Protein AF-A0A6G9YTW9-F1 (afdb_monomer)

Solvent-accessible surface area (backbone atoms only — not comparable to full-atom values): 24085 Å² total; per-residue (Å²): 98,52,77,48,77,49,62,64,82,90,43,72,31,38,28,34,33,56,76,54,69,70,36,44,50,53,50,50,55,53,46,68,76,43,26,85,39,77,28,5,35,47,66,43,43,34,43,92,55,72,69,43,88,84,42,45,65,40,33,39,24,42,10,38,81,41,42,12,33,35,36,48,28,67,79,36,72,68,35,38,49,49,48,43,55,49,61,69,61,43,56,27,39,25,20,66,57,40,62,56,49,39,52,47,32,33,75,69,55,79,39,55,45,86,75,48,62,87,41,53,43,40,41,34,60,39,36,38,62,45,50,51,37,44,52,95,70,77,34,72,35,59,49,68,56,44,45,31,37,74,76,72,38,49,64,54,27,54,59,44,69,36,32,61,56,49,51,7,58,77,70,73,51,46,72,66,53,35,51,60,69,55,62,79,84,37,66,60,57,43,50,38,53,14,41,49,8,19,50,34,36,51,45,38,70,62,33,62,76,52,31,44,80,90,52,52,75,46,54,64,53,52,52,52,47,43,50,55,38,43,53,51,28,73,64,35,48,79,55,63,60,67,62,46,52,52,49,41,51,51,28,50,51,51,20,51,52,19,42,49,52,27,30,77,67,51,73,26,91,42,79,82,39,49,61,49,54,46,52,39,35,42,76,64,68,52,79,85,86,53,59,43,100,84,70,44,73,55,74,46,70,69,57,37,61,70,41,51,54,99,77,47,53,89,77,35,61,23,34,50,28,44,20,40,50,46,20,55,47,26,47,48,50,32,58,52,46,46,51,36,48,66,69,53,36,30,96,84,38,29,32,57,45,46,64,38,54,78,60,40,73,83,56,41,68,41,64,40,102,36,60,71,84,70,57,84,88,63,66,75,73,57,54,68,70,52,72,82,70,67,88,79,76,93,74,93,76,82,90,74,93,77,81,94,81,88,90,83,90,75,99,73,87,89,82,88,88,80,91,81,83,88,79,84,85,82,90,128

Radius of gyration: 28.48 Å; Cα contacts (8 Å, |Δi|>4): 614; chains: 1; bounding box: 65×68×80 Å

Nearest PDB structures (foldseek):
  1zyq-assembly1_A  TM=7.126E-01  e=5.487E-09  Escherichia phage T7
  6p7e-assembly1_A  TM=7.233E-01  e=7.379E-09  Escherichia phage T7
  1sl1-assembly1_A  TM=7.063E-01  e=1.334E-08  Escherichia phage T7
  2ajq-assembly2_F  TM=6.871E-01  e=1.626E-08  Escherichia phage T7
  2ajq-assembly1_A  TM=6.635E-01  e=5.584E-08  Escherichia phage T7

Foldseek 3Di:
DDWDWDDQDPAIAIEDEDDDDVSLVVVVVVLVVDQADEKFKDWAWQFQQLQAPLIATQWIWIDDLHYIYTQGCVVDPVSLVSRLVSLLSHQAYFYALVLSVLSNCVRHNVRHSVSRLVRYAHLLLLQCLLPLDDVVRVDQHRDLLSLCCPQGNVVCSCPQVCLLVVQCVVVVHDSRRSSNVDDCPPPSNSSNNRVRRSSRNSSCVRRNVSRDPVCNVCSSVVSVVSSVLSVCLVVFDFDPLVVLVVLLVVLVVQLVVLCCLLCVLQVQNDLPPPQSLVVSCVVLVDDAPDADPVRHRDDDPVVLVVLADPDDDRSHNNSNSVSSVRNVVSVCCNVQASVLQVVQAHPRRGHRWRWDQSNDSVSHIDTPSHPPVVPDPDCVVVVVVPVVDDPDDDDDDDDDDDDDDDDDDDPDDPDDDDDDDDDDDDDD

pLDDT: mean 86.94, std 21.42, range [22.52, 98.81]

Organism: NCBI:txid228602

Structure (mmCIF, N/CA/C/O backbone):
data_AF-A0A6G9YTW9-F1
#
_entry.id   AF-A0A6G9YTW9-F1
#
loop_
_atom_site.group_PDB
_atom_site.id
_atom_site.type_symbol
_atom_site.label_atom_id
_atom_site.label_alt_id
_atom_site.label_comp_id
_atom_site.label_asym_id
_atom_site.label_entity_id
_atom_site.label_seq_id
_atom_site.pdbx_PDB_ins_code
_atom_site.Cartn_x
_atom_site.Cartn_y
_atom_site.Cartn_z
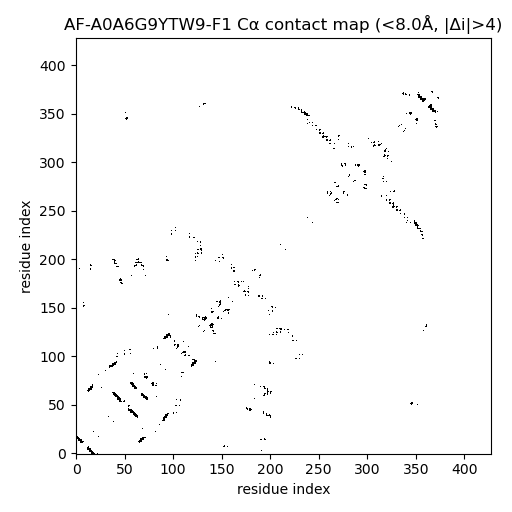_atom_site.occupancy
_atom_site.B_iso_or_equiv
_atom_site.auth_seq_id
_atom_site.auth_comp_id
_atom_site.auth_asym_id
_atom_site.auth_atom_id
_atom_site.pdbx_PDB_model_num
ATOM 1 N N . MET A 1 1 ? -8.830 13.519 26.935 1.00 95.25 1 MET A N 1
ATOM 2 C CA . MET A 1 1 ? -9.246 12.900 25.663 1.00 95.25 1 MET A CA 1
ATOM 3 C C . MET A 1 1 ? -9.516 13.994 24.657 1.00 95.25 1 MET A C 1
ATOM 5 O O . MET A 1 1 ? -10.269 14.915 24.964 1.00 95.25 1 MET A O 1
ATOM 9 N N . ARG A 1 2 ? -8.945 13.886 23.454 1.00 97.19 2 ARG A N 1
ATOM 10 C CA . ARG A 1 2 ? -9.318 14.744 22.321 1.00 97.19 2 ARG A CA 1
ATOM 11 C C . ARG A 1 2 ? -10.456 14.113 21.537 1.00 97.19 2 ARG A C 1
ATOM 13 O O . ARG A 1 2 ? -10.429 12.910 21.289 1.00 97.19 2 ARG A O 1
ATOM 20 N N . GLU A 1 3 ? -11.412 14.934 21.118 1.00 97.75 3 GLU A N 1
ATOM 21 C CA . GLU A 1 3 ? -12.562 14.510 20.323 1.00 97.75 3 GLU A CA 1
ATOM 22 C C . GLU A 1 3 ? -12.669 15.327 19.035 1.00 97.75 3 GLU A C 1
ATOM 24 O O . GLU A 1 3 ? -12.463 16.541 19.021 1.00 97.75 3 GLU A O 1
ATOM 29 N N . TYR A 1 4 ? -13.022 14.640 17.956 1.00 97.50 4 TYR A N 1
ATOM 30 C CA . TYR A 1 4 ? -13.179 15.176 16.614 1.00 97.50 4 TYR A CA 1
ATOM 31 C C . TYR A 1 4 ? -14.567 14.760 16.109 1.00 97.50 4 TYR A C 1
ATOM 33 O O . TYR A 1 4 ? -14.722 13.671 15.546 1.00 97.50 4 TYR A O 1
ATOM 41 N N . PRO A 1 5 ? -15.606 15.572 16.366 1.00 97.44 5 PRO A N 1
ATOM 42 C CA . PRO A 1 5 ? -16.948 15.290 15.879 1.00 97.44 5 PRO A CA 1
ATOM 43 C C . PRO A 1 5 ? -17.024 15.500 14.362 1.00 97.44 5 PRO A C 1
ATOM 45 O O . PRO A 1 5 ? -16.440 16.438 13.817 1.00 97.44 5 PRO A O 1
ATOM 48 N N . TYR A 1 6 ? -17.791 14.652 13.686 1.00 97.12 6 TYR A N 1
ATOM 49 C CA . TYR A 1 6 ? -18.063 14.738 12.254 1.00 97.12 6 TYR A CA 1
ATOM 50 C C . TYR A 1 6 ? -19.490 14.263 11.946 1.00 97.12 6 TYR A C 1
ATOM 52 O O . TYR A 1 6 ? -20.218 13.796 12.829 1.00 97.12 6 TYR A O 1
ATOM 60 N N . ARG A 1 7 ? -19.923 14.412 10.692 1.00 96.50 7 ARG A N 1
ATOM 61 C CA . ARG A 1 7 ? -21.210 13.899 10.217 1.00 96.50 7 ARG A CA 1
ATOM 62 C C . ARG A 1 7 ? -21.041 13.173 8.894 1.00 96.50 7 ARG A C 1
ATOM 64 O O . ARG A 1 7 ? -20.494 13.735 7.956 1.00 96.50 7 ARG A O 1
ATOM 71 N N . ILE A 1 8 ? -21.566 11.956 8.825 1.00 95.88 8 ILE A N 1
ATOM 72 C CA . ILE A 1 8 ? -21.725 11.210 7.575 1.00 95.88 8 ILE A CA 1
ATOM 73 C C . ILE A 1 8 ? -23.189 11.388 7.166 1.00 95.88 8 ILE A C 1
ATOM 75 O O . ILE A 1 8 ? -24.090 10.901 7.849 1.00 95.88 8 ILE A O 1
ATOM 79 N N . GLY A 1 9 ? -23.461 12.182 6.131 1.00 92.12 9 GLY A N 1
ATOM 80 C CA . GLY A 1 9 ? -24.805 12.707 5.886 1.00 92.12 9 GLY A CA 1
ATOM 81 C C . GLY A 1 9 ? -25.395 13.402 7.126 1.00 92.12 9 GLY A C 1
ATOM 82 O O . GLY A 1 9 ? -24.855 14.381 7.642 1.00 92.12 9 GLY A O 1
ATOM 83 N N . SER A 1 10 ? -26.525 12.901 7.633 1.00 92.12 10 SER A N 1
ATOM 84 C CA . SER A 1 10 ? -27.168 13.416 8.855 1.00 92.12 10 SER A CA 1
ATOM 85 C C . SER A 1 10 ? -26.694 12.748 10.148 1.00 92.12 10 SER A C 1
ATOM 87 O O . SER A 1 10 ? -27.084 13.175 11.236 1.00 92.12 10 SER A O 1
ATOM 89 N N . GLU A 1 11 ? -25.885 11.701 10.054 1.00 96.50 11 GLU A N 1
ATOM 90 C CA . GLU A 1 11 ? -25.520 10.846 11.176 1.00 96.50 11 GLU A CA 1
ATOM 91 C C . GLU A 1 11 ? -24.276 11.374 11.900 1.00 96.50 11 GLU A C 1
ATOM 93 O O . GLU A 1 11 ? -23.233 11.541 11.264 1.00 96.50 11 GLU A O 1
ATOM 98 N N . PRO A 1 12 ? -24.359 11.669 13.211 1.00 97.38 12 PRO A N 1
ATOM 99 C CA . PRO A 1 12 ? -23.201 12.110 13.973 1.00 97.38 12 PRO A CA 1
ATOM 100 C C . PRO A 1 12 ? -22.245 10.942 14.221 1.00 97.38 12 PRO A C 1
ATOM 102 O O . PRO A 1 12 ? -22.671 9.850 14.593 1.00 97.38 12 PRO A O 1
ATOM 105 N N . VAL A 1 13 ? -20.953 11.208 14.062 1.00 98.12 13 VAL A N 1
ATOM 106 C CA . VAL A 1 13 ? -19.873 10.293 14.436 1.00 98.12 13 VAL A CA 1
ATOM 107 C C . VAL A 1 13 ? -18.799 11.061 15.200 1.00 98.12 13 VAL A C 1
ATOM 109 O O . VAL A 1 13 ? -18.636 12.268 15.000 1.00 98.12 13 VAL A O 1
ATOM 112 N N . THR A 1 14 ? -18.051 10.375 16.060 1.00 98.44 14 THR A N 1
ATOM 113 C CA . THR A 1 14 ? -16.996 11.008 16.860 1.00 98.44 14 THR A CA 1
ATOM 114 C C . THR A 1 14 ? -15.728 10.174 16.832 1.00 98.44 14 THR A C 1
ATOM 116 O O . THR A 1 14 ? -15.725 9.015 17.246 1.00 98.44 14 THR A O 1
ATOM 119 N N . VAL A 1 15 ? -14.629 10.794 16.405 1.00 98.50 15 VAL A N 1
ATOM 120 C CA . VAL A 1 15 ? -13.282 10.234 16.541 1.00 98.50 15 VAL A CA 1
ATOM 121 C C . VAL A 1 15 ? -12.667 10.708 17.856 1.00 98.50 15 VAL A C 1
ATOM 123 O O . VAL A 1 15 ? -12.730 11.892 18.184 1.00 98.50 15 VAL A O 1
ATOM 126 N N . ARG A 1 16 ? -12.065 9.796 18.618 1.00 98.62 16 ARG A N 1
ATOM 127 C CA . ARG A 1 16 ? -11.499 10.039 19.948 1.00 98.62 16 ARG A CA 1
ATOM 128 C C . ARG A 1 16 ? -10.051 9.595 20.023 1.00 98.62 16 ARG A C 1
ATOM 130 O O . ARG A 1 16 ? -9.686 8.545 19.502 1.00 98.62 16 ARG A O 1
ATOM 137 N N . VAL A 1 17 ? -9.236 10.376 20.722 1.00 98.50 17 VAL A N 1
ATOM 138 C CA . VAL A 1 17 ? -7.830 10.062 20.992 1.00 98.50 17 VAL A CA 1
ATOM 139 C C . VAL A 1 17 ? -7.606 10.076 22.499 1.00 98.50 17 VAL A C 1
ATOM 141 O O . VAL A 1 17 ? -7.674 11.152 23.108 1.00 98.50 17 VAL A O 1
ATOM 144 N N . PRO A 1 18 ? -7.329 8.917 23.116 1.00 98.06 18 PRO A N 1
ATOM 145 C CA . PRO A 1 18 ? -6.914 8.866 24.508 1.00 98.06 18 PRO A CA 1
ATOM 146 C C . PRO A 1 18 ? -5.559 9.550 24.714 1.00 98.06 18 PRO A C 1
ATOM 148 O O . PRO A 1 18 ? -4.619 9.338 23.948 1.00 98.06 18 PRO A O 1
ATOM 151 N N . GLU A 1 19 ? -5.442 10.358 25.765 1.00 96.44 19 GLU A N 1
ATOM 152 C CA . GLU A 1 19 ? -4.227 11.115 26.095 1.00 96.44 19 GLU A CA 1
ATOM 153 C C . GLU A 1 19 ? -3.631 10.701 27.443 1.00 96.44 19 GLU A C 1
ATOM 155 O O . GLU A 1 19 ? -2.433 10.874 27.666 1.00 96.44 19 GLU A O 1
ATOM 160 N N . ASN A 1 20 ? -4.441 10.124 28.333 1.00 96.06 20 ASN A N 1
ATOM 161 C CA . ASN A 1 20 ? -4.050 9.748 29.691 1.00 96.06 20 ASN A CA 1
ATOM 162 C C . ASN A 1 20 ? -4.699 8.416 30.150 1.00 96.06 20 ASN A C 1
ATOM 164 O O . ASN A 1 20 ? -5.221 7.651 29.341 1.00 96.06 20 ASN A O 1
ATOM 168 N N . ASP A 1 21 ? -4.563 8.067 31.437 1.00 96.19 21 ASP A N 1
ATOM 169 C CA . ASP A 1 21 ? -5.128 6.844 32.045 1.00 96.19 21 ASP A CA 1
ATOM 170 C C . ASP A 1 21 ? -6.652 6.825 32.089 1.00 96.19 21 ASP A C 1
ATOM 172 O O . ASP A 1 21 ? -7.252 5.797 31.790 1.00 96.19 21 ASP A O 1
ATOM 176 N N . GLU A 1 22 ? -7.267 7.953 32.422 1.00 97.62 22 GLU A N 1
ATOM 177 C CA . GLU A 1 22 ? -8.721 8.080 32.530 1.00 97.62 22 GLU A CA 1
ATOM 178 C C . GLU A 1 22 ? -9.382 7.913 31.154 1.00 97.62 22 GLU A C 1
ATOM 180 O O . GLU A 1 22 ? -10.377 7.201 30.998 1.00 97.62 22 GLU A O 1
ATOM 185 N N . ASP A 1 23 ? -8.763 8.480 30.119 1.00 98.19 23 ASP A N 1
ATOM 186 C CA . ASP A 1 23 ? -9.228 8.320 28.745 1.00 98.19 23 ASP A CA 1
ATOM 187 C C . ASP A 1 23 ? -9.112 6.863 28.271 1.00 98.19 23 ASP A C 1
ATOM 189 O O . ASP A 1 23 ? -9.995 6.354 27.581 1.00 98.19 23 ASP A O 1
ATOM 193 N N . LEU A 1 24 ? -8.026 6.170 28.639 1.00 98.19 24 LEU A N 1
ATOM 194 C CA . LEU A 1 24 ? -7.861 4.754 28.312 1.00 98.19 24 LEU A CA 1
ATOM 195 C C . LEU A 1 24 ? -8.838 3.873 29.092 1.00 98.19 24 LEU A C 1
ATOM 197 O O . LEU A 1 24 ? -9.319 2.892 28.535 1.00 98.19 24 LEU A O 1
ATOM 201 N N . ALA A 1 25 ? -9.178 4.219 30.335 1.00 98.19 25 ALA A N 1
ATOM 202 C CA . ALA A 1 25 ? -10.247 3.543 31.066 1.00 98.19 25 ALA A CA 1
ATOM 203 C C . ALA A 1 25 ? -11.586 3.666 30.319 1.00 98.19 25 ALA A C 1
ATOM 205 O O . ALA A 1 25 ? -12.263 2.661 30.114 1.00 98.19 25 ALA A O 1
ATOM 206 N N . THR A 1 26 ? -11.898 4.858 29.799 1.00 98.38 26 THR A N 1
ATOM 207 C CA . THR A 1 26 ? -13.094 5.089 28.967 1.00 98.38 26 THR A CA 1
ATOM 208 C C . THR A 1 26 ? -13.065 4.248 27.684 1.00 98.38 26 THR A C 1
ATOM 210 O O . THR A 1 26 ? -14.064 3.629 27.315 1.00 98.38 26 THR A O 1
ATOM 213 N N . PHE A 1 27 ? -11.908 4.160 27.017 1.00 98.50 27 PHE A N 1
ATOM 214 C CA . PHE A 1 27 ? -11.724 3.271 25.866 1.00 98.50 27 PHE A CA 1
ATOM 215 C C . PHE A 1 27 ? -11.984 1.800 26.227 1.00 98.50 27 PHE A C 1
ATOM 217 O O . PHE A 1 27 ? -12.644 1.090 25.473 1.00 98.50 27 PHE A O 1
ATOM 224 N N . TRP A 1 28 ? -11.510 1.334 27.385 1.00 98.44 28 TRP A N 1
ATOM 225 C CA . TRP A 1 28 ? -11.725 -0.044 27.831 1.00 98.44 28 TRP A CA 1
ATOM 226 C C . TRP A 1 28 ? -13.176 -0.351 28.184 1.00 98.44 28 TRP A C 1
ATOM 228 O O . TRP A 1 28 ? -13.635 -1.464 27.918 1.00 98.44 28 TRP A O 1
ATOM 238 N N . GLU A 1 29 ? -13.900 0.601 28.770 1.00 98.25 29 GLU A N 1
ATOM 239 C CA . GLU A 1 29 ? -15.341 0.486 29.010 1.00 98.25 29 GLU A CA 1
ATOM 240 C C . GLU A 1 29 ? -16.096 0.348 27.688 1.00 98.25 29 GLU A C 1
ATOM 242 O O . GLU A 1 29 ? -16.873 -0.595 27.518 1.00 98.25 29 GLU A O 1
ATOM 247 N N . TRP A 1 30 ? -15.790 1.221 26.721 1.00 98.31 30 TRP A N 1
ATOM 248 C CA . TRP A 1 30 ? -16.346 1.144 25.372 1.00 98.31 30 TRP A CA 1
ATOM 249 C C . TRP A 1 30 ? -16.033 -0.202 24.714 1.00 98.31 30 TRP A C 1
ATOM 251 O O . TRP A 1 30 ? -16.951 -0.905 24.298 1.00 98.31 30 TRP A O 1
ATOM 261 N N . LEU A 1 31 ? -14.760 -0.608 24.686 1.00 98.06 31 LEU A N 1
ATOM 262 C CA . LEU A 1 31 ? -14.332 -1.856 24.057 1.00 98.06 31 LEU A CA 1
ATOM 263 C C . LEU A 1 31 ? -15.001 -3.064 24.718 1.00 98.06 31 LEU A C 1
ATOM 265 O O . LEU A 1 31 ? -15.445 -3.973 24.030 1.00 98.06 31 LEU A O 1
ATOM 269 N N . THR A 1 32 ? -15.119 -3.071 26.048 1.00 97.44 32 THR A N 1
ATOM 270 C CA . THR A 1 32 ? -15.806 -4.141 26.788 1.00 97.44 32 THR A CA 1
ATOM 271 C C . THR A 1 32 ? -17.258 -4.289 26.352 1.00 97.44 32 THR A C 1
ATOM 273 O O . THR A 1 32 ? -17.733 -5.415 26.234 1.00 97.44 32 THR A O 1
ATOM 276 N N . ALA A 1 33 ? -17.949 -3.178 26.097 1.00 97.25 33 ALA A N 1
ATOM 277 C CA . ALA A 1 33 ? -19.341 -3.193 25.667 1.00 97.25 33 ALA A CA 1
ATOM 278 C C . ALA A 1 33 ? -19.530 -3.698 24.226 1.00 97.25 33 ALA A C 1
ATOM 280 O O . ALA A 1 33 ? -20.633 -4.114 23.878 1.00 97.25 33 ALA A O 1
ATOM 281 N N . VAL A 1 34 ? -18.482 -3.658 23.394 1.00 96.06 34 VAL A N 1
ATOM 282 C CA . VAL A 1 34 ? -18.588 -3.938 21.952 1.00 96.06 34 VAL A CA 1
ATOM 283 C C . VAL A 1 34 ? -17.678 -5.061 21.443 1.00 96.06 34 VAL A C 1
ATOM 285 O O . VAL A 1 34 ? -17.731 -5.375 20.260 1.00 96.06 34 VAL A O 1
ATOM 288 N N . ALA A 1 35 ? -16.861 -5.686 22.295 1.00 92.62 35 ALA A N 1
ATOM 289 C CA . ALA A 1 35 ? -15.828 -6.649 21.883 1.00 92.62 35 ALA A CA 1
ATOM 290 C C . ALA A 1 35 ? -16.362 -7.892 21.143 1.00 92.62 35 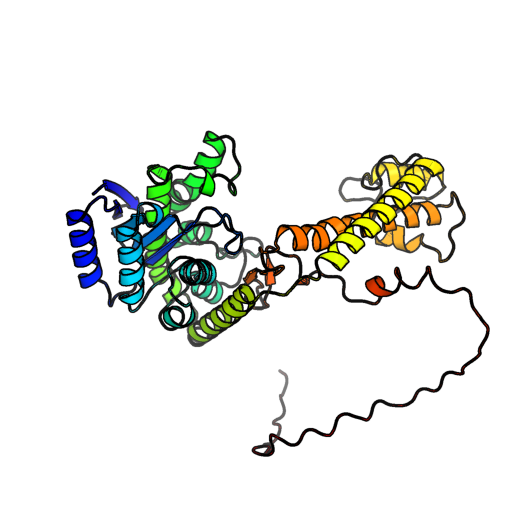ALA A C 1
ATOM 292 O O . ALA A 1 35 ? -15.642 -8.471 20.328 1.00 92.62 35 ALA A O 1
ATOM 293 N N . GLU A 1 36 ? -17.611 -8.284 21.416 1.00 95.25 36 GLU A N 1
ATOM 294 C CA . GLU A 1 36 ? -18.302 -9.405 20.758 1.00 95.25 36 GLU A CA 1
ATOM 295 C C . GLU A 1 36 ? -19.025 -8.995 19.460 1.00 95.25 36 GLU A C 1
ATOM 297 O O . GLU A 1 36 ? -19.586 -9.837 18.763 1.00 95.25 36 GLU A O 1
ATOM 302 N N . LEU A 1 37 ? -19.051 -7.702 19.125 1.00 96.81 37 LEU A N 1
ATOM 303 C CA . LEU A 1 37 ? -19.659 -7.188 17.899 1.00 96.81 37 LEU A CA 1
ATOM 304 C C . LEU A 1 37 ? -18.607 -7.060 16.785 1.00 96.81 37 LEU A C 1
ATOM 306 O O . LEU A 1 37 ? -17.407 -7.022 17.063 1.00 96.81 37 LEU A O 1
ATOM 310 N N . PRO A 1 38 ? -19.027 -6.948 15.511 1.00 98.06 38 PRO A N 1
ATOM 311 C CA . PRO A 1 38 ? -18.131 -6.526 14.442 1.00 98.06 38 PRO A CA 1
ATOM 312 C C . PRO A 1 38 ? -17.548 -5.138 14.730 1.00 98.06 38 PRO A C 1
ATOM 314 O O . PRO A 1 38 ? -18.301 -4.169 14.858 1.00 98.06 38 PRO A O 1
ATOM 317 N N . ILE A 1 39 ? -16.218 -5.044 14.816 1.00 98.44 39 ILE A N 1
ATOM 318 C CA . ILE A 1 39 ? -15.495 -3.800 15.118 1.00 98.44 39 ILE A CA 1
ATOM 319 C C . ILE A 1 39 ? -14.469 -3.499 14.044 1.00 98.44 39 ILE A C 1
ATOM 321 O O . ILE A 1 39 ? -13.654 -4.343 13.690 1.00 98.44 39 ILE A O 1
ATOM 325 N N . GLY A 1 40 ? -14.520 -2.275 13.536 1.00 98.62 40 GLY A N 1
ATOM 326 C CA . GLY A 1 40 ? -13.609 -1.762 12.535 1.00 98.62 40 GLY A CA 1
ATOM 327 C C . GLY A 1 40 ? -12.227 -1.644 13.132 1.00 98.62 40 GLY A C 1
ATOM 328 O O . GLY A 1 40 ? -12.093 -1.143 14.247 1.00 98.62 40 GLY A O 1
ATOM 329 N N . VAL A 1 41 ? -11.216 -2.089 12.405 1.00 98.75 41 VAL A N 1
ATOM 330 C CA . VAL A 1 41 ? -9.818 -1.955 12.798 1.00 98.75 41 VAL A CA 1
ATOM 331 C C . VAL A 1 41 ? -9.034 -1.411 11.617 1.00 98.75 41 VAL A C 1
ATOM 333 O O . VAL A 1 41 ? -9.300 -1.769 10.471 1.00 98.75 41 VAL A O 1
ATOM 336 N N . ASP A 1 42 ? -8.085 -0.539 11.918 1.00 98.69 42 ASP A N 1
ATOM 337 C CA . ASP A 1 42 ? -7.152 0.020 10.948 1.00 98.69 42 ASP A CA 1
ATOM 338 C C . ASP A 1 42 ? -5.791 0.252 11.617 1.00 98.69 42 ASP A C 1
ATOM 340 O O . ASP A 1 42 ? -5.660 0.153 12.851 1.00 98.69 42 ASP A O 1
ATOM 344 N N . SER A 1 43 ? -4.770 0.524 10.810 1.00 98.50 43 SER A N 1
ATOM 345 C CA . SER A 1 43 ? -3.450 0.903 11.291 1.00 98.50 43 SER A CA 1
ATOM 346 C C . SER A 1 43 ? -2.816 1.977 10.423 1.00 98.50 43 SER A C 1
ATOM 348 O O . SER A 1 43 ? -2.909 1.959 9.201 1.00 98.50 43 SER A O 1
ATOM 350 N N . GLU A 1 44 ? -2.070 2.883 11.057 1.00 98.12 44 GLU A N 1
ATOM 351 C CA . GLU A 1 44 ? -1.277 3.862 10.318 1.00 98.12 44 GLU A CA 1
ATOM 352 C C . GLU A 1 44 ? 0.200 3.695 10.601 1.00 98.12 44 GLU A C 1
ATOM 354 O O . GLU A 1 44 ? 0.644 3.590 11.748 1.00 98.12 44 GLU A O 1
ATOM 359 N N . THR A 1 45 ? 0.987 3.742 9.536 1.00 97.75 45 THR A N 1
ATOM 360 C CA . THR A 1 45 ? 2.432 3.542 9.590 1.00 97.75 45 THR A CA 1
ATOM 361 C C . THR A 1 45 ? 3.173 4.743 9.012 1.00 97.75 45 THR A C 1
ATOM 363 O O . THR A 1 45 ? 2.586 5.723 8.551 1.00 97.75 45 THR A O 1
ATOM 366 N N . THR A 1 46 ? 4.502 4.702 9.035 1.00 96.38 46 THR A N 1
ATOM 367 C CA . THR A 1 46 ? 5.338 5.702 8.355 1.00 96.38 46 THR A CA 1
ATOM 368 C C . THR A 1 46 ? 5.382 5.530 6.831 1.00 96.38 46 THR A C 1
ATOM 370 O O . THR A 1 46 ? 5.983 6.369 6.158 1.00 96.38 46 THR A O 1
ATOM 373 N N . GLY A 1 47 ? 4.754 4.490 6.271 1.00 93.62 47 GLY A N 1
ATOM 374 C CA . GLY A 1 47 ? 4.658 4.253 4.831 1.00 93.62 47 GLY A CA 1
ATOM 375 C C . GLY A 1 47 ? 4.289 2.808 4.479 1.00 93.62 47 GLY A C 1
ATOM 376 O O . GLY A 1 47 ? 4.246 1.932 5.332 1.00 93.62 47 GLY A O 1
ATOM 377 N N . LEU A 1 48 ? 4.068 2.543 3.190 1.00 93.06 48 LEU A N 1
ATOM 378 C CA . LEU A 1 48 ? 3.558 1.249 2.708 1.00 93.06 48 LEU A CA 1
ATOM 379 C C . LEU A 1 48 ? 4.584 0.102 2.712 1.00 93.06 48 LEU A C 1
ATOM 381 O O . LEU A 1 48 ? 4.202 -1.058 2.583 1.00 93.06 48 LEU A O 1
ATOM 385 N N . ASP A 1 49 ? 5.878 0.403 2.819 1.00 93.19 49 ASP A N 1
ATOM 386 C CA . ASP A 1 49 ? 6.923 -0.621 2.874 1.00 93.19 49 ASP A CA 1
ATOM 387 C C . ASP A 1 49 ? 7.059 -1.146 4.307 1.00 93.19 49 ASP A C 1
ATOM 389 O O . ASP A 1 49 ? 7.779 -0.560 5.113 1.00 93.19 49 ASP A O 1
ATOM 393 N N . ILE A 1 50 ? 6.323 -2.214 4.628 1.00 95.19 50 ILE A N 1
ATOM 394 C CA . ILE A 1 50 ? 6.273 -2.830 5.965 1.00 95.19 50 ILE A CA 1
ATOM 395 C C . ILE A 1 50 ? 7.652 -3.357 6.385 1.00 95.19 50 ILE A C 1
ATOM 397 O O . ILE A 1 50 ? 8.006 -3.288 7.562 1.00 95.19 50 ILE A O 1
ATOM 401 N N . TYR A 1 51 ? 8.433 -3.881 5.435 1.00 94.69 51 TYR A N 1
ATOM 402 C CA . TYR A 1 51 ? 9.672 -4.611 5.712 1.00 94.69 51 TYR A CA 1
ATOM 403 C C . TYR A 1 51 ? 10.919 -3.725 5.739 1.00 94.69 51 TYR A C 1
ATOM 405 O O . TYR A 1 51 ? 11.959 -4.170 6.228 1.00 94.69 51 TYR A O 1
ATOM 413 N N . ALA A 1 52 ? 10.810 -2.464 5.316 1.00 93.12 52 ALA A N 1
ATOM 414 C CA . ALA A 1 52 ? 11.856 -1.472 5.522 1.00 93.12 52 ALA A CA 1
ATOM 415 C C . ALA A 1 52 ? 12.183 -1.279 7.013 1.00 93.12 52 ALA A C 1
ATOM 417 O O . ALA A 1 52 ? 11.295 -1.175 7.863 1.00 93.12 52 ALA A O 1
ATOM 418 N N . ASP A 1 53 ? 13.469 -1.119 7.331 1.00 92.12 53 ASP A N 1
ATOM 419 C CA . ASP A 1 53 ? 13.932 -0.830 8.698 1.00 92.12 53 ASP A CA 1
ATOM 420 C C . ASP A 1 53 ? 13.399 0.516 9.229 1.00 92.12 53 ASP A C 1
ATOM 422 O O . ASP A 1 53 ? 13.310 0.743 10.433 1.00 92.12 53 ASP A O 1
ATOM 426 N N . THR A 1 54 ? 13.033 1.433 8.329 1.00 93.19 54 THR A N 1
ATOM 427 C CA . THR A 1 54 ? 12.464 2.743 8.675 1.00 93.19 54 THR A CA 1
ATOM 428 C C . THR A 1 54 ? 10.955 2.710 8.927 1.00 93.19 54 THR A C 1
ATOM 430 O O . THR A 1 54 ? 10.389 3.730 9.342 1.00 93.19 54 THR A O 1
ATOM 433 N N . ASN A 1 55 ? 10.290 1.588 8.638 1.00 96.06 55 ASN A N 1
ATOM 434 C CA . ASN A 1 55 ? 8.861 1.437 8.866 1.00 96.06 55 ASN A CA 1
ATOM 435 C C . ASN A 1 55 ? 8.563 1.405 10.366 1.00 96.06 55 ASN A C 1
ATOM 437 O O . ASN A 1 55 ? 9.258 0.738 11.130 1.00 96.06 55 ASN A O 1
ATOM 441 N N . ARG A 1 56 ? 7.535 2.135 10.791 1.00 96.31 56 ARG A N 1
ATOM 442 C CA . ARG A 1 56 ? 7.045 2.132 12.170 1.00 96.31 56 ARG A CA 1
ATOM 443 C C . ARG A 1 56 ? 5.529 2.186 12.168 1.00 96.31 56 ARG A C 1
ATOM 445 O O . ARG A 1 56 ? 4.952 2.929 11.373 1.00 96.31 56 ARG A O 1
ATOM 452 N N . LEU A 1 57 ? 4.917 1.472 13.104 1.00 98.12 57 LEU A N 1
ATOM 453 C CA . LEU A 1 57 ? 3.515 1.644 13.463 1.00 98.12 57 LEU A CA 1
ATOM 454 C C . LEU A 1 57 ? 3.342 2.907 14.316 1.00 98.12 57 LEU A C 1
ATOM 456 O O . LEU A 1 57 ? 4.030 3.084 15.322 1.00 98.12 57 LEU A O 1
ATOM 460 N N . ARG A 1 58 ? 2.421 3.778 13.905 1.00 98.25 58 ARG A N 1
ATOM 461 C CA . ARG A 1 58 ? 2.162 5.073 14.543 1.00 98.25 58 ARG A CA 1
ATOM 462 C C . ARG A 1 58 ? 0.920 5.026 15.417 1.00 98.25 58 ARG A C 1
ATOM 464 O O . ARG A 1 58 ? 0.965 5.414 16.586 1.00 98.25 58 ARG A O 1
ATOM 471 N N . THR A 1 59 ? -0.173 4.519 14.857 1.00 98.56 59 THR A N 1
ATOM 472 C CA . THR A 1 59 ? -1.481 4.423 15.510 1.00 98.56 59 THR A CA 1
ATOM 473 C C . THR A 1 59 ? -2.186 3.130 15.118 1.00 98.56 59 THR A C 1
ATOM 475 O O . THR A 1 59 ? -1.973 2.605 14.029 1.00 98.56 59 THR A O 1
ATOM 478 N N . VAL A 1 60 ? -3.044 2.647 16.012 1.00 98.81 60 VAL A N 1
ATOM 479 C CA . VAL A 1 60 ? -4.010 1.573 15.741 1.00 98.81 60 VAL A CA 1
ATOM 480 C C . VAL A 1 60 ? -5.381 2.112 16.072 1.00 98.81 60 VAL A C 1
ATOM 482 O O . VAL A 1 60 ? -5.541 2.790 17.093 1.00 98.81 60 VAL A O 1
ATOM 485 N N . GLN A 1 61 ? -6.354 1.834 15.218 1.00 98.69 61 GLN A N 1
ATOM 486 C CA . GLN A 1 61 ? -7.688 2.380 15.360 1.00 98.69 61 GLN A CA 1
ATOM 487 C C . GLN A 1 61 ? -8.726 1.288 15.546 1.00 98.69 61 GLN A C 1
ATOM 489 O O . GLN A 1 61 ? -8.586 0.179 15.038 1.00 98.69 61 GLN A O 1
ATOM 494 N N . PHE A 1 62 ? -9.773 1.631 16.289 1.00 98.81 62 PHE A N 1
ATOM 495 C CA . PHE A 1 62 ? -10.913 0.770 16.577 1.00 98.81 62 PHE A CA 1
ATOM 496 C C . PHE A 1 62 ? -12.194 1.560 16.359 1.00 98.81 62 PHE A C 1
ATOM 498 O O . PHE A 1 62 ? -12.262 2.715 16.776 1.00 98.81 62 PHE A O 1
ATOM 505 N N . GLY A 1 63 ? -13.215 0.970 15.743 1.00 98.06 63 GLY A N 1
ATOM 506 C CA . GLY A 1 63 ? -14.430 1.715 15.433 1.00 98.06 63 GLY A CA 1
ATOM 507 C C . GLY A 1 63 ? -15.715 0.904 15.437 1.00 98.06 63 GLY A C 1
ATOM 508 O O . GLY A 1 63 ? -15.760 -0.228 14.964 1.00 98.06 63 GLY A O 1
ATOM 509 N N . SER A 1 64 ? -16.776 1.514 15.955 1.00 97.81 64 SER A N 1
ATOM 510 C CA . SER A 1 64 ? -18.160 1.110 15.699 1.00 97.81 64 SER A CA 1
ATOM 511 C C . SER A 1 64 ? -18.703 1.885 14.488 1.00 97.81 64 SER A C 1
ATOM 513 O O . SER A 1 64 ? -17.976 2.615 13.819 1.00 97.81 64 SER A O 1
ATOM 515 N N . GLU A 1 65 ? -20.004 1.792 14.213 1.00 96.50 65 GLU A N 1
ATOM 516 C CA . GLU A 1 65 ? -20.658 2.652 13.213 1.00 96.50 65 GLU A CA 1
ATOM 517 C C . GLU A 1 65 ? -20.651 4.150 13.579 1.00 96.50 65 GLU A C 1
ATOM 519 O O . GLU A 1 65 ? -20.919 4.984 12.710 1.00 96.50 65 GLU A O 1
ATOM 524 N N . TRP A 1 66 ? -20.369 4.498 14.839 1.00 97.12 66 TRP A N 1
ATOM 525 C CA . TRP A 1 66 ? -20.567 5.846 15.392 1.00 97.12 66 TRP A CA 1
ATOM 526 C C . TRP A 1 66 ? -19.315 6.421 16.053 1.00 97.12 66 TRP A C 1
ATOM 528 O O . TRP A 1 66 ? -19.098 7.631 16.034 1.00 97.12 66 TRP A O 1
ATOM 538 N N . ASP A 1 67 ? -18.489 5.560 16.639 1.00 97.81 67 ASP A N 1
ATOM 539 C CA . ASP A 1 67 ? -17.347 5.951 17.452 1.00 97.81 67 ASP A CA 1
ATOM 540 C C . ASP A 1 67 ? -16.070 5.390 16.845 1.00 97.81 67 ASP A C 1
ATOM 542 O O . ASP A 1 67 ? -15.981 4.188 16.619 1.00 97.81 67 ASP A O 1
ATOM 546 N N . GLY A 1 68 ? -15.079 6.250 16.629 1.00 98.44 68 GLY A N 1
ATOM 547 C CA . GLY A 1 68 ? -13.725 5.869 16.242 1.00 98.44 68 GLY A CA 1
ATOM 548 C C . GLY A 1 68 ? -12.755 6.185 17.371 1.00 98.44 68 GLY A C 1
ATOM 549 O O . GLY A 1 68 ? -12.842 7.243 17.990 1.00 98.44 68 GLY A O 1
ATOM 550 N N . TRP A 1 69 ? -11.816 5.290 17.636 1.00 98.75 69 TRP A N 1
ATOM 551 C CA . TRP A 1 69 ? -10.780 5.434 18.651 1.00 98.75 69 TRP A CA 1
ATOM 552 C C . TRP A 1 69 ? -9.420 5.309 17.991 1.00 98.75 69 TRP A C 1
ATOM 554 O O . TRP A 1 69 ? -9.140 4.291 17.372 1.00 98.75 69 TRP A O 1
ATOM 564 N N . VAL A 1 70 ? -8.570 6.322 18.141 1.00 98.75 70 VAL A N 1
ATOM 565 C CA . VAL A 1 70 ? -7.196 6.320 17.632 1.00 98.75 70 VAL A CA 1
ATOM 566 C C . VAL A 1 70 ? -6.247 6.146 18.804 1.00 98.75 70 VAL A C 1
ATOM 568 O O . VAL A 1 70 ? -6.097 7.047 19.629 1.00 98.75 70 VAL A O 1
ATOM 571 N N . ILE A 1 71 ? -5.595 4.988 18.882 1.00 98.69 71 ILE A N 1
ATOM 572 C CA . ILE A 1 71 ? -4.626 4.671 19.929 1.00 98.69 71 ILE A CA 1
ATOM 573 C C . ILE A 1 71 ? -3.222 5.047 19.430 1.00 98.69 71 ILE A C 1
ATOM 575 O O . ILE A 1 71 ? -2.720 4.409 18.500 1.00 98.69 71 ILE A O 1
ATOM 579 N N . PRO A 1 72 ? -2.562 6.069 20.012 1.00 98.00 72 PRO A N 1
ATOM 580 C CA . PRO A 1 72 ? -1.277 6.572 19.530 1.00 98.00 72 PRO A CA 1
ATOM 581 C C . PRO A 1 72 ? -0.105 5.713 20.013 1.00 98.00 72 PRO A C 1
ATOM 583 O O . PRO A 1 72 ? 0.620 6.082 20.936 1.00 98.00 72 PRO A O 1
ATOM 586 N N . VAL A 1 73 ? 0.078 4.556 19.377 1.00 97.75 73 VAL A N 1
ATOM 587 C CA . VAL A 1 73 ? 1.101 3.551 19.711 1.00 97.75 73 VAL A CA 1
ATOM 588 C C . VAL A 1 73 ? 2.504 4.154 19.831 1.00 97.75 73 VAL A C 1
ATOM 590 O O . VAL A 1 73 ? 3.204 3.862 20.802 1.00 97.75 73 VAL A O 1
ATOM 593 N N . GLU A 1 74 ? 2.903 5.053 18.924 1.00 95.81 74 GLU A N 1
ATOM 594 C CA . GLU A 1 74 ? 4.251 5.652 18.953 1.00 95.81 74 GLU A CA 1
ATOM 595 C C . GLU A 1 74 ? 4.498 6.597 20.145 1.00 95.81 74 GLU A C 1
ATOM 597 O O . GLU A 1 74 ? 5.641 6.982 20.392 1.00 95.81 74 GLU A O 1
ATOM 602 N N . LYS A 1 75 ? 3.463 6.956 20.922 1.00 96.00 75 LYS A N 1
ATOM 603 C CA . LYS A 1 75 ? 3.603 7.820 22.108 1.00 96.00 75 LYS A CA 1
ATOM 604 C C . LYS A 1 75 ? 4.064 7.091 23.367 1.00 96.00 75 LYS A C 1
ATOM 606 O O . LYS A 1 75 ? 4.381 7.751 24.355 1.00 96.00 75 LYS A O 1
ATOM 611 N N . GLY A 1 76 ? 4.117 5.760 23.364 1.00 95.62 76 GLY A N 1
ATOM 612 C CA . GLY A 1 76 ? 4.753 5.010 24.444 1.00 95.62 76 GLY A CA 1
ATOM 613 C C . GLY A 1 76 ? 4.159 3.632 24.705 1.00 95.62 76 GLY A C 1
ATOM 614 O O . GLY A 1 76 ? 3.084 3.277 24.222 1.00 95.62 76 GLY A O 1
ATOM 615 N N . SER A 1 77 ? 4.861 2.871 25.551 1.00 96.31 77 SER A N 1
ATOM 616 C CA . SER A 1 77 ? 4.556 1.468 25.873 1.00 96.31 77 SER A CA 1
ATOM 617 C C . SER A 1 77 ? 3.127 1.245 26.364 1.00 96.31 77 SER A C 1
ATOM 619 O O . SER A 1 77 ? 2.535 0.206 26.104 1.00 96.31 77 SER A O 1
ATOM 621 N N . LYS A 1 78 ? 2.543 2.230 27.042 1.00 96.94 78 LYS A N 1
ATOM 622 C CA . LYS A 1 78 ? 1.165 2.168 27.520 1.00 96.94 78 LYS A CA 1
ATOM 623 C C . LYS A 1 78 ? 0.146 2.072 26.380 1.00 96.94 78 LYS A C 1
ATOM 625 O O . LYS A 1 78 ? -0.724 1.208 26.415 1.00 96.94 78 LYS A O 1
ATOM 630 N N . PHE A 1 79 ? 0.261 2.935 25.370 1.00 98.25 79 PHE A N 1
ATOM 631 C CA . PHE A 1 79 ? -0.631 2.924 24.206 1.00 98.25 79 PHE A CA 1
ATOM 632 C C . PHE A 1 79 ? -0.359 1.716 23.314 1.00 98.25 79 PHE A C 1
ATOM 634 O O . PHE A 1 79 ? -1.300 1.102 22.822 1.00 98.25 79 PHE A O 1
ATOM 641 N N . TYR A 1 80 ? 0.912 1.324 23.186 1.00 98.38 80 TYR A N 1
ATOM 642 C CA . TYR A 1 80 ? 1.306 0.067 22.553 1.00 98.38 80 TYR A CA 1
ATOM 643 C C . TYR A 1 80 ? 0.582 -1.133 23.178 1.00 98.38 80 TYR A C 1
ATOM 645 O O . TYR A 1 80 ? -0.090 -1.888 22.479 1.00 98.38 80 TYR A O 1
ATOM 653 N N . GLN A 1 81 ? 0.660 -1.284 24.505 1.00 98.12 81 GLN A N 1
ATOM 654 C CA . GLN A 1 81 ? 0.012 -2.398 25.196 1.00 98.12 81 GLN A CA 1
ATOM 655 C C . GLN A 1 81 ? -1.511 -2.301 25.115 1.00 98.12 81 GLN A C 1
ATOM 657 O O . GLN A 1 81 ? -2.167 -3.328 24.969 1.00 98.12 81 GLN A O 1
ATOM 662 N N . ALA A 1 82 ? -2.078 -1.091 25.154 1.00 98.31 82 ALA A N 1
ATOM 663 C CA . ALA A 1 82 ? -3.513 -0.903 24.983 1.00 98.31 82 ALA A CA 1
ATOM 664 C C . ALA A 1 82 ? -4.002 -1.381 23.609 1.00 98.31 82 ALA A C 1
ATOM 666 O O . ALA A 1 82 ? -4.965 -2.140 23.546 1.00 98.31 82 ALA A O 1
ATOM 667 N N . ALA A 1 83 ? -3.311 -1.008 22.527 1.00 98.38 83 ALA A N 1
ATOM 668 C CA . ALA A 1 83 ? -3.640 -1.467 21.180 1.00 98.38 83 ALA A CA 1
ATOM 669 C C . ALA A 1 83 ? -3.511 -2.993 21.046 1.00 98.38 83 ALA A C 1
ATOM 671 O O . ALA A 1 83 ? -4.428 -3.648 20.552 1.00 98.38 83 ALA A O 1
ATOM 672 N N . ARG A 1 84 ? -2.408 -3.568 21.546 1.00 98.19 84 ARG A N 1
ATOM 673 C CA . ARG A 1 84 ? -2.148 -5.015 21.517 1.00 98.19 84 ARG A CA 1
ATOM 674 C C . ARG A 1 84 ? -3.242 -5.810 22.241 1.00 98.19 84 ARG A C 1
ATOM 676 O O . ARG A 1 84 ? -3.860 -6.692 21.654 1.00 98.19 84 ARG A O 1
ATOM 683 N N . LEU A 1 85 ? -3.529 -5.451 23.494 1.00 97.94 85 LEU A N 1
ATOM 684 C CA . LEU A 1 85 ? -4.555 -6.104 24.314 1.00 97.94 85 LEU A CA 1
ATOM 685 C C . LEU A 1 85 ? -5.969 -5.907 23.741 1.00 97.94 85 LEU A C 1
ATOM 687 O O . LEU A 1 85 ? -6.815 -6.792 23.860 1.00 97.94 85 LEU A O 1
ATOM 691 N N . ALA A 1 86 ? -6.243 -4.759 23.113 1.00 98.12 86 ALA A N 1
ATOM 692 C CA . ALA A 1 86 ? -7.526 -4.521 22.462 1.00 98.12 86 ALA A CA 1
ATOM 693 C C . ALA A 1 86 ? -7.718 -5.443 21.251 1.00 98.12 86 ALA A C 1
ATOM 695 O O . ALA A 1 86 ? -8.763 -6.082 21.143 1.00 98.12 86 ALA A O 1
ATOM 696 N N . LEU A 1 87 ? -6.698 -5.586 20.395 1.00 97.88 87 LEU A N 1
ATOM 697 C CA . LEU A 1 87 ? -6.712 -6.525 19.267 1.00 97.88 87 LEU A CA 1
ATOM 698 C C . LEU A 1 87 ? -6.902 -7.975 19.721 1.00 97.88 87 LEU A C 1
ATOM 700 O O . LEU A 1 87 ? -7.656 -8.715 19.089 1.00 97.88 87 LEU A O 1
ATOM 704 N N . GLU A 1 88 ? -6.250 -8.391 20.810 1.00 96.06 88 GLU A N 1
ATOM 705 C CA . GLU A 1 88 ? -6.435 -9.728 21.388 1.00 96.06 88 GLU A CA 1
ATOM 706 C C . GLU A 1 88 ? -7.894 -9.976 21.782 1.00 96.06 88 GLU A C 1
ATOM 708 O O . GLU A 1 88 ? -8.430 -11.042 21.483 1.00 96.06 88 GLU A O 1
ATOM 713 N N . ARG A 1 89 ? -8.545 -8.973 22.382 1.00 96.38 89 ARG A N 1
ATOM 714 C CA . ARG A 1 89 ? -9.894 -9.076 22.948 1.00 96.38 89 ARG A CA 1
ATOM 715 C C . ARG A 1 89 ? -11.033 -9.074 21.924 1.00 96.38 89 ARG A C 1
ATOM 717 O O . ARG A 1 89 ? -12.123 -9.525 22.254 1.00 96.38 89 ARG A O 1
ATOM 724 N N . LEU A 1 90 ? -10.824 -8.535 20.725 1.00 96.81 90 LEU A N 1
ATOM 725 C CA . LEU A 1 90 ? -11.874 -8.502 19.701 1.00 96.81 90 LEU A CA 1
ATOM 726 C C . LEU A 1 90 ? -12.197 -9.904 19.180 1.00 96.81 90 LEU A C 1
ATOM 728 O O . LEU A 1 90 ? -11.280 -10.627 18.795 1.00 96.81 90 LEU A O 1
ATOM 732 N N . GLU A 1 91 ? -13.482 -10.234 19.063 1.00 95.94 91 GLU A N 1
ATOM 733 C CA . GLU A 1 91 ? -13.942 -11.501 18.471 1.00 95.94 91 GLU A CA 1
ATOM 734 C C . GLU A 1 91 ? -14.179 -11.393 16.957 1.00 95.94 91 GLU A C 1
ATOM 736 O O . GLU A 1 91 ? -13.994 -12.364 16.225 1.00 95.94 91 GLU A O 1
ATOM 741 N N . HIS A 1 92 ? -14.561 -10.208 16.464 1.00 97.44 92 HIS A N 1
ATOM 742 C CA . HIS A 1 92 ? -14.938 -9.990 15.060 1.00 97.44 92 HIS A CA 1
ATOM 743 C C . HIS A 1 92 ? -14.327 -8.705 14.464 1.00 97.44 92 HIS A C 1
ATOM 745 O O . HIS A 1 92 ? -15.058 -7.787 14.083 1.00 97.44 92 HIS A O 1
ATOM 751 N N . PRO A 1 93 ? -12.989 -8.591 14.377 1.00 98.31 93 PRO A N 1
ATOM 752 C CA . PRO A 1 93 ? -12.353 -7.452 13.723 1.00 98.31 93 PRO A CA 1
ATOM 753 C C . PRO A 1 93 ? -12.688 -7.394 12.223 1.00 98.31 93 PRO A C 1
ATOM 755 O O . PRO A 1 93 ? -12.577 -8.382 11.494 1.00 98.31 93 PRO A O 1
ATOM 758 N N . VAL A 1 94 ? -13.064 -6.210 11.750 1.00 98.75 94 VAL A N 1
ATOM 759 C CA . VAL A 1 94 ? -13.380 -5.909 10.354 1.00 98.75 94 VAL A CA 1
ATOM 760 C C . VAL A 1 94 ? -12.380 -4.892 9.834 1.00 98.75 94 VAL A C 1
ATOM 762 O O . VAL A 1 94 ? -12.267 -3.797 10.372 1.00 98.75 94 VAL A O 1
ATOM 765 N N . LEU A 1 95 ? -11.675 -5.237 8.766 1.00 98.69 95 LEU A N 1
ATOM 766 C CA . LEU A 1 95 ? -10.665 -4.382 8.153 1.00 98.69 95 LEU A CA 1
ATOM 767 C C . LEU A 1 95 ? -10.979 -4.175 6.673 1.00 98.69 95 LEU A C 1
ATOM 769 O O . LEU A 1 95 ? -11.819 -4.861 6.078 1.00 98.69 95 LEU A O 1
ATOM 773 N N . HIS A 1 96 ? -10.300 -3.221 6.052 1.00 98.19 96 HIS A N 1
ATOM 774 C CA . HIS A 1 96 ? -10.284 -3.086 4.605 1.00 98.19 96 HIS A CA 1
ATOM 775 C C . HIS A 1 96 ? -8.866 -3.337 4.108 1.00 98.19 96 HIS A C 1
ATOM 777 O O . HIS A 1 96 ? -7.980 -2.557 4.423 1.00 98.19 96 HIS A O 1
ATOM 783 N N . ASN A 1 97 ? -8.659 -4.388 3.305 1.00 97.00 97 ASN A N 1
ATOM 784 C CA . ASN A 1 97 ? -7.325 -4.861 2.917 1.00 97.00 97 ASN A CA 1
ATOM 785 C C . ASN A 1 97 ? -6.508 -5.399 4.111 1.00 97.00 97 ASN A C 1
ATOM 787 O O . ASN A 1 97 ? -5.338 -5.061 4.290 1.00 97.00 97 ASN A O 1
ATOM 791 N N . ALA A 1 98 ? -7.121 -6.302 4.880 1.00 97.88 98 ALA A N 1
ATOM 792 C CA . ALA A 1 98 ? -6.629 -6.792 6.166 1.00 97.88 98 ALA A CA 1
ATOM 793 C C . ALA A 1 98 ? -5.194 -7.340 6.130 1.00 97.88 98 ALA A C 1
ATOM 795 O O . ALA A 1 98 ? -4.462 -7.238 7.108 1.00 97.88 98 ALA A O 1
ATOM 796 N N . ALA A 1 99 ? -4.769 -7.922 5.003 1.00 97.06 99 ALA A N 1
ATOM 797 C CA . ALA A 1 99 ? -3.426 -8.479 4.859 1.00 97.06 99 ALA A CA 1
ATOM 798 C C . ALA A 1 99 ? -2.309 -7.455 5.135 1.00 97.06 99 ALA A C 1
ATOM 800 O O . ALA A 1 99 ? -1.231 -7.852 5.573 1.00 97.06 99 ALA A O 1
ATOM 801 N N . PHE A 1 100 ? -2.547 -6.161 4.892 1.00 97.44 100 PHE A N 1
ATOM 802 C CA . PHE A 1 100 ? -1.588 -5.108 5.225 1.00 97.44 100 PHE A CA 1
ATOM 803 C C . PHE A 1 100 ? -1.475 -4.928 6.744 1.00 97.44 100 PHE A C 1
ATOM 805 O O . PHE A 1 100 ? -0.396 -5.121 7.304 1.00 97.44 100 PHE A O 1
ATOM 812 N N . ASP A 1 101 ? -2.590 -4.638 7.415 1.00 98.56 101 ASP A N 1
ATOM 813 C CA . ASP A 1 101 ? -2.631 -4.369 8.856 1.00 98.56 101 ASP A CA 1
ATOM 814 C C . ASP A 1 101 ? -2.150 -5.557 9.681 1.00 98.56 101 ASP A C 1
ATOM 816 O O . ASP A 1 101 ? -1.381 -5.396 10.623 1.00 98.56 101 ASP A O 1
ATOM 820 N N . LEU A 1 102 ? -2.533 -6.778 9.299 1.00 98.31 102 LEU A N 1
ATOM 821 C CA . LEU A 1 102 ? -2.105 -7.971 10.022 1.00 98.31 102 LEU A CA 1
ATOM 822 C C . LEU A 1 102 ? -0.587 -8.183 9.931 1.00 98.31 102 LEU A C 1
ATOM 824 O O . LEU A 1 102 ? 0.029 -8.546 10.931 1.00 98.31 102 LEU A O 1
ATOM 828 N N . GLN A 1 103 ? 0.042 -7.896 8.785 1.00 97.94 103 GLN A N 1
ATOM 829 C CA . GLN A 1 103 ? 1.507 -7.922 8.660 1.00 97.94 103 GLN A CA 1
ATOM 830 C C . GLN A 1 103 ? 2.172 -6.805 9.478 1.00 97.94 103 GLN A C 1
ATOM 832 O O . GLN A 1 103 ? 3.238 -7.013 10.062 1.00 97.94 103 GLN A O 1
ATOM 837 N N . VAL A 1 104 ? 1.541 -5.631 9.555 1.00 98.38 104 VAL A N 1
ATOM 838 C CA . VAL A 1 104 ? 1.988 -4.528 10.415 1.00 98.38 104 VAL A CA 1
ATOM 839 C C . VAL A 1 104 ? 1.921 -4.933 11.891 1.00 98.38 104 VAL A C 1
ATOM 841 O O . VAL A 1 104 ? 2.890 -4.715 12.617 1.00 98.38 104 VAL A O 1
ATOM 844 N N . PHE A 1 105 ? 0.837 -5.565 12.344 1.00 98.38 105 PHE A N 1
ATOM 845 C CA . PHE A 1 105 ? 0.680 -6.023 13.729 1.00 98.38 105 PHE A CA 1
ATOM 846 C C . PHE A 1 105 ? 1.657 -7.149 14.090 1.00 98.38 105 PHE A C 1
ATOM 848 O O . PHE A 1 105 ? 2.243 -7.128 15.173 1.00 98.38 105 PHE A O 1
ATOM 855 N N . ASP A 1 106 ? 1.901 -8.082 13.171 1.00 97.44 106 ASP A N 1
ATOM 856 C CA . ASP A 1 106 ? 2.896 -9.152 13.319 1.00 97.44 106 ASP A CA 1
ATOM 857 C C . ASP A 1 106 ? 4.301 -8.592 13.531 1.00 97.44 106 ASP A C 1
ATOM 859 O O . ASP A 1 106 ? 5.014 -9.015 14.442 1.00 97.44 106 ASP A O 1
ATOM 863 N N . ARG A 1 107 ? 4.670 -7.573 12.748 1.00 95.94 107 ARG A N 1
ATOM 864 C CA . ARG A 1 107 ? 5.994 -6.951 12.815 1.00 95.94 107 ARG A CA 1
ATOM 865 C C . ARG A 1 107 ? 6.161 -5.996 13.994 1.00 95.94 107 ARG A C 1
ATOM 867 O O . ARG A 1 107 ? 7.242 -5.944 14.575 1.00 95.94 107 ARG A O 1
ATOM 874 N N . HIS A 1 108 ? 5.133 -5.211 14.305 1.00 97.38 108 HIS A N 1
ATOM 875 C CA . HIS A 1 108 ? 5.267 -4.041 15.178 1.00 97.38 108 HIS A CA 1
ATOM 876 C C . HIS A 1 108 ? 4.513 -4.134 16.498 1.00 97.38 108 HIS A C 1
ATOM 878 O O . HIS A 1 108 ? 4.763 -3.287 17.342 1.00 97.38 108 HIS A O 1
ATOM 884 N N . LEU A 1 109 ? 3.605 -5.096 16.694 1.00 96.25 109 LEU A N 1
ATOM 885 C CA . LEU A 1 109 ? 2.841 -5.265 17.945 1.00 96.25 109 LEU A CA 1
ATOM 886 C C . LEU A 1 109 ? 3.042 -6.624 18.615 1.00 96.25 109 LEU A C 1
ATOM 888 O O . LEU A 1 109 ? 2.345 -6.922 19.585 1.00 96.25 109 LEU A O 1
ATOM 892 N N . GLU A 1 110 ? 3.953 -7.455 18.101 1.00 94.62 110 GLU A N 1
ATOM 893 C CA . GLU A 1 110 ? 4.147 -8.831 18.577 1.00 94.62 110 GLU A CA 1
ATOM 894 C C . GLU A 1 110 ? 2.834 -9.637 18.533 1.00 94.62 110 GLU A C 1
ATOM 896 O O . GLU A 1 110 ? 2.560 -10.454 19.411 1.00 94.62 110 GLU A O 1
ATOM 901 N N . MET A 1 111 ? 2.009 -9.382 17.510 1.00 95.75 111 MET A N 1
ATOM 902 C CA . MET A 1 111 ? 0.715 -10.027 17.294 1.00 95.75 111 MET A CA 1
ATOM 903 C C . MET A 1 111 ? 0.772 -10.916 16.052 1.00 95.75 111 MET A C 1
ATOM 905 O O . MET A 1 111 ? 0.513 -10.424 14.952 1.00 95.75 111 MET A O 1
ATOM 909 N N . PRO A 1 112 ? 1.094 -12.215 16.195 1.00 95.31 112 PRO A N 1
ATOM 910 C CA . PRO A 1 112 ? 1.238 -13.101 15.052 1.00 95.31 112 PRO A CA 1
ATOM 911 C C . PRO A 1 112 ? -0.024 -13.135 14.192 1.00 95.31 112 PRO A C 1
ATOM 913 O O . PRO A 1 112 ? -1.128 -13.337 14.709 1.00 95.31 112 PRO A O 1
ATOM 916 N N . MET A 1 113 ? 0.135 -13.003 12.875 1.00 95.50 113 MET A N 1
ATOM 917 C CA . MET A 1 113 ? -0.991 -13.045 11.931 1.00 95.50 113 MET A CA 1
ATOM 918 C C . MET A 1 113 ? -1.844 -14.313 12.075 1.00 95.50 113 MET A C 1
ATOM 920 O O . MET A 1 113 ? -3.060 -14.274 11.897 1.00 95.50 113 MET A O 1
ATOM 924 N N . GLU A 1 114 ? -1.215 -15.438 12.415 1.00 94.69 114 GLU A N 1
ATOM 925 C CA . GLU A 1 114 ? -1.838 -16.734 12.705 1.00 94.69 114 GLU A CA 1
ATOM 926 C C . GLU A 1 114 ? -2.929 -16.663 13.782 1.00 94.69 114 GLU A C 1
ATOM 928 O O . GLU A 1 114 ? -3.852 -17.473 13.767 1.00 94.69 114 GLU A O 1
ATOM 933 N N . GLN A 1 115 ? -2.839 -15.704 14.707 1.00 93.50 115 GLN A N 1
ATOM 934 C CA . GLN A 1 115 ? -3.830 -15.504 15.767 1.00 93.50 115 GLN A CA 1
ATOM 935 C C . GLN A 1 115 ? -5.000 -14.617 15.325 1.00 93.50 115 GLN A C 1
ATOM 937 O O . GLN A 1 115 ? -6.071 -14.656 15.929 1.00 93.50 115 GLN A O 1
ATOM 942 N N . LEU A 1 116 ? -4.799 -13.785 14.300 1.00 95.25 116 LEU A N 1
ATOM 943 C CA . LEU A 1 116 ? -5.765 -12.767 13.888 1.00 95.25 116 LEU A CA 1
ATOM 944 C C . LEU A 1 116 ? -6.603 -13.216 12.688 1.00 95.25 116 LEU A C 1
ATOM 946 O O . LEU A 1 116 ? -7.809 -12.978 12.666 1.00 95.25 116 LEU A O 1
ATOM 950 N N . TRP A 1 117 ? -6.011 -13.919 11.719 1.00 96.38 117 TRP A N 1
ATOM 951 C CA . TRP A 1 117 ? -6.712 -14.317 10.492 1.00 96.38 117 TRP A CA 1
ATOM 952 C C . TRP A 1 117 ? -7.984 -15.135 10.732 1.00 96.38 117 TRP A C 1
ATOM 954 O O . TRP A 1 117 ? -8.950 -14.985 9.990 1.00 96.38 117 TRP A O 1
ATOM 964 N N . SER A 1 118 ? -8.028 -15.954 11.787 1.00 92.94 118 SER A N 1
ATOM 965 C CA . SER A 1 118 ? -9.192 -16.792 12.100 1.00 92.94 118 SER A CA 1
ATOM 966 C C . SER A 1 118 ? -10.449 -16.009 12.484 1.00 92.94 118 SER A C 1
ATOM 968 O O . SER A 1 118 ? -11.538 -16.580 12.451 1.00 92.94 118 SER A O 1
ATOM 970 N N . LYS A 1 119 ? -10.308 -14.736 12.870 1.00 95.25 119 LYS A N 1
ATOM 971 C CA . LYS A 1 119 ? -11.407 -13.883 13.344 1.00 95.25 119 LYS A CA 1
ATOM 972 C C . LYS A 1 119 ? -11.691 -12.665 12.461 1.00 95.25 119 LYS A C 1
ATOM 974 O O . LYS A 1 119 ? -12.711 -12.004 12.635 1.00 95.25 119 LYS A O 1
ATOM 979 N N . VAL A 1 120 ? -10.803 -12.365 11.516 1.00 97.50 120 VAL A N 1
ATOM 980 C CA . VAL A 1 120 ? -10.870 -11.159 10.685 1.00 97.50 120 VAL A CA 1
ATOM 981 C C . VAL A 1 120 ? -11.852 -11.300 9.530 1.00 97.50 120 VAL A C 1
ATOM 983 O O . VAL A 1 120 ? -11.898 -12.320 8.845 1.00 97.50 120 VAL A O 1
ATOM 986 N N . THR A 1 121 ? -12.579 -10.217 9.265 1.00 98.19 121 THR A N 1
ATOM 987 C CA . THR A 1 121 ? -13.328 -10.015 8.025 1.00 98.19 121 THR A CA 1
ATOM 988 C C . THR A 1 121 ? -12.748 -8.846 7.225 1.00 98.19 121 THR A C 1
ATOM 990 O O . THR A 1 121 ? -12.675 -7.725 7.713 1.00 98.19 121 THR A O 1
ATOM 993 N N . ASP A 1 122 ? -12.378 -9.086 5.972 1.00 98.44 122 ASP A N 1
ATOM 994 C CA . ASP A 1 122 ? -11.869 -8.097 5.028 1.00 98.44 122 ASP A CA 1
ATOM 995 C C . ASP A 1 122 ? -12.976 -7.633 4.069 1.00 98.44 122 ASP A C 1
ATOM 997 O O . ASP A 1 122 ? -13.463 -8.367 3.200 1.00 98.44 122 ASP A O 1
ATOM 1001 N N . THR A 1 123 ? -13.352 -6.365 4.191 1.00 98.44 123 THR A N 1
ATOM 1002 C CA . THR A 1 123 ? -14.369 -5.736 3.342 1.00 98.44 123 THR A CA 1
ATOM 1003 C C . THR A 1 123 ? -13.962 -5.634 1.877 1.00 98.44 123 THR A C 1
ATOM 1005 O O . THR A 1 123 ? -14.840 -5.629 1.016 1.00 98.44 123 THR A O 1
ATOM 1008 N N . ARG A 1 124 ? -12.664 -5.617 1.552 1.00 97.25 124 ARG A N 1
ATOM 1009 C CA . ARG A 1 124 ? -12.180 -5.641 0.165 1.00 97.25 124 ARG A CA 1
ATOM 1010 C C . ARG A 1 124 ? -12.492 -6.978 -0.509 1.00 97.25 124 ARG A C 1
ATOM 1012 O O . ARG A 1 124 ? -12.882 -6.997 -1.676 1.00 97.25 124 ARG A O 1
ATOM 1019 N N . ILE A 1 125 ? -12.374 -8.086 0.229 1.00 97.06 125 ILE A N 1
ATOM 1020 C CA . ILE A 1 125 ? -12.760 -9.423 -0.250 1.00 97.06 125 ILE A CA 1
ATOM 1021 C C . ILE A 1 125 ? -14.270 -9.470 -0.495 1.00 97.06 125 ILE A C 1
ATOM 1023 O O . ILE A 1 125 ? -14.713 -9.908 -1.557 1.00 97.06 125 ILE A O 1
ATOM 1027 N N . ILE A 1 126 ? -15.065 -8.967 0.454 1.00 97.69 126 ILE A N 1
ATOM 1028 C CA . ILE A 1 126 ? -16.527 -8.900 0.314 1.00 97.69 126 ILE A CA 1
ATOM 1029 C C . ILE A 1 126 ? -16.917 -8.046 -0.901 1.00 97.69 126 ILE A C 1
ATOM 1031 O O . ILE A 1 126 ? -17.756 -8.474 -1.692 1.00 97.69 126 ILE A O 1
ATOM 1035 N N . ALA A 1 127 ? -16.281 -6.885 -1.090 1.00 96.75 127 ALA A N 1
ATOM 1036 C CA . ALA A 1 127 ? -16.514 -6.007 -2.235 1.00 96.75 127 ALA A CA 1
ATOM 1037 C C . ALA A 1 127 ? -16.271 -6.730 -3.563 1.00 96.75 127 ALA A C 1
ATOM 1039 O O . ALA A 1 127 ? -17.119 -6.692 -4.450 1.00 96.75 127 ALA A O 1
ATOM 1040 N N . HIS A 1 128 ? -15.147 -7.440 -3.682 1.00 95.50 128 HIS A N 1
ATOM 1041 C CA . HIS A 1 128 ? -14.818 -8.176 -4.901 1.00 95.50 128 HIS A CA 1
ATOM 1042 C C . HIS A 1 128 ? -15.785 -9.339 -5.168 1.00 95.50 128 HIS A C 1
ATOM 1044 O O . HIS A 1 128 ? -16.107 -9.632 -6.319 1.00 95.50 128 HIS A O 1
ATOM 1050 N N . LEU A 1 129 ? -16.272 -10.017 -4.125 1.00 95.31 129 LEU A N 1
ATOM 1051 C CA . LEU A 1 129 ? -17.284 -11.067 -4.276 1.00 95.31 129 LEU A CA 1
ATOM 1052 C C . LEU A 1 129 ? -18.671 -10.513 -4.640 1.00 95.31 129 LEU A C 1
ATOM 1054 O O . LEU A 1 129 ? -19.458 -11.232 -5.260 1.00 95.31 129 LEU A O 1
ATOM 1058 N N . ALA A 1 130 ? -18.974 -9.270 -4.260 1.00 95.44 130 ALA A N 1
ATOM 1059 C CA . ALA A 1 130 ? -20.198 -8.574 -4.649 1.00 95.44 130 ALA A CA 1
ATOM 1060 C C . ALA A 1 130 ? -20.138 -8.077 -6.106 1.00 95.44 130 ALA A C 1
ATOM 1062 O O . ALA A 1 130 ? -21.069 -8.322 -6.872 1.00 95.44 130 ALA A O 1
ATOM 1063 N N . ASP A 1 131 ? -19.033 -7.444 -6.509 1.00 93.88 131 ASP A N 1
ATOM 1064 C CA . ASP A 1 131 ? -18.760 -7.052 -7.895 1.00 93.88 131 ASP A CA 1
ATOM 1065 C C . ASP A 1 131 ? -17.263 -7.216 -8.206 1.00 93.88 131 ASP A C 1
ATOM 1067 O O . ASP A 1 131 ? -16.454 -6.444 -7.699 1.00 93.88 131 ASP A O 1
ATOM 1071 N N . PRO A 1 132 ? -16.849 -8.177 -9.052 1.00 92.12 132 PRO A N 1
ATOM 1072 C CA . PRO A 1 132 ? -15.433 -8.423 -9.335 1.00 92.12 132 PRO A CA 1
ATOM 1073 C C . PRO A 1 132 ? -14.803 -7.415 -10.313 1.00 92.12 132 PRO A C 1
ATOM 1075 O O . PRO A 1 132 ? -13.629 -7.556 -10.651 1.00 92.12 132 PRO A O 1
ATOM 1078 N N . ARG A 1 133 ? -15.562 -6.444 -10.837 1.00 91.81 133 ARG A N 1
ATOM 1079 C CA . ARG A 1 133 ? -15.098 -5.522 -11.887 1.00 91.81 133 ARG A CA 1
ATOM 1080 C C . ARG A 1 133 ? -14.358 -4.309 -11.319 1.00 91.81 133 ARG A C 1
ATOM 1082 O O . ARG A 1 133 ? -14.784 -3.716 -10.328 1.00 91.81 133 ARG A O 1
ATOM 1089 N N . GLY A 1 134 ? -13.289 -3.900 -12.003 1.00 88.81 134 GLY A N 1
ATOM 1090 C CA . GLY A 1 134 ? -12.633 -2.604 -11.779 1.00 88.81 134 GLY A CA 1
ATOM 1091 C C . GLY A 1 134 ? -13.459 -1.420 -12.309 1.00 88.81 134 GLY A C 1
ATOM 1092 O O . GLY A 1 134 ? -14.419 -1.610 -13.061 1.00 88.81 134 GLY A O 1
ATOM 1093 N N . GLN A 1 135 ? -13.074 -0.184 -11.965 1.00 89.50 135 GLN A N 1
ATOM 1094 C CA . GLN A 1 135 ? -13.757 1.030 -12.455 1.00 89.50 135 GLN A CA 1
ATOM 1095 C C . GLN A 1 135 ? -13.680 1.158 -13.980 1.00 89.50 135 GLN A C 1
ATOM 1097 O O . GLN A 1 135 ? -14.657 1.498 -14.644 1.00 89.50 135 GLN A O 1
ATOM 1102 N N . GLU A 1 136 ? -12.529 0.816 -14.551 1.00 85.94 136 GLU A N 1
ATOM 1103 C CA . GLU A 1 136 ? -12.277 0.771 -15.990 1.00 85.94 136 GLU A CA 1
ATOM 1104 C C . GLU A 1 136 ? -13.128 -0.275 -16.729 1.00 85.94 136 GLU A C 1
ATOM 1106 O O . GLU A 1 136 ? -13.321 -0.177 -17.939 1.00 85.94 136 GLU A O 1
ATOM 1111 N N . GLU A 1 137 ? -13.670 -1.251 -15.999 1.00 87.19 137 GLU A N 1
ATOM 1112 C CA . GLU A 1 137 ? -14.569 -2.293 -16.502 1.00 87.19 137 GLU A CA 1
ATOM 1113 C C . GLU A 1 137 ? -16.051 -1.983 -16.197 1.00 87.19 137 GLU A C 1
ATOM 1115 O O . GLU A 1 137 ? -16.926 -2.829 -16.410 1.00 87.19 137 GLU A O 1
ATOM 1120 N N . GLY A 1 138 ? -16.349 -0.779 -15.692 1.00 89.88 138 GLY A N 1
ATOM 1121 C CA . GLY A 1 138 ? -17.700 -0.332 -15.342 1.00 89.88 138 GLY A CA 1
ATOM 1122 C C . GLY A 1 138 ? -18.246 -0.907 -14.029 1.00 89.88 138 GLY A C 1
ATOM 1123 O O . GLY A 1 138 ? -19.466 -0.969 -13.866 1.00 89.88 138 GLY A O 1
ATOM 1124 N N . GLY A 1 139 ? -17.374 -1.381 -13.135 1.00 91.31 139 GLY A N 1
ATOM 1125 C CA . GLY A 1 139 ? -17.708 -1.690 -11.740 1.00 91.31 139 GLY A CA 1
ATOM 1126 C C . GLY A 1 139 ? -17.403 -0.526 -10.796 1.00 91.31 139 GLY A C 1
ATOM 11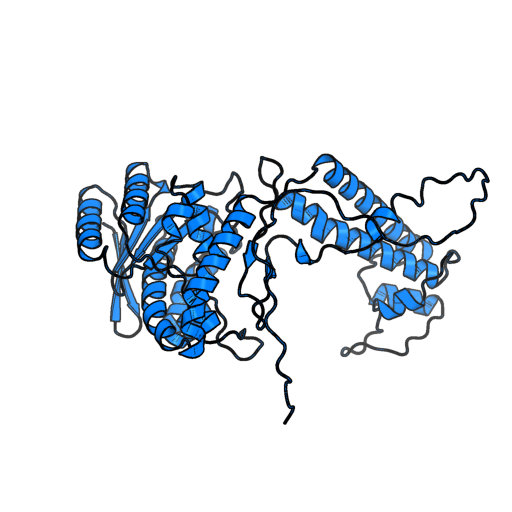27 O O . GLY A 1 139 ? -16.885 0.511 -11.208 1.00 91.31 139 GLY A O 1
ATOM 1128 N N . THR A 1 140 ? -17.679 -0.710 -9.506 1.00 92.38 140 THR A N 1
ATOM 1129 C CA . THR A 1 140 ? -17.356 0.288 -8.467 1.00 92.38 140 THR A CA 1
ATOM 1130 C C . THR A 1 140 ? -15.846 0.405 -8.223 1.00 92.38 140 THR A C 1
ATOM 1132 O O . THR A 1 140 ? -15.353 1.470 -7.848 1.00 92.38 140 THR A O 1
ATOM 1135 N N . GLY A 1 141 ? -15.096 -0.675 -8.476 1.00 93.06 141 GLY A N 1
ATOM 1136 C CA . GLY A 1 141 ? -13.755 -0.870 -7.933 1.00 93.06 141 GLY A CA 1
ATOM 1137 C C . GLY A 1 141 ? -13.794 -1.327 -6.471 1.00 93.06 141 GLY A C 1
ATOM 1138 O O . GLY A 1 141 ? -14.859 -1.465 -5.872 1.00 93.06 141 GLY A O 1
ATOM 1139 N N . HIS A 1 142 ? -12.621 -1.604 -5.899 1.00 94.94 142 HIS A N 1
ATOM 1140 C CA . HIS A 1 142 ? -12.503 -2.246 -4.580 1.00 94.94 142 HIS A CA 1
ATOM 1141 C C . HIS A 1 142 ? -11.711 -1.432 -3.563 1.00 94.94 142 HIS A C 1
ATOM 1143 O O . HIS A 1 142 ? -11.451 -1.930 -2.474 1.00 94.94 142 HIS A O 1
ATOM 1149 N N . GLY A 1 143 ? -11.277 -0.219 -3.913 1.00 94.69 143 GLY A N 1
ATOM 1150 C CA . GLY A 1 143 ? -10.601 0.663 -2.966 1.00 94.69 143 GLY A CA 1
ATOM 1151 C C . GLY A 1 143 ? -11.594 1.295 -1.995 1.00 94.69 143 GLY A C 1
ATOM 1152 O O . GLY A 1 143 ? -12.699 1.661 -2.397 1.00 94.69 143 GLY A O 1
ATOM 1153 N N . LEU A 1 144 ? -11.184 1.484 -0.740 1.00 95.06 144 LEU A N 1
ATOM 1154 C CA . LEU A 1 144 ? -12.029 2.062 0.307 1.00 95.06 144 LEU A CA 1
ATOM 1155 C C . LEU A 1 144 ? -12.694 3.376 -0.134 1.00 95.06 144 LEU A C 1
ATOM 1157 O O . LEU A 1 144 ? -13.908 3.504 -0.045 1.00 95.06 144 LEU A O 1
ATOM 1161 N N . GLU A 1 145 ? -11.930 4.314 -0.706 1.00 95.62 145 GLU A N 1
ATOM 1162 C CA . GLU A 1 145 ? -12.455 5.594 -1.213 1.00 95.62 145 GLU A CA 1
ATOM 1163 C C . GLU A 1 145 ? -13.554 5.413 -2.279 1.00 95.62 145 GLU A C 1
ATOM 1165 O O . GLU A 1 145 ? -14.560 6.122 -2.273 1.00 95.62 145 GLU A O 1
ATOM 1170 N N . GLN A 1 146 ? -13.381 4.455 -3.193 1.00 96.06 146 GLN A N 1
ATOM 1171 C CA . GLN A 1 146 ? -14.349 4.175 -4.258 1.00 96.06 146 GLN A CA 1
ATOM 1172 C C . GLN A 1 146 ? -15.649 3.616 -3.670 1.00 96.06 146 GLN A C 1
ATOM 1174 O O . GLN A 1 146 ? -16.739 4.055 -4.028 1.00 96.06 146 GLN A O 1
ATOM 1179 N N . LEU A 1 147 ? -15.517 2.687 -2.723 1.00 97.44 147 LEU A N 1
ATOM 1180 C CA . LEU A 1 147 ? -16.636 2.017 -2.072 1.00 97.44 147 LEU A CA 1
ATOM 1181 C C . LEU A 1 147 ? -17.410 2.949 -1.131 1.00 97.44 147 LEU A C 1
ATOM 1183 O O . LEU A 1 147 ? -18.635 2.880 -1.088 1.00 97.44 147 LEU A O 1
ATOM 1187 N N . ILE A 1 148 ? -16.725 3.852 -0.421 1.00 97.00 148 ILE A N 1
ATOM 1188 C CA . ILE A 1 148 ? -17.371 4.899 0.386 1.00 97.00 148 ILE A CA 1
ATOM 1189 C C . ILE A 1 148 ? -18.208 5.803 -0.515 1.00 97.00 148 ILE A C 1
ATOM 1191 O O . ILE A 1 148 ? -19.364 6.073 -0.193 1.00 97.00 148 ILE A O 1
ATOM 1195 N N . ARG A 1 149 ? -17.642 6.240 -1.647 1.00 96.56 149 ARG A N 1
ATOM 1196 C CA . ARG A 1 149 ? -18.319 7.143 -2.582 1.00 96.56 149 ARG A CA 1
ATOM 1197 C C . ARG A 1 149 ? -19.617 6.550 -3.128 1.00 96.56 149 ARG A C 1
ATOM 1199 O O . ARG A 1 149 ? -20.595 7.276 -3.261 1.00 96.56 149 ARG A O 1
ATOM 1206 N N . GLU A 1 150 ? -19.619 5.252 -3.420 1.00 96.69 150 GLU A N 1
ATOM 1207 C CA . GLU A 1 150 ? -20.780 4.542 -3.968 1.00 96.69 150 GLU A CA 1
ATOM 1208 C C . GLU A 1 150 ? -21.812 4.151 -2.898 1.00 96.69 150 GLU A C 1
ATOM 1210 O O . GLU A 1 150 ? -23.014 4.300 -3.105 1.00 96.69 150 GLU A O 1
ATOM 1215 N N . HIS A 1 151 ? -21.366 3.619 -1.756 1.00 96.50 151 HIS A N 1
ATOM 1216 C CA . HIS A 1 151 ? -22.254 2.923 -0.816 1.00 96.50 151 HIS A CA 1
ATOM 1217 C C . HIS A 1 151 ? -22.546 3.681 0.482 1.00 96.50 151 HIS A C 1
ATOM 1219 O O . HIS A 1 151 ? -23.453 3.277 1.219 1.00 96.50 151 HIS A O 1
ATOM 1225 N N . ILE A 1 152 ? -21.779 4.730 0.793 1.00 96.38 152 ILE A N 1
ATOM 1226 C CA . ILE A 1 152 ? -21.893 5.478 2.050 1.00 96.38 152 ILE A CA 1
ATOM 1227 C C . ILE A 1 152 ? -22.210 6.943 1.765 1.00 96.38 152 ILE A C 1
ATOM 1229 O O . ILE A 1 152 ? -23.347 7.361 1.972 1.00 96.38 152 ILE A O 1
ATOM 1233 N N . ASP A 1 153 ? -21.218 7.719 1.330 1.00 96.19 153 ASP A N 1
ATOM 1234 C CA . ASP A 1 153 ? -21.347 9.162 1.137 1.00 96.19 153 ASP A CA 1
ATOM 1235 C C . ASP A 1 153 ? -20.193 9.701 0.256 1.00 96.19 153 ASP A C 1
ATOM 1237 O O . ASP A 1 153 ? -19.020 9.590 0.639 1.00 96.19 153 ASP A O 1
ATOM 1241 N N . PRO A 1 154 ? -20.483 10.302 -0.915 1.00 95.81 154 PRO A N 1
ATOM 1242 C CA . PRO A 1 154 ? -19.459 10.876 -1.786 1.00 95.81 154 PRO A CA 1
ATOM 1243 C C . PRO A 1 154 ? -18.716 12.067 -1.167 1.00 95.81 154 PRO A C 1
ATOM 1245 O O . PRO A 1 154 ? -17.532 12.243 -1.450 1.00 95.81 154 PRO A O 1
ATOM 1248 N N . VAL A 1 155 ? -19.365 12.854 -0.302 1.00 95.88 155 VAL A N 1
ATOM 1249 C CA . VAL A 1 155 ? -18.732 13.992 0.382 1.00 95.88 155 VAL A CA 1
ATOM 1250 C C . VAL A 1 155 ? -17.649 13.487 1.324 1.00 95.88 155 VAL A C 1
ATOM 1252 O O . VAL A 1 155 ? -16.538 14.005 1.318 1.00 95.88 155 VAL A O 1
ATOM 1255 N N . VAL A 1 156 ? -17.929 12.421 2.073 1.00 94.94 156 VAL A N 1
ATOM 1256 C CA . VAL A 1 156 ? -16.957 11.826 3.002 1.00 94.94 156 VAL A CA 1
ATOM 1257 C C . VAL A 1 156 ? -15.769 11.223 2.257 1.00 94.94 156 VAL A C 1
ATOM 1259 O O . VAL A 1 156 ? -14.628 11.368 2.702 1.00 94.94 156 VAL A O 1
ATOM 1262 N N . ALA A 1 157 ? -16.008 10.592 1.103 1.00 94.44 157 ALA A N 1
ATOM 1263 C CA . ALA A 1 157 ? -14.929 10.102 0.248 1.00 94.44 157 ALA A CA 1
ATOM 1264 C C . ALA A 1 157 ? -13.988 11.241 -0.185 1.00 94.44 157 ALA A C 1
ATOM 1266 O O . ALA A 1 157 ? -12.771 11.104 -0.083 1.00 94.44 157 ALA A O 1
ATOM 1267 N N . ASP A 1 158 ? -14.528 12.382 -0.609 1.00 93.75 158 ASP A N 1
ATOM 1268 C CA . ASP A 1 158 ? -13.713 13.506 -1.075 1.00 93.75 158 ASP A CA 1
ATOM 1269 C C . ASP A 1 158 ? -13.045 14.268 0.084 1.00 93.75 158 ASP A C 1
ATOM 1271 O O . ASP A 1 158 ? -11.850 14.578 0.035 1.00 93.75 158 ASP A O 1
ATOM 1275 N N . GLU A 1 159 ? -13.795 14.560 1.147 1.00 93.50 159 GLU A N 1
ATOM 1276 C CA . GLU A 1 159 ? -13.321 15.357 2.275 1.00 93.50 159 GLU A CA 1
ATOM 1277 C C . GLU A 1 159 ? -12.345 14.581 3.149 1.00 93.50 159 GLU A C 1
ATOM 1279 O O . GLU A 1 159 ? -11.239 15.073 3.378 1.00 93.50 159 GLU A O 1
ATOM 1284 N N . VAL A 1 160 ? -12.715 13.385 3.619 1.00 92.75 160 VAL A N 1
ATOM 1285 C CA . VAL A 1 160 ? -11.913 12.624 4.587 1.00 92.75 160 VAL A CA 1
ATOM 1286 C C . VAL A 1 160 ? -10.787 11.877 3.884 1.00 92.75 160 VAL A C 1
ATOM 1288 O O . VAL A 1 160 ? -9.619 12.080 4.213 1.00 92.75 160 VAL A O 1
ATOM 1291 N N . LYS A 1 161 ? -11.076 11.068 2.856 1.00 91.19 161 LYS A N 1
ATOM 1292 C CA . LYS A 1 161 ? -10.009 10.308 2.172 1.00 91.19 161 LYS A CA 1
ATOM 1293 C C . LYS A 1 161 ? -9.079 11.209 1.351 1.00 91.19 161 LYS A C 1
ATOM 1295 O O . LYS A 1 161 ? -7.924 10.852 1.115 1.00 91.19 161 LYS A O 1
ATOM 1300 N N . GLY A 1 162 ? -9.521 12.421 1.008 1.00 90.44 162 GLY A N 1
ATOM 1301 C CA . GLY A 1 162 ? -8.684 13.458 0.407 1.00 90.44 162 GLY A CA 1
ATOM 1302 C C . GLY A 1 162 ? -7.688 14.138 1.361 1.00 90.44 162 GLY A C 1
ATOM 1303 O O . GLY A 1 162 ? -6.782 14.819 0.873 1.00 90.44 162 GLY A O 1
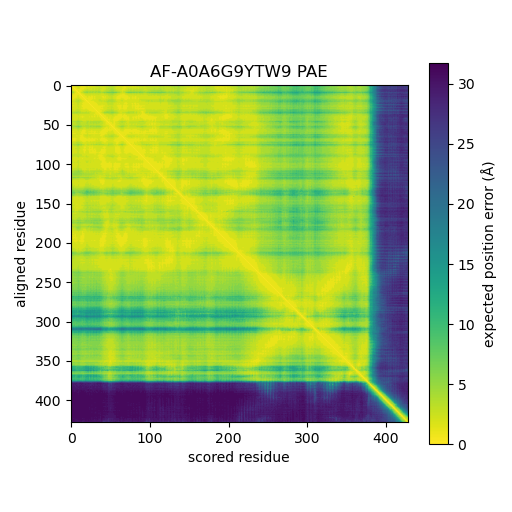ATOM 1304 N N . LEU A 1 163 ? -7.802 13.972 2.690 1.00 93.38 163 LEU A N 1
ATOM 1305 C CA . LEU A 1 163 ? -6.975 14.681 3.689 1.00 93.38 163 LEU A CA 1
ATOM 1306 C C . LEU A 1 163 ? -5.475 14.477 3.457 1.00 93.38 163 LEU A C 1
ATOM 1308 O O . LEU A 1 163 ? -4.734 15.444 3.304 1.00 93.38 163 LEU A O 1
ATOM 1312 N N . MET A 1 164 ? -5.018 13.232 3.319 1.00 93.31 164 MET A N 1
ATOM 1313 C CA . MET A 1 164 ? -3.585 12.943 3.158 1.00 93.31 164 MET A CA 1
ATOM 1314 C C . MET A 1 164 ? -3.003 13.506 1.855 1.00 93.31 164 MET A C 1
ATOM 1316 O O . MET A 1 164 ? -1.841 13.916 1.805 1.00 93.31 164 MET A O 1
ATOM 1320 N N . ALA A 1 165 ? -3.815 13.589 0.797 1.00 93.38 165 ALA A N 1
ATOM 1321 C CA . AL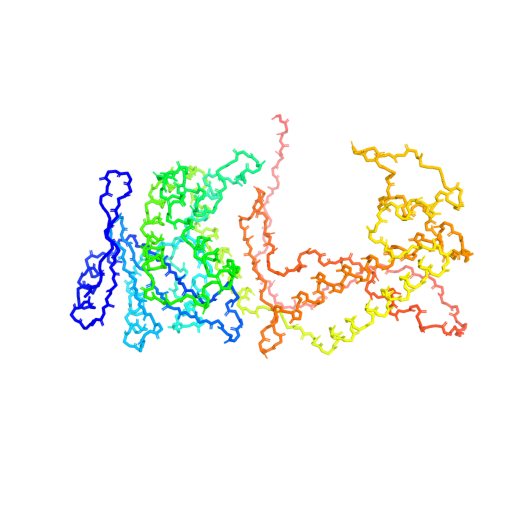A A 1 165 ? -3.421 14.236 -0.451 1.00 93.38 165 ALA A CA 1
ATOM 1322 C C . ALA A 1 165 ? -3.267 15.757 -0.282 1.00 93.38 165 ALA A C 1
ATOM 1324 O O . ALA A 1 165 ? -2.321 16.343 -0.817 1.00 93.38 165 ALA A O 1
ATOM 1325 N N . ARG A 1 166 ? -4.180 16.385 0.470 1.00 93.94 166 ARG A N 1
ATOM 1326 C CA . ARG A 1 166 ? -4.118 17.812 0.808 1.00 93.94 166 ARG A CA 1
ATOM 1327 C C . ARG A 1 166 ? -2.888 18.119 1.657 1.00 93.94 166 ARG A C 1
ATOM 1329 O O . ARG A 1 166 ? -2.099 18.973 1.261 1.00 93.94 166 ARG A O 1
ATOM 1336 N N . LEU A 1 167 ? -2.642 17.329 2.701 1.00 94.88 167 LEU A N 1
ATOM 1337 C CA . LEU A 1 167 ? -1.451 17.456 3.545 1.00 94.88 167 LEU A CA 1
ATOM 1338 C C . LEU A 1 167 ? -0.157 17.308 2.741 1.00 94.88 167 LEU A C 1
ATOM 1340 O O . LEU A 1 167 ? 0.756 18.119 2.883 1.00 94.88 167 LEU A O 1
ATOM 1344 N N . ALA A 1 168 ? -0.075 16.329 1.835 1.00 95.00 168 ALA A N 1
ATOM 1345 C CA . ALA A 1 168 ? 1.098 16.182 0.974 1.00 95.00 168 ALA A CA 1
ATOM 1346 C C . ALA A 1 168 ? 1.359 17.451 0.138 1.00 95.00 168 ALA A C 1
ATOM 1348 O O . ALA A 1 168 ? 2.501 17.903 0.033 1.00 95.00 168 ALA A O 1
ATOM 1349 N N . LYS A 1 169 ? 0.302 18.064 -0.410 1.00 95.25 169 LYS A N 1
ATOM 1350 C CA . LYS A 1 169 ? 0.395 19.309 -1.185 1.00 95.25 169 LYS A CA 1
ATOM 1351 C C . LYS A 1 169 ? 0.824 20.498 -0.320 1.00 95.25 169 LYS A C 1
ATOM 1353 O O . LYS A 1 169 ? 1.706 21.251 -0.729 1.00 95.25 169 LYS A O 1
ATOM 1358 N N . GLU A 1 170 ? 0.231 20.658 0.859 1.00 94.69 170 GLU A N 1
ATOM 1359 C CA . GLU A 1 170 ? 0.536 21.743 1.803 1.00 94.69 170 GLU A CA 1
ATOM 1360 C C . GLU A 1 170 ? 1.984 21.678 2.301 1.00 94.69 170 GLU A C 1
ATOM 1362 O O . GLU A 1 170 ? 2.693 22.685 2.307 1.00 94.69 170 GLU A O 1
ATOM 1367 N N . HIS A 1 171 ? 2.465 20.471 2.599 1.00 93.44 171 HIS A N 1
ATOM 1368 C CA . HIS A 1 171 ? 3.840 20.213 3.024 1.00 93.44 171 HIS A CA 1
ATOM 1369 C C . HIS A 1 171 ? 4.839 20.086 1.860 1.00 93.44 171 HIS A C 1
ATOM 1371 O O . HIS A 1 171 ? 6.011 19.790 2.093 1.00 93.44 171 HIS A O 1
ATOM 1377 N N . LYS A 1 172 ? 4.407 20.316 0.609 1.00 95.56 172 LYS A N 1
ATOM 1378 C CA . LYS A 1 172 ? 5.239 20.225 -0.610 1.00 95.56 172 LYS A CA 1
ATOM 1379 C C . LYS A 1 172 ? 6.011 18.902 -0.710 1.00 95.56 172 LYS A C 1
ATOM 1381 O O . LYS A 1 172 ? 7.184 18.872 -1.079 1.00 95.56 172 LYS A O 1
ATOM 1386 N N . THR A 1 173 ? 5.341 17.806 -0.375 1.00 94.75 173 THR A N 1
ATOM 1387 C CA . THR A 1 173 ? 5.890 16.449 -0.384 1.00 94.75 173 THR A CA 1
ATOM 1388 C C . THR A 1 173 ? 5.005 15.513 -1.213 1.00 94.75 173 THR A C 1
ATOM 1390 O O . THR A 1 173 ? 4.039 15.935 -1.849 1.00 94.75 173 THR A O 1
ATOM 1393 N N . THR A 1 174 ? 5.353 14.231 -1.266 1.00 93.19 174 THR A N 1
ATOM 1394 C CA . THR A 1 174 ? 4.570 13.211 -1.974 1.00 93.19 174 THR A CA 1
ATOM 1395 C C . THR A 1 174 ? 3.597 12.506 -1.032 1.00 93.19 174 THR A C 1
ATOM 1397 O O . THR A 1 174 ? 3.805 12.482 0.184 1.00 93.19 174 THR A O 1
ATOM 1400 N N . LYS A 1 175 ? 2.561 11.870 -1.600 1.00 88.88 175 LYS A N 1
ATOM 1401 C CA . LYS A 1 175 ? 1.642 11.004 -0.842 1.00 88.88 175 LYS A CA 1
ATOM 1402 C C . LYS A 1 175 ? 2.371 9.881 -0.101 1.00 88.88 175 LYS A C 1
ATOM 1404 O O . LYS A 1 175 ? 1.944 9.511 0.977 1.00 88.88 175 LYS A O 1
ATOM 1409 N N . ASP A 1 176 ? 3.482 9.385 -0.634 1.00 88.38 176 ASP A N 1
ATOM 1410 C CA . ASP A 1 176 ? 4.239 8.313 0.022 1.00 88.38 176 ASP A CA 1
ATOM 1411 C C . ASP A 1 176 ? 5.038 8.826 1.226 1.00 88.38 176 ASP A C 1
ATOM 1413 O O . ASP A 1 176 ? 5.209 8.122 2.214 1.00 88.38 176 ASP A O 1
ATOM 1417 N N . ARG A 1 177 ? 5.538 10.066 1.159 1.00 92.06 177 ARG A N 1
ATOM 1418 C CA . ARG A 1 177 ? 6.425 10.628 2.187 1.00 92.06 177 ARG A CA 1
ATOM 1419 C C . ARG A 1 177 ? 5.678 11.291 3.335 1.00 92.06 177 ARG A C 1
ATOM 1421 O O . ARG A 1 177 ? 6.213 11.311 4.444 1.00 92.06 177 ARG A O 1
ATOM 1428 N N . ILE A 1 178 ? 4.476 11.821 3.086 1.00 94.94 178 ILE A N 1
ATOM 1429 C CA . ILE A 1 178 ? 3.724 12.595 4.084 1.00 94.94 178 ILE A CA 1
ATOM 1430 C C . ILE A 1 178 ? 3.487 11.801 5.378 1.00 94.94 178 ILE A C 1
ATOM 1432 O O . ILE A 1 178 ? 3.638 12.365 6.459 1.00 94.94 178 ILE A O 1
ATOM 1436 N N . TRP A 1 179 ? 3.242 10.490 5.270 1.00 93.56 179 TRP A N 1
ATOM 1437 C CA . TRP A 1 179 ? 3.022 9.559 6.385 1.00 93.56 179 TRP A CA 1
ATOM 1438 C C . TRP A 1 179 ? 4.152 9.545 7.416 1.00 93.56 179 TRP A C 1
ATOM 1440 O O . TRP A 1 179 ? 3.902 9.468 8.616 1.00 93.56 179 TRP A O 1
ATOM 1450 N N . SER A 1 180 ? 5.398 9.664 6.955 1.00 93.81 180 SER A N 1
ATOM 1451 C CA . SER A 1 180 ? 6.587 9.687 7.815 1.00 93.81 180 SER A CA 1
ATOM 1452 C C . SER A 1 180 ? 6.910 11.069 8.393 1.00 93.81 180 SER A C 1
ATOM 1454 O O . SER A 1 180 ? 7.635 11.161 9.382 1.00 93.81 180 SER A O 1
ATOM 1456 N N . SER A 1 181 ? 6.404 12.140 7.772 1.00 92.62 181 SER A N 1
ATOM 1457 C CA . SER A 1 181 ? 6.774 13.523 8.100 1.00 92.62 181 SER A CA 1
ATOM 1458 C C . SER A 1 181 ? 5.720 14.276 8.905 1.00 92.62 181 SER A C 1
ATOM 1460 O O . SER A 1 181 ? 6.057 15.238 9.591 1.00 92.62 181 SER A O 1
ATOM 1462 N N . ILE A 1 182 ? 4.447 13.889 8.796 1.00 95.00 182 ILE A N 1
ATOM 1463 C CA . ILE A 1 182 ? 3.354 14.576 9.485 1.00 95.00 182 ILE A CA 1
ATOM 1464 C C . ILE A 1 182 ? 3.331 14.204 10.971 1.00 95.00 182 ILE A C 1
ATOM 1466 O O . ILE A 1 182 ? 3.493 13.039 11.341 1.00 95.00 182 ILE A O 1
ATOM 1470 N N . GLY A 1 183 ? 3.114 15.190 11.840 1.00 94.38 183 GLY A N 1
ATOM 1471 C CA . GLY A 1 183 ? 2.941 14.942 13.271 1.00 94.38 183 GLY A CA 1
ATOM 1472 C C . GLY A 1 183 ? 1.694 14.097 13.542 1.00 94.38 183 GLY A C 1
ATOM 1473 O O . GLY A 1 183 ? 0.649 14.339 12.947 1.00 94.38 183 GLY A O 1
ATOM 1474 N N . ILE A 1 184 ? 1.796 13.131 14.458 1.00 94.06 184 ILE A N 1
ATOM 1475 C CA . ILE A 1 184 ? 0.683 12.233 14.830 1.00 94.06 184 ILE A CA 1
ATOM 1476 C C . ILE A 1 184 ? -0.532 12.982 15.376 1.00 94.06 184 ILE A C 1
ATOM 1478 O O . ILE A 1 184 ? -1.663 12.547 15.215 1.00 94.06 184 ILE A O 1
ATOM 1482 N N . ASP A 1 185 ? -0.295 14.139 15.989 1.00 94.00 185 ASP A N 1
ATOM 1483 C CA . ASP A 1 185 ? -1.336 14.976 16.577 1.00 94.00 185 ASP A CA 1
ATOM 1484 C C . ASP A 1 185 ? -1.998 15.928 15.580 1.00 94.00 185 ASP A C 1
ATOM 1486 O O . ASP A 1 185 ? -2.842 16.733 15.977 1.00 94.00 185 ASP A O 1
ATOM 1490 N N . HIS A 1 186 ? -1.627 15.857 14.298 1.00 96.56 186 HIS A N 1
ATOM 1491 C CA . HIS A 1 186 ? -2.259 16.677 13.278 1.00 96.56 186 HIS A CA 1
ATOM 1492 C C . HIS A 1 186 ? -3.752 16.314 13.167 1.00 96.56 186 HIS A C 1
ATOM 1494 O O . HIS A 1 186 ? -4.074 15.130 13.009 1.00 96.56 186 HIS A O 1
ATOM 1500 N N . PRO A 1 187 ? -4.671 17.299 13.220 1.00 96.12 187 PRO A N 1
ATOM 1501 C CA . PRO A 1 187 ? -6.112 17.044 13.248 1.00 96.12 187 PRO A CA 1
ATOM 1502 C C . PRO A 1 187 ? -6.582 16.252 12.025 1.00 96.12 187 PRO A C 1
ATOM 1504 O O . PRO A 1 187 ? -7.293 15.268 12.181 1.00 96.12 187 PRO A O 1
ATOM 1507 N N . ASP A 1 188 ? -6.109 16.604 10.829 1.00 96.06 188 ASP A N 1
ATOM 1508 C CA . ASP A 1 188 ? -6.479 15.902 9.593 1.00 96.06 188 ASP A CA 1
ATOM 1509 C C . ASP A 1 188 ? -5.944 14.465 9.535 1.00 96.06 188 ASP A C 1
ATOM 1511 O O . ASP A 1 188 ? -6.626 13.576 9.036 1.00 96.06 188 ASP A O 1
ATOM 1515 N N . TYR A 1 189 ? -4.749 14.214 10.078 1.00 96.75 189 TYR A N 1
ATOM 1516 C CA . TYR A 1 189 ? -4.197 12.860 10.158 1.00 96.75 189 TYR A CA 1
ATOM 1517 C C . TYR A 1 189 ? -5.028 12.007 11.120 1.00 96.75 189 TYR A C 1
ATOM 1519 O O . TYR A 1 189 ? -5.439 10.902 10.790 1.00 96.75 189 TYR A O 1
ATOM 1527 N N . THR A 1 190 ? -5.346 12.569 12.288 1.00 96.81 190 THR A N 1
ATOM 1528 C CA . THR A 1 190 ? -6.174 11.911 13.303 1.00 96.81 190 THR A CA 1
ATOM 1529 C C . THR A 1 190 ? -7.584 11.627 12.794 1.00 96.81 190 THR A C 1
ATOM 1531 O O . THR A 1 190 ? -8.102 10.535 13.009 1.00 96.81 190 THR A O 1
ATOM 1534 N N . MET A 1 191 ? -8.205 12.600 12.122 1.00 97.31 191 MET A N 1
ATOM 1535 C CA . MET A 1 191 ? -9.546 12.453 11.566 1.00 97.31 191 MET A CA 1
ATOM 1536 C C . MET A 1 191 ? -9.573 11.389 10.472 1.00 97.31 191 MET A C 1
ATOM 1538 O O . MET A 1 191 ? -10.452 10.536 10.501 1.00 97.31 191 MET A O 1
ATOM 1542 N N . TYR A 1 192 ? -8.608 11.411 9.542 1.00 97.19 192 TYR A N 1
ATOM 1543 C CA . TYR A 1 192 ? -8.469 10.371 8.521 1.00 97.19 192 TYR A CA 1
ATOM 1544 C C . TYR A 1 192 ? -8.400 8.989 9.179 1.00 97.19 192 TYR A C 1
ATOM 1546 O O . TYR A 1 192 ? -9.241 8.132 8.916 1.00 97.19 192 TYR A O 1
ATOM 1554 N N . ALA A 1 193 ? -7.464 8.833 10.111 1.00 97.50 193 ALA A N 1
ATOM 1555 C CA . ALA A 1 193 ? -7.171 7.564 10.747 1.00 97.50 193 ALA A CA 1
ATOM 1556 C C . ALA A 1 193 ? -8.359 7.026 11.562 1.00 97.50 193 ALA A C 1
ATOM 1558 O O . ALA A 1 193 ? -8.717 5.858 11.483 1.00 97.50 193 ALA A O 1
ATOM 1559 N N . GLY A 1 194 ? -9.011 7.879 12.357 1.00 97.75 194 GLY A N 1
ATOM 1560 C CA . GLY A 1 194 ? -10.142 7.462 13.185 1.00 97.75 194 GLY A CA 1
ATOM 1561 C C . GLY A 1 194 ? -11.428 7.192 12.407 1.00 97.75 194 GLY A C 1
ATOM 1562 O O . GLY A 1 194 ? -12.310 6.508 12.926 1.00 97.75 194 GLY A O 1
ATOM 1563 N N . MET A 1 195 ? -11.549 7.715 11.184 1.00 98.12 195 MET A N 1
ATOM 1564 C CA . MET A 1 195 ? -12.727 7.506 10.345 1.00 98.12 195 MET A CA 1
ATOM 1565 C C . MET A 1 195 ? -12.671 6.182 9.577 1.00 98.12 195 MET A C 1
ATOM 1567 O O . MET A 1 195 ? -13.716 5.579 9.334 1.00 98.12 195 MET A O 1
ATOM 1571 N N . ASP A 1 196 ? -11.481 5.697 9.224 1.00 97.88 196 ASP A N 1
ATOM 1572 C CA . ASP A 1 196 ? -11.309 4.450 8.473 1.00 97.88 196 ASP A CA 1
ATOM 1573 C C . ASP A 1 196 ? -11.972 3.219 9.114 1.00 97.88 196 ASP A C 1
ATOM 1575 O O 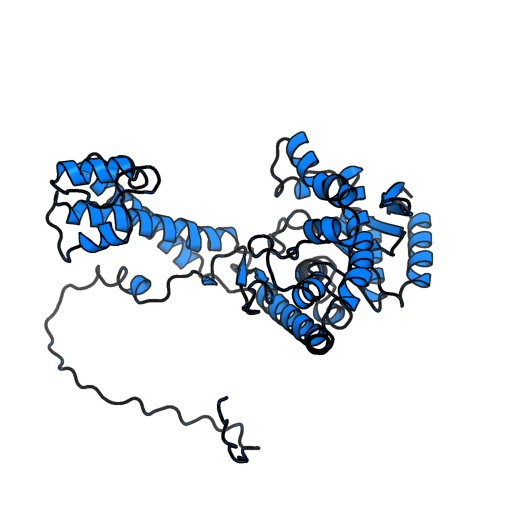. ASP A 1 196 ? -12.738 2.553 8.408 1.00 97.88 196 ASP A O 1
ATOM 1579 N N . PRO A 1 197 ? -11.839 2.934 10.426 1.00 98.31 197 PRO A N 1
ATOM 1580 C CA . PRO A 1 197 ? -12.555 1.811 11.030 1.00 98.31 197 PRO A CA 1
ATOM 1581 C C . PRO A 1 197 ? -14.081 2.016 11.070 1.00 98.31 197 PRO A C 1
ATOM 1583 O O . PRO A 1 197 ? -14.833 1.055 10.892 1.00 98.31 197 PRO A O 1
ATOM 1586 N N . ILE A 1 198 ? -14.563 3.256 11.239 1.00 98.56 198 ILE A N 1
ATOM 1587 C CA . ILE A 1 198 ? -16.004 3.574 11.185 1.00 98.56 198 ILE A CA 1
ATOM 1588 C C . ILE A 1 198 ? -16.552 3.249 9.790 1.00 98.56 198 ILE A C 1
ATOM 1590 O O . ILE A 1 198 ? -17.593 2.601 9.635 1.00 98.56 198 ILE A O 1
ATOM 1594 N N . LEU A 1 199 ? -15.831 3.685 8.757 1.00 98.31 199 LEU A N 1
ATOM 1595 C CA . LEU A 1 199 ? -16.197 3.474 7.362 1.00 98.31 199 LEU A CA 1
ATOM 1596 C C . LEU A 1 199 ? -16.095 2.000 6.973 1.00 98.31 199 LEU A C 1
ATOM 1598 O O . LEU A 1 199 ? -16.985 1.514 6.278 1.00 98.31 199 LEU A O 1
ATOM 1602 N N . ALA A 1 200 ? -15.089 1.270 7.461 1.00 98.12 200 ALA A N 1
ATOM 1603 C CA . ALA A 1 200 ? -14.955 -0.167 7.240 1.00 98.12 200 ALA A CA 1
ATOM 1604 C C . ALA A 1 200 ? -16.171 -0.942 7.776 1.00 98.12 200 ALA A C 1
ATOM 1606 O O . ALA A 1 200 ? -16.723 -1.781 7.064 1.00 98.12 200 ALA A O 1
ATOM 1607 N N . ILE A 1 201 ? -16.659 -0.623 8.979 1.00 98.12 201 ILE A N 1
ATOM 1608 C CA . ILE A 1 201 ? -17.851 -1.282 9.538 1.00 98.12 201 ILE A CA 1
ATOM 1609 C C . ILE A 1 201 ? -19.124 -0.929 8.790 1.00 98.12 201 ILE A C 1
ATOM 1611 O O . ILE A 1 201 ? -19.890 -1.820 8.417 1.00 98.12 201 ILE A O 1
ATOM 1615 N N . ARG A 1 202 ? -19.346 0.356 8.511 1.00 98.19 202 ARG A N 1
ATOM 1616 C CA . ARG A 1 202 ? -20.502 0.781 7.711 1.00 98.19 202 ARG A CA 1
ATOM 1617 C C . ARG A 1 202 ? -20.498 0.092 6.349 1.00 98.19 202 ARG A C 1
ATOM 1619 O O . ARG A 1 202 ? -21.533 -0.380 5.880 1.00 98.19 202 ARG A O 1
ATOM 1626 N N . LEU A 1 203 ? -19.322 -0.021 5.737 1.00 97.88 203 LEU A N 1
ATOM 1627 C CA . LEU A 1 203 ? -19.152 -0.685 4.459 1.00 97.88 203 LEU A CA 1
ATOM 1628 C C . LEU A 1 203 ? -19.413 -2.193 4.553 1.00 97.88 203 LEU A C 1
ATOM 1630 O O . LEU A 1 203 ? -20.099 -2.736 3.690 1.00 97.88 203 LEU A O 1
ATOM 1634 N N . TYR A 1 204 ? -18.940 -2.866 5.603 1.00 98.12 204 TYR A N 1
ATOM 1635 C CA . TYR A 1 204 ? -19.235 -4.278 5.855 1.00 98.12 204 TYR A CA 1
ATOM 1636 C C . TYR A 1 204 ? -20.742 -4.556 5.837 1.00 98.12 204 TYR A C 1
ATOM 1638 O O . TYR A 1 204 ? -21.195 -5.440 5.102 1.00 98.12 204 TYR A O 1
ATOM 1646 N N . TRP A 1 205 ? -21.533 -3.760 6.561 1.00 97.75 205 TRP A N 1
ATOM 1647 C CA . TRP A 1 205 ? -22.988 -3.924 6.606 1.00 97.75 205 TRP A CA 1
ATOM 1648 C C . TRP A 1 205 ? -23.672 -3.662 5.265 1.00 97.75 205 TRP A C 1
ATOM 1650 O O . TRP A 1 205 ? -24.670 -4.312 4.950 1.00 97.75 205 TRP A O 1
ATOM 1660 N N . LYS A 1 206 ? -23.131 -2.750 4.448 1.00 97.75 206 LYS A N 1
ATOM 1661 C CA . LYS A 1 206 ? -23.646 -2.475 3.099 1.00 97.75 206 LYS A CA 1
ATOM 1662 C C . LYS A 1 206 ? -23.276 -3.562 2.095 1.00 97.75 206 LYS A C 1
ATOM 1664 O O . LYS A 1 206 ? -24.121 -3.937 1.290 1.00 97.75 206 LYS A O 1
ATOM 1669 N N . LEU A 1 207 ? -22.049 -4.078 2.139 1.00 97.50 207 LEU A N 1
ATOM 1670 C CA . LEU A 1 207 ? -21.527 -5.010 1.137 1.00 97.50 207 LEU A CA 1
ATOM 1671 C C . LEU A 1 207 ? -21.903 -6.468 1.402 1.00 97.50 207 LEU A C 1
ATOM 1673 O O . LEU A 1 207 ? -22.187 -7.211 0.465 1.00 97.50 207 LEU A O 1
ATOM 1677 N N . ASN A 1 208 ? -21.913 -6.907 2.661 1.00 96.56 208 ASN A N 1
ATOM 1678 C CA . ASN A 1 208 ? -22.144 -8.313 3.001 1.00 96.56 208 ASN A CA 1
ATOM 1679 C C . ASN A 1 208 ? -23.500 -8.869 2.488 1.00 96.56 208 ASN A C 1
ATOM 1681 O O . ASN A 1 208 ? -23.562 -10.035 2.073 1.00 96.56 208 ASN A O 1
ATOM 1685 N N . PRO A 1 209 ? -24.599 -8.088 2.448 1.00 97.12 209 PRO A N 1
ATOM 1686 C CA . PRO A 1 209 ? -25.844 -8.511 1.801 1.00 97.12 209 PRO A CA 1
ATOM 1687 C C . PRO A 1 209 ? -25.762 -8.594 0.270 1.00 97.12 209 PRO A C 1
ATOM 1689 O O . PRO A 1 209 ? -26.516 -9.360 -0.324 1.00 97.12 209 PRO A O 1
ATOM 1692 N N . LEU A 1 210 ? -24.857 -7.841 -0.366 1.00 97.12 210 LEU A N 1
ATOM 1693 C CA . LEU A 1 210 ? -24.710 -7.789 -1.826 1.00 97.12 210 LEU A CA 1
ATOM 1694 C C . LEU A 1 210 ? -23.960 -8.996 -2.394 1.00 97.12 210 LEU A C 1
ATOM 1696 O O . LEU A 1 210 ? -24.087 -9.279 -3.583 1.00 97.12 210 LEU A O 1
ATOM 1700 N N . VAL A 1 211 ? -23.217 -9.736 -1.563 1.00 97.19 211 VAL A N 1
ATOM 1701 C CA . VAL A 1 211 ? -22.566 -10.978 -1.996 1.00 97.19 211 VAL A CA 1
ATOM 1702 C C . VAL A 1 211 ? -23.634 -11.986 -2.443 1.00 97.19 211 VAL A C 1
ATOM 1704 O O . VAL A 1 211 ? -24.457 -12.409 -1.614 1.00 97.19 211 VAL A O 1
ATOM 1707 N N . PRO A 1 212 ? -23.617 -12.428 -3.718 1.00 96.00 212 PRO A N 1
ATOM 1708 C CA . PRO A 1 212 ? -24.606 -13.361 -4.236 1.00 96.00 212 PRO A CA 1
ATOM 1709 C C . PRO A 1 212 ? -24.662 -14.643 -3.409 1.00 96.00 212 PRO A C 1
ATOM 1711 O O . PRO A 1 212 ? -23.629 -15.175 -3.004 1.00 96.00 212 PRO A O 1
ATOM 1714 N N . HIS A 1 213 ? -25.866 -15.187 -3.204 1.00 95.75 213 HIS A N 1
ATOM 1715 C CA . HIS A 1 213 ? -26.073 -16.379 -2.372 1.00 95.75 213 HIS A CA 1
ATOM 1716 C C . HIS A 1 213 ? -25.146 -17.546 -2.760 1.00 95.75 213 HIS A C 1
ATOM 1718 O O . HIS A 1 213 ? -24.542 -18.175 -1.894 1.00 95.75 213 HIS A O 1
ATOM 1724 N N . TYR A 1 214 ? -24.979 -17.798 -4.063 1.00 94.06 214 TYR A N 1
ATOM 1725 C CA . TYR A 1 214 ? -24.112 -18.865 -4.569 1.00 94.06 214 TYR A CA 1
ATOM 1726 C C . TYR A 1 214 ? -22.616 -18.621 -4.304 1.00 94.06 214 TYR A C 1
ATOM 1728 O O . TYR A 1 214 ? -21.866 -19.589 -4.249 1.00 94.06 214 TYR A O 1
ATOM 1736 N N . SER A 1 215 ? -22.187 -17.375 -4.080 1.00 94.81 215 SER A N 1
ATOM 1737 C CA . SER A 1 215 ? -20.793 -16.998 -3.801 1.00 94.81 215 SER A CA 1
ATOM 1738 C C . SER A 1 215 ? -20.480 -16.854 -2.311 1.00 94.81 215 SER A C 1
ATOM 1740 O O . SER A 1 215 ? -19.314 -16.727 -1.959 1.00 94.81 215 SER A O 1
ATOM 1742 N N . ARG A 1 216 ? -21.469 -16.894 -1.402 1.00 95.62 216 ARG A N 1
ATOM 1743 C CA . ARG A 1 216 ? -21.224 -16.650 0.039 1.00 95.62 216 ARG A CA 1
ATOM 1744 C C . ARG A 1 216 ? -20.219 -17.623 0.659 1.00 95.62 216 ARG A C 1
ATOM 1746 O O . ARG A 1 216 ? -19.447 -17.230 1.525 1.00 95.62 216 ARG A O 1
ATOM 1753 N N . HIS A 1 217 ? -20.188 -18.869 0.189 1.00 95.44 217 HIS A N 1
ATOM 1754 C CA . HIS A 1 217 ? -19.216 -19.869 0.642 1.00 95.44 217 HIS A CA 1
ATOM 1755 C C . HIS A 1 217 ? -17.761 -19.504 0.290 1.00 95.44 217 HIS A C 1
ATOM 1757 O O . HIS A 1 217 ? -16.840 -19.990 0.944 1.00 95.44 217 HIS A O 1
ATOM 1763 N N . LEU A 1 218 ? -17.548 -18.635 -0.708 1.00 96.25 218 LEU A N 1
ATOM 1764 C CA . LEU A 1 218 ? -16.221 -18.163 -1.097 1.00 96.25 218 LEU A CA 1
ATOM 1765 C C . LEU A 1 218 ? -15.650 -17.151 -0.108 1.00 96.25 218 LEU A C 1
ATOM 1767 O O . LEU A 1 218 ? -14.440 -16.995 -0.081 1.00 96.25 218 LEU A O 1
ATOM 1771 N N . ILE A 1 219 ? -16.462 -16.508 0.742 1.00 96.56 219 ILE A N 1
ATOM 1772 C CA . ILE A 1 219 ? -15.956 -15.526 1.715 1.00 96.56 219 ILE A CA 1
ATOM 1773 C C . ILE A 1 219 ? -14.847 -16.163 2.560 1.00 96.56 219 ILE A C 1
ATOM 1775 O O . ILE A 1 219 ? -13.715 -15.692 2.527 1.00 96.56 219 ILE A O 1
ATOM 1779 N N . GLY A 1 220 ? -15.124 -17.283 3.234 1.00 96.25 220 GLY A N 1
ATOM 1780 C CA . GLY A 1 220 ? -14.111 -17.973 4.041 1.00 96.25 220 GLY A CA 1
ATOM 1781 C C . GLY A 1 220 ? -12.936 -18.515 3.218 1.00 96.25 220 GLY A C 1
ATOM 1782 O O . GLY A 1 220 ? -11.796 -18.467 3.673 1.00 96.25 220 GLY A O 1
ATOM 1783 N N . TYR A 1 221 ? -13.192 -18.987 1.991 1.00 96.12 221 TYR A N 1
ATOM 1784 C CA . TYR A 1 221 ? -12.143 -19.471 1.087 1.00 96.12 221 TYR A CA 1
ATOM 1785 C C . TYR A 1 221 ? -11.153 -18.361 0.708 1.00 96.12 221 TYR A C 1
ATOM 1787 O O . TYR A 1 221 ? -9.944 -18.550 0.817 1.00 96.12 221 TYR A O 1
ATOM 1795 N N . GLU A 1 222 ? -11.656 -17.193 0.317 1.00 96.75 222 GLU A N 1
ATOM 1796 C CA . GLU A 1 222 ? -10.830 -16.065 -0.110 1.00 96.75 222 GLU A CA 1
ATOM 1797 C C . GLU A 1 222 ? -10.068 -15.431 1.059 1.00 96.75 222 GLU A C 1
ATOM 1799 O O . GLU A 1 222 ? -8.916 -15.037 0.889 1.00 96.75 222 GLU A O 1
ATOM 1804 N N . HIS A 1 223 ? -10.647 -15.408 2.267 1.00 97.44 223 HIS A N 1
ATOM 1805 C CA . HIS A 1 223 ? -9.909 -15.013 3.475 1.00 97.44 223 HIS A CA 1
ATOM 1806 C C . HIS A 1 223 ? -8.765 -15.986 3.761 1.00 97.44 223 HIS A C 1
ATOM 1808 O O . HIS A 1 223 ? -7.647 -15.557 4.035 1.00 97.44 223 HIS A O 1
ATOM 1814 N N . LYS A 1 224 ? -9.006 -17.297 3.617 1.00 96.88 224 LYS A N 1
ATOM 1815 C CA . LYS A 1 224 ? -7.948 -18.299 3.782 1.00 96.88 224 LYS A CA 1
ATOM 1816 C C . LYS A 1 224 ? -6.851 -18.159 2.725 1.00 96.88 224 LYS A C 1
ATOM 1818 O O . LYS A 1 224 ? -5.678 -18.395 3.012 1.00 96.88 224 LYS A O 1
ATOM 1823 N N . LEU A 1 225 ? -7.211 -17.781 1.502 1.00 96.25 225 LEU A N 1
ATOM 1824 C CA . LEU A 1 225 ? -6.236 -17.527 0.448 1.00 96.25 225 LEU A CA 1
ATOM 1825 C C . LEU A 1 225 ? -5.404 -16.273 0.745 1.00 96.25 225 LEU A C 1
ATOM 1827 O O . LEU A 1 225 ? -4.184 -16.320 0.612 1.00 96.25 225 LEU A O 1
ATOM 1831 N N . ALA A 1 226 ? -6.042 -15.190 1.199 1.00 96.94 226 ALA A N 1
ATOM 1832 C CA . ALA A 1 226 ? -5.360 -13.972 1.631 1.00 96.94 226 ALA A CA 1
ATOM 1833 C C . ALA A 1 226 ? -4.412 -14.225 2.815 1.00 96.94 226 ALA A C 1
ATOM 1835 O O . ALA A 1 226 ? -3.283 -13.736 2.797 1.00 96.94 226 ALA A O 1
ATOM 1836 N N . GLU A 1 227 ? -4.813 -15.067 3.773 1.00 97.56 227 GLU A N 1
ATOM 1837 C CA . GLU A 1 227 ? -3.954 -15.548 4.860 1.00 97.56 227 GLU A CA 1
ATOM 1838 C C . GLU A 1 227 ? -2.683 -16.212 4.316 1.00 97.56 227 GLU A C 1
ATOM 1840 O O . GLU A 1 227 ? -1.571 -15.779 4.622 1.00 97.56 227 GLU A O 1
ATOM 1845 N N . ILE A 1 228 ? -2.826 -17.218 3.449 1.00 97.06 228 ILE A N 1
ATOM 1846 C CA . ILE A 1 228 ? -1.679 -17.936 2.873 1.00 97.06 228 ILE A CA 1
ATOM 1847 C C . ILE A 1 228 ? -0.779 -16.983 2.079 1.00 97.06 228 ILE A C 1
ATOM 1849 O O . ILE A 1 228 ? 0.446 -17.052 2.202 1.00 97.06 228 ILE A O 1
ATOM 1853 N N . CYS A 1 229 ? -1.370 -16.085 1.285 1.00 96.81 229 CYS A N 1
ATOM 1854 C CA . CYS A 1 229 ? -0.624 -15.070 0.552 1.00 96.81 229 CYS A CA 1
ATOM 1855 C C . CYS A 1 229 ? 0.188 -14.198 1.511 1.00 96.81 229 CYS A C 1
ATOM 1857 O O . CYS A 1 229 ? 1.395 -14.113 1.322 1.00 96.81 229 CYS A O 1
ATOM 1859 N N . SER A 1 230 ? -0.409 -13.666 2.583 1.00 97.06 230 SER A N 1
ATOM 1860 C CA . SER A 1 230 ? 0.300 -12.830 3.565 1.00 97.06 230 SER A CA 1
ATOM 1861 C C . SER A 1 230 ? 1.503 -13.540 4.206 1.00 97.06 230 SER A C 1
ATOM 1863 O O . SER A 1 230 ? 2.539 -12.925 4.447 1.00 97.06 230 SER A O 1
ATOM 1865 N N . TYR A 1 231 ? 1.443 -14.863 4.395 1.00 97.31 231 TYR A N 1
ATOM 1866 C CA . TYR A 1 231 ? 2.594 -15.638 4.871 1.00 97.31 231 TYR A CA 1
ATOM 1867 C C . TYR A 1 231 ? 3.705 -15.750 3.829 1.00 97.31 231 TYR A C 1
ATOM 1869 O O . TYR A 1 231 ? 4.886 -15.709 4.182 1.00 97.31 231 TYR A O 1
ATOM 1877 N N . MET A 1 232 ? 3.346 -15.878 2.550 1.00 96.75 232 MET A N 1
ATOM 1878 C CA . MET A 1 232 ? 4.308 -15.849 1.447 1.00 96.75 232 MET A CA 1
ATOM 1879 C C . MET A 1 232 ? 4.957 -14.466 1.310 1.00 96.75 232 MET A C 1
ATOM 1881 O O . MET A 1 232 ? 6.166 -14.397 1.088 1.00 96.75 232 MET A O 1
ATOM 1885 N N . GLU A 1 233 ? 4.188 -13.386 1.480 1.00 96.19 233 GLU A N 1
ATOM 1886 C CA . GLU A 1 233 ? 4.705 -12.010 1.507 1.00 96.19 233 GLU A CA 1
ATOM 1887 C C . GLU A 1 233 ? 5.700 -11.831 2.659 1.00 96.19 233 GLU A C 1
ATOM 1889 O O . GLU A 1 233 ? 6.849 -11.454 2.418 1.00 96.19 233 GLU A O 1
ATOM 1894 N N . ARG A 1 234 ? 5.318 -12.226 3.885 1.00 95.94 234 ARG A N 1
ATOM 1895 C CA . ARG A 1 234 ? 6.193 -12.184 5.068 1.00 95.94 234 ARG A CA 1
ATOM 1896 C C . ARG A 1 234 ? 7.471 -12.983 4.892 1.00 95.94 234 ARG A C 1
ATOM 1898 O O . ARG A 1 234 ? 8.537 -12.525 5.294 1.00 95.94 234 ARG A O 1
ATOM 1905 N N . ALA A 1 235 ? 7.393 -14.165 4.287 1.00 96.12 235 ALA A N 1
ATOM 1906 C CA . ALA A 1 235 ? 8.582 -14.961 4.014 1.00 96.12 235 ALA A CA 1
ATOM 1907 C C . ALA A 1 235 ? 9.497 -14.283 2.981 1.00 96.12 235 ALA A C 1
ATOM 1909 O O . ALA A 1 235 ? 10.722 -14.283 3.148 1.00 96.12 235 ALA A O 1
ATOM 1910 N N . GLY A 1 236 ? 8.916 -13.724 1.916 1.00 95.19 236 GLY A N 1
ATOM 1911 C CA . GLY A 1 236 ? 9.650 -13.156 0.790 1.00 95.19 236 GLY A CA 1
ATOM 1912 C C . GLY A 1 236 ? 10.584 -14.163 0.104 1.00 95.19 236 GLY A C 1
ATOM 1913 O O . GLY A 1 236 ? 10.636 -15.353 0.435 1.00 95.19 236 GLY A O 1
ATOM 1914 N N . PHE A 1 237 ? 11.376 -13.685 -0.853 1.00 94.69 237 PHE A N 1
ATOM 1915 C CA . PHE A 1 237 ? 12.448 -14.472 -1.473 1.00 94.69 237 PHE A CA 1
ATOM 1916 C C . PHE A 1 237 ? 13.811 -13.830 -1.226 1.00 94.69 237 PHE A C 1
ATOM 1918 O O . PHE A 1 237 ? 13.933 -12.610 -1.199 1.00 94.69 237 PHE A O 1
ATOM 1925 N N . LYS A 1 238 ? 14.847 -14.656 -1.036 1.00 96.25 238 LYS A N 1
ATOM 1926 C CA . LYS A 1 238 ? 16.214 -14.176 -0.809 1.00 96.25 238 LYS A CA 1
ATOM 1927 C C . LYS A 1 238 ? 16.856 -13.769 -2.133 1.00 96.25 238 LYS A C 1
ATOM 1929 O O . LYS A 1 238 ? 16.860 -14.553 -3.082 1.00 96.25 238 LYS A O 1
ATOM 1934 N N . LEU A 1 239 ? 17.405 -12.565 -2.170 1.00 95.19 239 LEU A N 1
ATOM 1935 C CA . LEU A 1 239 ? 18.150 -12.019 -3.290 1.00 95.19 239 LEU A CA 1
ATOM 1936 C C . LEU A 1 239 ? 19.633 -12.387 -3.153 1.00 95.19 239 LEU A C 1
ATOM 1938 O O . LEU A 1 239 ? 20.233 -12.217 -2.091 1.00 95.19 239 LEU A O 1
ATOM 1942 N N . ASP A 1 240 ? 20.235 -12.874 -4.235 1.00 96.50 240 ASP A N 1
ATOM 1943 C CA . ASP A 1 240 ? 21.692 -12.923 -4.354 1.00 96.50 240 ASP A CA 1
ATOM 1944 C C . ASP A 1 240 ? 22.185 -11.508 -4.676 1.00 96.50 240 ASP A C 1
ATOM 1946 O O . ASP A 1 240 ? 22.134 -11.057 -5.824 1.00 96.50 240 ASP A O 1
ATOM 1950 N N . VAL A 1 241 ? 22.552 -10.763 -3.633 1.00 96.19 241 VAL A N 1
ATOM 1951 C CA . VAL A 1 241 ? 22.854 -9.329 -3.736 1.00 96.19 241 VAL A CA 1
ATOM 1952 C C . VAL A 1 241 ? 24.082 -9.078 -4.607 1.00 96.19 241 VAL A C 1
ATOM 1954 O O . VAL A 1 241 ? 24.056 -8.169 -5.434 1.00 96.19 241 VAL A O 1
ATOM 1957 N N . GLU A 1 242 ? 25.125 -9.897 -4.465 1.00 96.88 242 GLU A N 1
ATOM 1958 C CA . GLU A 1 242 ? 26.366 -9.773 -5.235 1.00 96.88 242 GLU A CA 1
ATOM 1959 C C . GLU A 1 242 ? 26.093 -9.995 -6.724 1.00 96.88 242 GLU A C 1
ATOM 1961 O O . GLU A 1 242 ? 26.332 -9.100 -7.536 1.00 96.88 242 GLU A O 1
ATOM 1966 N N . TYR A 1 243 ? 25.449 -11.116 -7.070 1.00 96.44 243 TYR A N 1
ATOM 1967 C CA . TYR A 1 243 ? 25.049 -11.387 -8.450 1.00 96.44 243 TYR A CA 1
ATOM 1968 C C . TYR A 1 243 ? 24.169 -10.272 -9.028 1.00 96.44 243 TYR A C 1
ATOM 1970 O O . TYR A 1 243 ? 24.305 -9.891 -10.194 1.00 96.44 243 TYR A O 1
ATOM 1978 N N . THR A 1 244 ? 23.249 -9.743 -8.221 1.00 95.75 244 THR A N 1
ATOM 1979 C CA . THR A 1 244 ? 22.303 -8.712 -8.659 1.00 95.75 244 THR A CA 1
ATOM 1980 C C . THR A 1 244 ? 23.011 -7.386 -8.947 1.00 95.75 244 THR A C 1
ATOM 1982 O O . THR A 1 244 ? 22.700 -6.736 -9.947 1.00 95.75 244 THR A O 1
ATOM 1985 N N . LEU A 1 245 ? 23.990 -6.993 -8.126 1.00 97.19 245 LEU A N 1
ATOM 1986 C CA . LEU A 1 245 ? 24.814 -5.802 -8.355 1.00 97.19 245 LEU A CA 1
ATOM 1987 C C . LEU A 1 245 ? 25.726 -5.958 -9.578 1.00 97.19 245 LEU A C 1
ATOM 1989 O O . LEU A 1 245 ? 25.827 -5.031 -10.386 1.00 97.19 245 LEU A O 1
ATOM 1993 N N . ASP A 1 246 ? 26.324 -7.132 -9.768 1.00 97.38 246 ASP A N 1
ATOM 1994 C CA . ASP A 1 246 ? 27.137 -7.432 -10.949 1.00 97.38 246 ASP A CA 1
ATOM 1995 C C . ASP A 1 246 ? 26.302 -7.408 -12.228 1.00 97.38 246 ASP A C 1
ATOM 1997 O O . ASP A 1 246 ? 26.697 -6.832 -13.245 1.00 97.38 246 ASP A O 1
ATOM 2001 N N . LEU A 1 247 ? 25.106 -7.998 -12.186 1.00 95.62 247 LEU A N 1
ATOM 2002 C CA . LEU A 1 247 ? 24.164 -7.948 -13.296 1.00 95.62 247 LEU A CA 1
ATOM 2003 C C . LEU A 1 247 ? 23.714 -6.513 -13.588 1.00 95.62 247 LEU A C 1
ATOM 2005 O O . LEU A 1 247 ? 23.622 -6.148 -14.759 1.00 95.62 247 LEU A O 1
ATOM 2009 N N . ARG A 1 248 ? 23.478 -5.688 -12.558 1.00 96.56 248 ARG A N 1
ATOM 2010 C CA . ARG A 1 248 ? 23.179 -4.262 -12.742 1.00 96.56 248 ARG A CA 1
ATOM 2011 C C . ARG A 1 248 ? 24.289 -3.576 -13.534 1.00 96.56 248 ARG A C 1
ATOM 2013 O O . ARG A 1 248 ? 23.990 -2.885 -14.499 1.00 96.56 248 ARG A O 1
ATOM 2020 N N . THR A 1 249 ? 25.543 -3.802 -13.145 1.00 97.69 249 THR A N 1
ATOM 2021 C CA . THR A 1 249 ? 26.722 -3.215 -13.797 1.00 97.69 249 THR A CA 1
ATOM 2022 C C . THR A 1 249 ? 26.847 -3.666 -15.249 1.00 97.69 249 THR A C 1
ATOM 2024 O O . THR A 1 249 ? 27.010 -2.828 -16.131 1.00 97.69 249 THR A O 1
ATOM 2027 N N . ARG A 1 250 ? 26.690 -4.966 -15.529 1.00 96.81 250 ARG A N 1
ATOM 2028 C CA . ARG A 1 250 ? 26.717 -5.487 -16.907 1.00 96.81 250 ARG A CA 1
ATOM 2029 C C . ARG A 1 250 ? 25.633 -4.870 -17.783 1.00 96.81 250 ARG A C 1
ATOM 2031 O O . ARG A 1 250 ? 25.929 -4.446 -18.890 1.00 96.81 250 ARG A O 1
ATOM 2038 N N . LEU A 1 251 ? 24.403 -4.770 -17.279 1.00 96.31 251 LEU A N 1
ATOM 2039 C CA . LEU A 1 251 ? 23.304 -4.153 -18.025 1.00 96.31 251 LEU A CA 1
ATOM 2040 C C . LEU A 1 251 ? 23.524 -2.653 -18.260 1.00 96.31 251 LEU A C 1
ATOM 2042 O O . LEU A 1 251 ? 23.063 -2.141 -19.273 1.00 96.31 251 LEU A O 1
ATOM 2046 N N . THR A 1 252 ? 24.207 -1.949 -17.353 1.00 97.56 252 THR A N 1
ATOM 2047 C CA . THR A 1 252 ? 24.615 -0.556 -17.588 1.00 97.56 252 THR A CA 1
ATOM 2048 C C . THR A 1 252 ? 25.611 -0.469 -18.740 1.00 97.56 252 THR A C 1
ATOM 2050 O O . THR A 1 252 ? 25.399 0.329 -19.643 1.00 97.56 252 THR A O 1
ATOM 2053 N N . ILE A 1 253 ? 26.640 -1.321 -18.750 1.00 97.62 253 ILE A N 1
ATOM 2054 C CA . ILE A 1 253 ? 27.638 -1.349 -19.829 1.00 97.62 253 ILE A CA 1
ATOM 2055 C C . ILE A 1 253 ? 26.969 -1.694 -21.169 1.00 97.62 253 ILE A C 1
ATOM 2057 O O . ILE A 1 253 ? 27.170 -0.984 -22.145 1.00 97.62 253 ILE A O 1
ATOM 2061 N N . GLU A 1 254 ? 26.110 -2.720 -21.205 1.00 95.94 254 GLU A N 1
ATOM 2062 C CA . GLU A 1 254 ? 25.343 -3.084 -22.409 1.00 95.94 254 GLU A CA 1
ATOM 2063 C C . GLU A 1 254 ? 24.457 -1.925 -22.909 1.00 95.94 254 GLU A C 1
ATOM 2065 O O . GLU A 1 254 ? 24.326 -1.715 -24.114 1.00 95.94 254 GLU A O 1
ATOM 2070 N N . GLU A 1 255 ? 23.826 -1.175 -21.997 1.00 96.62 255 GLU A N 1
ATOM 2071 C CA . GLU A 1 255 ? 23.027 0.006 -22.344 1.00 96.62 255 GLU A CA 1
ATOM 2072 C C . GLU A 1 255 ? 23.905 1.115 -22.942 1.00 96.62 255 GLU A C 1
ATOM 2074 O O . GLU A 1 255 ? 23.556 1.657 -23.989 1.00 96.62 255 GLU A O 1
ATOM 2079 N N . GLU A 1 256 ? 25.031 1.434 -22.303 1.00 97.06 256 GLU A N 1
ATOM 2080 C CA . GLU A 1 256 ? 25.960 2.490 -22.725 1.00 97.06 256 GLU A CA 1
ATOM 2081 C C . GLU A 1 256 ? 26.614 2.180 -24.075 1.00 97.06 256 GLU A C 1
ATOM 2083 O O . GLU A 1 256 ? 26.651 3.049 -24.945 1.00 97.06 256 GLU A O 1
ATOM 2088 N N . GLU A 1 257 ? 27.064 0.942 -24.291 1.00 96.56 257 GLU A N 1
ATOM 2089 C CA . GLU A 1 257 ? 27.619 0.501 -25.574 1.00 96.56 257 GLU A CA 1
ATOM 2090 C C . GLU A 1 257 ? 26.581 0.643 -26.695 1.00 96.56 257 GLU A C 1
ATOM 2092 O O . GLU A 1 257 ? 26.853 1.248 -27.734 1.00 96.56 257 GLU A O 1
ATOM 2097 N N . ALA A 1 258 ? 25.358 0.156 -26.483 1.00 95.81 258 ALA A N 1
ATOM 2098 C CA . ALA A 1 258 ? 24.305 0.231 -27.490 1.00 95.81 258 ALA A CA 1
ATOM 2099 C C . ALA A 1 258 ? 23.865 1.681 -27.787 1.00 95.81 258 ALA A C 1
ATOM 2101 O O . ALA A 1 258 ? 23.580 2.015 -28.940 1.00 95.81 258 ALA A O 1
ATOM 2102 N N . VAL A 1 259 ? 23.840 2.558 -26.776 1.00 96.94 259 VAL A N 1
ATOM 2103 C CA . VAL A 1 259 ? 23.600 3.999 -26.966 1.00 96.94 259 VAL A CA 1
ATOM 2104 C C . VAL A 1 259 ? 24.739 4.638 -27.757 1.00 96.94 259 VAL A C 1
ATOM 2106 O O . VAL A 1 259 ? 24.469 5.325 -28.738 1.00 96.94 259 VAL A O 1
ATOM 2109 N N . TRP A 1 260 ? 25.996 4.337 -27.424 1.00 97.00 260 TRP A N 1
ATOM 2110 C CA . TRP A 1 260 ? 27.157 4.846 -28.155 1.00 97.00 260 TRP A CA 1
ATOM 2111 C C . TRP A 1 260 ? 27.130 4.455 -29.640 1.00 97.00 260 TRP A C 1
ATOM 2113 O O . TRP A 1 260 ? 27.455 5.273 -30.503 1.00 97.00 260 TRP A O 1
ATOM 2123 N N . HIS A 1 261 ? 26.691 3.232 -29.956 1.00 95.88 261 HIS A N 1
ATOM 2124 C CA . HIS A 1 261 ? 26.475 2.792 -31.335 1.00 95.88 261 HIS A CA 1
ATOM 2125 C C . HIS A 1 261 ? 25.371 3.601 -32.045 1.00 95.88 261 HIS A C 1
ATOM 2127 O O . HIS A 1 261 ? 25.531 3.968 -33.211 1.00 95.88 261 HIS A O 1
ATOM 2133 N N . ALA A 1 262 ? 24.258 3.888 -31.364 1.00 96.00 262 ALA A N 1
ATOM 2134 C CA . ALA A 1 262 ? 23.170 4.694 -31.920 1.00 96.00 262 ALA A CA 1
ATOM 2135 C C . ALA A 1 262 ? 23.608 6.146 -32.190 1.00 96.00 262 ALA A C 1
ATOM 2137 O O . ALA A 1 262 ? 23.325 6.691 -33.255 1.00 96.00 262 ALA A O 1
ATOM 2138 N N . GLU A 1 263 ? 24.350 6.745 -31.263 1.00 96.50 263 GLU A N 1
ATOM 2139 C CA . GLU A 1 263 ? 24.867 8.109 -31.380 1.00 96.50 263 GLU A CA 1
ATOM 2140 C C . GLU A 1 263 ? 25.935 8.208 -32.479 1.00 96.50 263 GLU A C 1
ATOM 2142 O O . GLU A 1 263 ? 25.784 8.953 -33.444 1.00 96.50 263 GLU A O 1
ATOM 2147 N N . THR A 1 264 ? 26.992 7.398 -32.388 1.00 96.19 264 THR A N 1
ATOM 2148 C CA . THR A 1 264 ? 28.198 7.545 -33.223 1.00 96.19 264 THR A CA 1
ATOM 2149 C C . THR A 1 264 ? 27.947 7.259 -34.701 1.00 96.19 264 THR A C 1
ATOM 2151 O O . THR A 1 264 ? 28.532 7.909 -35.566 1.00 96.19 264 THR A O 1
ATOM 2154 N N . PHE A 1 265 ? 27.111 6.265 -35.010 1.00 94.56 265 PHE A N 1
ATOM 2155 C CA . PHE A 1 265 ? 26.899 5.826 -36.392 1.00 94.56 265 PHE A CA 1
ATOM 2156 C C . PHE A 1 265 ? 25.644 6.416 -37.036 1.00 94.56 265 PHE A C 1
ATOM 2158 O O . PHE A 1 265 ? 25.521 6.348 -38.259 1.00 94.56 265 PHE A O 1
ATOM 2165 N N . PHE A 1 266 ? 24.715 6.961 -36.243 1.00 95.69 266 PHE A N 1
ATOM 2166 C CA . PHE A 1 266 ? 23.391 7.352 -36.734 1.00 95.69 266 PHE A CA 1
ATOM 2167 C C . PHE A 1 266 ? 22.883 8.701 -36.216 1.00 95.69 266 PHE A C 1
ATOM 2169 O O . PHE A 1 266 ? 21.772 9.074 -36.584 1.00 95.69 266 PHE A O 1
ATOM 2176 N N . ASP A 1 267 ? 23.665 9.425 -35.404 1.00 94.38 267 ASP A N 1
ATOM 2177 C CA . ASP A 1 267 ? 23.296 10.738 -34.848 1.00 94.38 267 ASP A CA 1
ATOM 2178 C C . ASP A 1 267 ? 22.000 10.684 -34.007 1.00 94.38 267 ASP A C 1
ATOM 2180 O O . ASP A 1 267 ? 21.176 11.599 -33.996 1.00 94.38 267 ASP A O 1
ATOM 2184 N N . VAL A 1 268 ? 21.776 9.554 -33.320 1.00 95.62 268 VAL A N 1
ATOM 2185 C CA . VAL A 1 268 ? 20.611 9.337 -32.448 1.00 95.62 268 VAL A CA 1
ATOM 2186 C C . VAL A 1 268 ? 21.009 9.546 -30.986 1.00 95.62 268 VAL A C 1
ATOM 2188 O O . VAL A 1 268 ? 21.347 8.589 -30.295 1.00 95.62 268 VAL A O 1
ATOM 2191 N N . ASP A 1 269 ? 20.885 10.785 -30.498 1.00 92.12 269 ASP A N 1
ATOM 2192 C CA . ASP A 1 269 ? 21.157 11.161 -29.092 1.00 92.12 269 ASP A CA 1
ATOM 2193 C C . ASP A 1 269 ? 20.269 10.428 -28.075 1.00 92.12 269 ASP A C 1
ATOM 2195 O O . ASP A 1 269 ? 20.579 10.294 -26.891 1.00 92.12 269 ASP A O 1
ATOM 2199 N N . SER A 1 270 ? 19.069 10.019 -28.493 1.00 93.69 270 SER A N 1
ATOM 2200 C CA . SER A 1 270 ? 18.124 9.352 -27.613 1.00 93.69 270 SER A CA 1
ATOM 2201 C C . SER A 1 270 ? 17.424 8.205 -28.311 1.00 93.69 270 SER A C 1
ATOM 2203 O O . SER A 1 270 ? 16.428 8.378 -29.013 1.00 93.69 270 SER A O 1
ATOM 2205 N N . VAL A 1 271 ? 17.832 6.982 -27.969 1.00 91.69 271 VAL A N 1
ATOM 2206 C CA . VAL A 1 271 ? 17.149 5.748 -28.399 1.00 91.69 271 VAL A CA 1
ATOM 2207 C C . VAL A 1 271 ? 15.667 5.699 -27.983 1.00 91.69 271 VAL A C 1
ATOM 2209 O O . VAL A 1 271 ? 14.876 4.947 -28.557 1.00 91.69 271 VAL A O 1
ATOM 2212 N N . ASN A 1 272 ? 15.253 6.501 -26.992 1.00 91.00 272 ASN A N 1
ATOM 2213 C CA . ASN A 1 272 ? 13.856 6.614 -26.557 1.00 91.00 272 ASN A CA 1
ATOM 2214 C C . ASN A 1 272 ? 13.035 7.603 -27.397 1.00 91.00 272 ASN A C 1
ATOM 2216 O O . ASN A 1 272 ? 11.804 7.536 -27.371 1.00 91.00 272 ASN A O 1
ATOM 2220 N N . SER A 1 273 ? 13.686 8.477 -28.165 1.00 93.31 273 SER A N 1
ATOM 2221 C CA . SER A 1 273 ? 13.020 9.359 -29.116 1.00 93.31 273 SER A CA 1
ATOM 2222 C C . SER A 1 273 ? 12.638 8.569 -30.364 1.00 93.31 273 SER A C 1
ATOM 2224 O O . SER A 1 273 ? 13.463 8.260 -31.219 1.00 93.31 273 SER A O 1
ATOM 2226 N N . SER A 1 274 ? 11.352 8.228 -30.480 1.00 92.31 274 SER A N 1
ATOM 2227 C CA . SER A 1 274 ? 10.850 7.499 -31.656 1.00 92.31 274 SER A CA 1
ATOM 2228 C C . SER A 1 274 ? 11.003 8.306 -32.949 1.00 92.31 274 SER A C 1
ATOM 2230 O O . SER A 1 274 ? 11.077 7.714 -34.017 1.00 92.31 274 SER A O 1
ATOM 2232 N N . GLU A 1 275 ? 11.065 9.638 -32.857 1.00 94.19 275 GLU A N 1
ATOM 2233 C CA . GLU A 1 275 ? 11.284 10.516 -34.009 1.00 94.19 275 GLU A CA 1
ATOM 2234 C C . GLU A 1 275 ? 12.739 10.490 -34.475 1.00 94.19 275 GLU A C 1
ATOM 2236 O O . GLU A 1 275 ? 12.946 10.231 -35.651 1.00 94.19 275 GLU A O 1
ATOM 2241 N N . GLN A 1 276 ? 13.726 10.612 -33.576 1.00 95.69 276 GLN A N 1
ATOM 2242 C CA . GLN A 1 276 ? 15.145 10.514 -33.965 1.00 95.69 276 GLN A CA 1
ATOM 2243 C C . GLN A 1 276 ? 15.467 9.151 -34.589 1.00 95.69 276 GLN A C 1
ATOM 2245 O O . GLN A 1 276 ? 16.125 9.074 -35.622 1.00 95.69 276 GLN A O 1
ATOM 2250 N N . VAL A 1 277 ? 14.940 8.064 -34.012 1.00 95.56 277 VAL A N 1
ATOM 2251 C CA . VAL A 1 277 ? 15.113 6.722 -34.591 1.00 95.56 277 VAL A CA 1
ATOM 2252 C C . VAL A 1 277 ? 14.436 6.617 -35.964 1.00 95.56 277 VAL A C 1
ATOM 2254 O O . VAL A 1 277 ? 14.976 5.974 -36.861 1.00 95.56 277 VAL A O 1
ATOM 2257 N N . ALA A 1 278 ? 13.268 7.240 -36.153 1.00 94.94 278 ALA A N 1
ATOM 2258 C CA . ALA A 1 278 ? 12.589 7.252 -37.448 1.00 94.94 278 ALA A CA 1
ATOM 2259 C C . ALA A 1 278 ? 13.357 8.062 -38.502 1.00 94.94 278 ALA A C 1
ATOM 2261 O O . ALA A 1 278 ? 13.506 7.584 -39.624 1.00 94.94 278 ALA A O 1
ATOM 2262 N N . ASP A 1 279 ? 13.859 9.244 -38.134 1.00 95.94 279 ASP A N 1
ATOM 2263 C CA . ASP A 1 279 ? 14.650 10.114 -39.009 1.00 95.94 279 ASP A CA 1
ATOM 2264 C C . ASP A 1 279 ? 15.927 9.393 -39.473 1.00 95.94 279 ASP A C 1
ATOM 2266 O O . ASP A 1 279 ? 16.224 9.358 -40.668 1.00 95.94 279 ASP A O 1
ATOM 2270 N N . ALA A 1 280 ? 16.631 8.726 -38.552 1.00 95.56 280 ALA A N 1
ATOM 2271 C CA . ALA A 1 280 ? 17.805 7.922 -38.878 1.00 95.56 280 ALA A CA 1
ATOM 2272 C C . ALA A 1 280 ? 17.462 6.737 -39.801 1.00 95.56 280 ALA A C 1
ATOM 2274 O O . ALA A 1 280 ? 18.157 6.502 -40.788 1.00 95.56 280 ALA A O 1
ATOM 2275 N N . LEU A 1 281 ? 16.361 6.015 -39.553 1.00 95.69 281 LEU A N 1
ATOM 2276 C CA . LEU A 1 281 ? 15.913 4.930 -40.437 1.00 95.69 281 LEU A CA 1
ATOM 2277 C C . LEU A 1 281 ? 15.574 5.424 -41.855 1.00 95.69 281 LEU A C 1
ATOM 2279 O O . LEU A 1 281 ? 15.929 4.755 -42.828 1.00 95.69 281 LEU A O 1
ATOM 2283 N N . GLU A 1 282 ? 14.919 6.580 -41.996 1.00 94.81 282 GLU A N 1
ATOM 2284 C CA . GLU A 1 282 ? 14.648 7.204 -43.303 1.00 94.81 282 GLU A CA 1
ATOM 2285 C C . GLU A 1 282 ? 15.935 7.635 -44.007 1.00 94.81 282 GLU A C 1
ATOM 2287 O O . GLU A 1 282 ? 16.080 7.390 -45.207 1.00 94.81 282 GLU A O 1
ATOM 2292 N N . GLY A 1 283 ? 16.893 8.202 -43.266 1.00 93.44 283 GLY A N 1
ATOM 2293 C CA . GLY A 1 283 ? 18.226 8.535 -43.775 1.00 93.44 283 GLY A CA 1
ATOM 2294 C C . GLY A 1 283 ? 18.973 7.318 -44.332 1.00 93.44 283 GLY A C 1
ATOM 2295 O O . GLY A 1 283 ? 19.702 7.431 -45.316 1.00 93.44 283 GLY A O 1
ATOM 2296 N N . LEU A 1 284 ? 18.714 6.135 -43.771 1.00 92.69 284 LEU A N 1
ATOM 2297 C CA . LEU A 1 284 ? 19.227 4.846 -44.246 1.00 92.69 284 LEU A CA 1
ATOM 2298 C C . LEU A 1 284 ? 18.360 4.199 -45.346 1.00 92.69 284 LEU A C 1
ATOM 2300 O O . LEU A 1 284 ? 18.606 3.062 -45.749 1.00 92.69 284 LEU A O 1
ATOM 2304 N N . GLY A 1 285 ? 17.339 4.902 -45.841 1.00 91.00 285 GLY A N 1
ATOM 2305 C CA . GLY A 1 285 ? 16.493 4.472 -46.955 1.00 91.00 285 GLY A CA 1
ATOM 2306 C C . GLY A 1 285 ? 15.259 3.652 -46.568 1.00 91.00 285 GLY A C 1
ATOM 2307 O O . GLY A 1 285 ? 14.572 3.144 -47.461 1.00 91.00 285 GLY A O 1
ATOM 2308 N N . HIS A 1 286 ? 14.936 3.517 -45.277 1.00 92.12 286 HIS A N 1
ATOM 2309 C CA . HIS A 1 286 ? 13.693 2.873 -44.851 1.00 92.12 286 HIS A CA 1
ATOM 2310 C C . HIS A 1 286 ? 12.475 3.733 -45.221 1.00 92.12 286 HIS A C 1
ATOM 2312 O O . HIS A 1 286 ? 12.480 4.948 -45.049 1.00 92.12 286 HIS A O 1
ATOM 2318 N N . ARG A 1 287 ? 11.398 3.102 -45.706 1.00 91.06 287 ARG A N 1
ATOM 2319 C CA . ARG A 1 287 ? 10.142 3.788 -46.045 1.00 91.06 287 ARG A CA 1
ATOM 2320 C C . ARG A 1 287 ? 9.027 3.347 -45.111 1.00 91.06 287 ARG A C 1
ATOM 2322 O O . ARG A 1 287 ? 8.578 2.203 -45.177 1.00 91.06 287 ARG A O 1
ATOM 2329 N N . PHE A 1 288 ? 8.549 4.272 -44.287 1.00 91.62 288 PHE A N 1
ATOM 2330 C CA . PHE A 1 288 ? 7.448 4.012 -43.368 1.00 91.62 288 PHE A CA 1
ATOM 2331 C C . PHE A 1 288 ? 6.122 3.834 -44.116 1.00 91.62 288 PHE A C 1
ATOM 2333 O O . PHE A 1 288 ? 5.731 4.656 -44.942 1.00 91.62 288 PHE A O 1
ATOM 2340 N N . THR A 1 289 ? 5.418 2.748 -43.796 1.00 88.69 289 THR A N 1
ATOM 2341 C CA . THR A 1 289 ? 4.065 2.450 -44.302 1.00 88.69 289 THR A CA 1
ATOM 2342 C C . THR A 1 289 ? 3.007 2.488 -43.201 1.00 88.69 289 THR A C 1
ATOM 2344 O O . THR A 1 289 ? 1.827 2.668 -43.491 1.00 88.69 289 THR A O 1
ATOM 2347 N N . GLU A 1 290 ? 3.422 2.366 -41.937 1.00 91.44 290 GLU A N 1
ATOM 2348 C CA . GLU A 1 290 ? 2.557 2.468 -40.765 1.00 91.44 290 GLU A CA 1
ATOM 2349 C C . GLU A 1 290 ? 2.841 3.759 -39.982 1.00 91.44 290 GLU A C 1
ATOM 2351 O O . GLU A 1 290 ? 3.993 4.145 -39.760 1.00 91.44 290 GLU A O 1
ATOM 2356 N N . PHE A 1 291 ? 1.770 4.393 -39.505 1.00 91.81 291 PHE A N 1
ATOM 2357 C CA . PHE A 1 291 ? 1.806 5.606 -38.693 1.00 91.81 291 PHE A CA 1
ATOM 2358 C C . PHE A 1 291 ? 0.993 5.400 -37.414 1.00 91.81 291 PHE A C 1
ATOM 2360 O O . PHE A 1 291 ? 0.080 4.574 -37.357 1.00 91.81 291 PHE A O 1
ATOM 2367 N N . THR A 1 292 ? 1.345 6.125 -36.357 1.00 90.25 292 THR A N 1
ATOM 2368 C CA . THR A 1 292 ? 0.577 6.143 -35.111 1.00 90.25 292 THR A CA 1
ATOM 2369 C C . THR A 1 292 ? -0.749 6.882 -35.310 1.00 90.25 292 THR A C 1
ATOM 2371 O O . THR A 1 292 ? -0.917 7.647 -36.258 1.00 90.25 292 THR A O 1
ATOM 2374 N N . ASN A 1 293 ? -1.676 6.751 -34.356 1.00 88.44 293 ASN A N 1
ATOM 2375 C CA . ASN A 1 293 ? -2.933 7.519 -34.352 1.00 88.44 293 ASN A CA 1
ATOM 2376 C C . ASN A 1 293 ? -2.714 9.046 -34.342 1.00 88.44 293 ASN A C 1
ATOM 2378 O O . ASN A 1 293 ? -3.620 9.804 -34.666 1.00 88.44 293 ASN A O 1
ATOM 2382 N N . THR A 1 294 ? -1.515 9.496 -33.963 1.00 88.44 294 THR A N 1
ATOM 2383 C CA . THR A 1 294 ? -1.094 10.903 -33.966 1.00 88.44 294 THR A CA 1
ATOM 2384 C C . THR A 1 294 ? -0.398 11.327 -35.265 1.00 88.44 294 THR A C 1
ATOM 2386 O O . THR A 1 294 ? 0.114 12.439 -35.338 1.00 88.44 294 THR A O 1
ATOM 2389 N N . GLY A 1 295 ? -0.348 10.457 -36.281 1.00 87.81 295 GLY A N 1
ATOM 2390 C CA . GLY A 1 295 ? 0.273 10.729 -37.581 1.00 87.81 295 GLY A CA 1
ATOM 2391 C C . GLY A 1 295 ? 1.802 10.654 -37.592 1.00 87.81 295 GLY A C 1
ATOM 2392 O O . GLY A 1 295 ? 2.414 10.946 -38.615 1.00 87.81 295 GLY A O 1
ATOM 2393 N N . LYS A 1 296 ? 2.441 10.254 -36.484 1.00 90.56 296 LYS A N 1
ATOM 2394 C CA . LYS A 1 296 ? 3.899 10.085 -36.417 1.00 90.56 296 LYS A CA 1
ATOM 2395 C C . LYS A 1 296 ? 4.318 8.743 -37.017 1.00 90.56 296 LYS A C 1
ATOM 2397 O O . LYS A 1 296 ? 3.570 7.767 -36.958 1.00 90.56 296 LYS A O 1
ATOM 2402 N N . ARG A 1 297 ? 5.534 8.684 -37.566 1.00 94.12 297 ARG A N 1
ATOM 2403 C CA . ARG A 1 297 ? 6.152 7.445 -38.071 1.00 94.12 297 ARG A CA 1
ATOM 2404 C C . ARG A 1 297 ? 6.208 6.409 -36.953 1.00 94.12 297 ARG A C 1
ATOM 2406 O O . ARG A 1 297 ? 6.633 6.707 -35.834 1.00 94.12 297 ARG A O 1
ATOM 2413 N N . LYS A 1 298 ? 5.720 5.204 -37.234 1.00 92.81 298 LYS A N 1
ATOM 2414 C CA . LYS A 1 298 ? 5.545 4.180 -36.208 1.00 92.81 298 LYS A CA 1
ATOM 2415 C C . LYS A 1 298 ? 6.814 3.343 -36.055 1.00 92.81 298 LYS A C 1
ATOM 2417 O O . LYS A 1 298 ? 7.069 2.450 -36.854 1.00 92.81 298 LYS A O 1
ATOM 2422 N N . VAL A 1 299 ? 7.578 3.608 -34.995 1.00 90.81 299 VAL A N 1
ATOM 2423 C CA . VAL A 1 299 ? 8.752 2.812 -34.600 1.00 90.81 299 VAL A CA 1
ATOM 2424 C C . VAL A 1 299 ? 8.381 1.921 -33.418 1.00 90.81 299 VAL A C 1
ATOM 2426 O O . VAL A 1 299 ? 8.566 2.286 -32.256 1.00 90.81 299 VAL A O 1
ATOM 2429 N N . ASP A 1 300 ? 7.794 0.762 -33.709 1.00 91.31 300 ASP A N 1
ATOM 2430 C CA . ASP A 1 300 ? 7.425 -0.226 -32.696 1.00 91.31 300 ASP A CA 1
ATOM 2431 C C . ASP A 1 300 ? 8.382 -1.428 -32.685 1.00 91.31 300 ASP A C 1
ATOM 2433 O O . ASP A 1 300 ? 9.281 -1.564 -33.517 1.00 91.31 300 ASP A O 1
ATOM 2437 N N . LYS A 1 301 ? 8.192 -2.319 -31.707 1.00 89.56 301 LYS A N 1
ATOM 2438 C CA . LYS A 1 301 ? 9.005 -3.531 -31.583 1.00 89.56 301 LYS A CA 1
ATOM 2439 C C . LYS A 1 301 ? 8.921 -4.412 -32.838 1.00 89.56 301 LYS A C 1
ATOM 2441 O O . LYS A 1 301 ? 9.920 -4.999 -33.219 1.00 89.56 301 LYS A O 1
ATOM 2446 N N . LYS A 1 302 ? 7.755 -4.486 -33.490 1.00 91.94 302 LYS A N 1
ATOM 2447 C CA . LYS A 1 302 ? 7.549 -5.320 -34.682 1.00 91.94 302 LYS A CA 1
ATOM 2448 C C . LYS A 1 302 ? 8.392 -4.814 -35.853 1.00 91.94 302 LYS A C 1
ATOM 2450 O O . LYS A 1 302 ? 8.992 -5.629 -36.548 1.00 91.94 302 LYS A O 1
ATOM 2455 N N . LEU A 1 303 ? 8.455 -3.495 -36.052 1.00 93.38 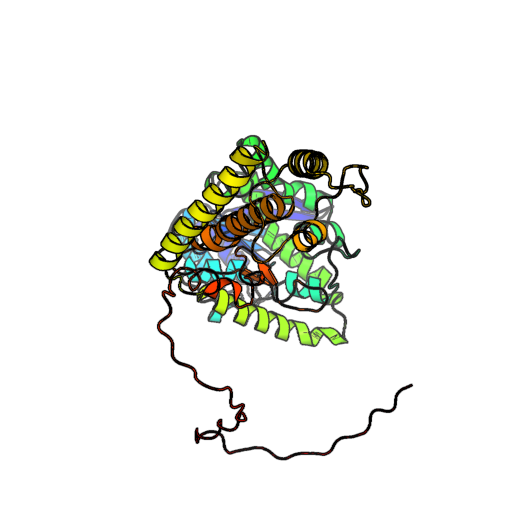303 LEU A N 1
ATOM 2456 C CA . LEU A 1 303 ? 9.330 -2.893 -37.053 1.00 93.38 303 LEU A CA 1
ATOM 2457 C C . LEU A 1 303 ? 10.798 -3.202 -36.751 1.00 93.38 303 LEU A C 1
ATOM 2459 O O . LEU A 1 303 ? 11.490 -3.721 -37.621 1.00 93.38 303 LEU A O 1
ATOM 2463 N N . LEU A 1 304 ? 11.260 -2.918 -35.530 1.00 92.81 304 LEU A N 1
ATOM 2464 C CA . LEU A 1 304 ? 12.658 -3.147 -35.154 1.00 92.81 304 LEU A CA 1
ATOM 2465 C C . LEU A 1 304 ? 13.042 -4.623 -35.318 1.00 92.81 304 LEU A C 1
ATOM 2467 O O . LEU A 1 304 ? 14.031 -4.910 -35.983 1.00 92.81 304 LEU A O 1
ATOM 2471 N N . ASP A 1 305 ? 12.210 -5.547 -34.829 1.00 92.25 305 ASP A N 1
ATOM 2472 C CA . ASP A 1 305 ? 12.425 -6.993 -34.963 1.00 92.25 305 ASP A CA 1
ATOM 2473 C C . ASP A 1 305 ? 12.499 -7.432 -36.440 1.00 92.25 305 ASP A C 1
ATOM 2475 O O . ASP A 1 305 ? 13.251 -8.344 -36.769 1.00 92.25 305 ASP A O 1
ATOM 2479 N N . SER A 1 306 ? 11.760 -6.778 -37.348 1.00 92.56 306 SER A N 1
ATOM 2480 C CA . SER A 1 306 ? 11.801 -7.088 -38.789 1.00 92.56 306 SER A CA 1
ATOM 2481 C C . SER A 1 306 ? 13.086 -6.640 -39.493 1.00 92.56 306 SER A C 1
ATOM 2483 O O . SER A 1 306 ? 13.394 -7.141 -40.573 1.00 92.56 306 SER A O 1
ATOM 2485 N N . LEU A 1 307 ? 13.818 -5.697 -38.895 1.00 92.38 307 LEU A N 1
ATOM 2486 C CA . LEU A 1 307 ? 15.082 -5.174 -39.411 1.00 92.38 307 LEU A CA 1
ATOM 2487 C C . LEU A 1 307 ? 16.298 -5.900 -38.817 1.00 92.38 307 LEU A C 1
ATOM 2489 O O . LEU A 1 307 ? 17.405 -5.738 -39.328 1.00 92.38 307 LEU A O 1
ATOM 2493 N N . LEU A 1 308 ? 16.111 -6.686 -37.751 1.00 91.00 308 LEU A N 1
ATOM 2494 C CA . LEU A 1 308 ? 17.188 -7.440 -37.119 1.00 91.00 308 LEU A CA 1
ATOM 2495 C C . LEU A 1 308 ? 17.703 -8.552 -38.039 1.00 91.00 308 LEU A C 1
ATOM 2497 O O . LEU A 1 308 ? 16.945 -9.310 -38.642 1.00 91.00 308 LEU A O 1
ATOM 2501 N N . THR A 1 309 ? 19.024 -8.682 -38.079 1.00 85.25 309 THR A N 1
ATOM 2502 C CA . THR A 1 309 ? 19.752 -9.749 -38.774 1.00 85.25 309 THR A CA 1
ATOM 2503 C C . THR A 1 309 ? 20.808 -10.320 -37.836 1.00 85.25 309 THR A C 1
ATOM 2505 O O . THR A 1 309 ? 21.309 -9.580 -36.995 1.00 85.25 309 THR A O 1
ATOM 2508 N N . ASP A 1 310 ? 21.205 -11.584 -38.006 1.00 80.94 310 ASP A N 1
ATOM 2509 C CA . ASP A 1 310 ? 22.184 -12.241 -37.118 1.00 80.94 310 ASP A CA 1
ATOM 2510 C C . ASP A 1 310 ? 23.538 -11.510 -37.050 1.00 80.94 310 ASP A C 1
ATOM 2512 O O . ASP A 1 310 ? 24.192 -11.493 -36.009 1.00 80.94 310 ASP A O 1
ATOM 2516 N N . THR A 1 311 ? 23.958 -10.897 -38.158 1.00 84.81 311 THR A N 1
ATOM 2517 C CA . THR A 1 311 ? 25.198 -10.118 -38.265 1.00 84.81 311 THR A CA 1
ATOM 2518 C C . THR A 1 311 ? 24.928 -8.839 -39.059 1.00 84.81 311 THR A C 1
ATOM 2520 O O . THR A 1 311 ? 25.127 -8.832 -40.279 1.00 84.81 311 THR A O 1
ATOM 2523 N N . PRO A 1 312 ? 24.410 -7.779 -38.416 1.00 87.88 312 PRO A N 1
ATOM 2524 C CA . PRO A 1 312 ? 24.098 -6.541 -39.111 1.00 87.88 312 PRO A CA 1
ATOM 2525 C C . PRO A 1 312 ? 25.383 -5.852 -39.574 1.00 87.88 312 PRO A C 1
ATOM 2527 O O . PRO A 1 312 ? 26.352 -5.740 -38.824 1.00 87.88 312 PRO A O 1
ATOM 2530 N N . GLU A 1 313 ? 25.390 -5.372 -40.816 1.00 91.38 313 GLU A N 1
ATOM 2531 C CA . GLU A 1 313 ? 26.487 -4.556 -41.333 1.00 91.38 313 GLU A CA 1
ATOM 2532 C C . GLU A 1 313 ? 26.532 -3.209 -40.597 1.00 91.38 313 GLU A C 1
ATOM 2534 O O . GLU A 1 313 ? 25.488 -2.603 -40.332 1.00 91.38 313 GLU A O 1
ATOM 2539 N N . VAL A 1 314 ? 27.732 -2.727 -40.266 1.00 92.31 314 VAL A N 1
ATOM 2540 C CA . VAL A 1 314 ? 27.915 -1.443 -39.577 1.00 92.31 314 VAL A CA 1
ATOM 2541 C C . VAL A 1 314 ? 27.342 -0.311 -40.432 1.00 92.31 314 VAL A C 1
ATOM 2543 O O . VAL A 1 314 ? 27.626 -0.204 -41.619 1.00 92.31 314 VAL A O 1
ATOM 2546 N N . GLY A 1 315 ? 26.515 0.531 -39.816 1.00 91.56 315 GLY A N 1
ATOM 2547 C CA . GLY A 1 315 ? 25.812 1.629 -40.491 1.00 91.56 315 GLY A CA 1
ATOM 2548 C C . GLY A 1 315 ? 24.534 1.217 -41.235 1.00 91.56 315 GLY A C 1
ATOM 2549 O O . GLY A 1 315 ? 23.880 2.067 -41.824 1.00 91.56 315 GLY A O 1
ATOM 2550 N N . SER A 1 316 ? 24.133 -0.058 -41.203 1.00 93.69 316 SER A N 1
ATOM 2551 C CA . SER A 1 316 ? 22.873 -0.512 -41.814 1.00 93.69 316 SER A CA 1
ATOM 2552 C C . SER A 1 316 ? 21.636 -0.231 -40.937 1.00 93.69 316 SER A C 1
ATOM 2554 O O . SER A 1 316 ? 21.763 -0.069 -39.718 1.00 93.69 316 SER A O 1
ATOM 2556 N N . PRO A 1 317 ? 20.407 -0.273 -41.500 1.00 93.62 317 PRO A N 1
ATOM 2557 C CA . PRO A 1 317 ? 19.172 -0.248 -40.708 1.00 93.62 317 PRO A CA 1
ATOM 2558 C C . PRO A 1 317 ? 19.104 -1.345 -39.638 1.00 93.62 317 PRO A C 1
ATOM 2560 O O . PRO A 1 317 ? 18.572 -1.113 -38.555 1.00 93.62 317 PRO A O 1
ATOM 2563 N N . GLY A 1 318 ? 19.665 -2.528 -39.919 1.00 93.19 318 GLY A N 1
ATOM 2564 C CA . GLY A 1 318 ? 19.726 -3.630 -38.958 1.00 93.19 318 GLY A CA 1
ATOM 2565 C C . GLY A 1 318 ? 20.665 -3.343 -37.788 1.00 93.19 318 GLY A C 1
ATOM 2566 O O . GLY A 1 318 ? 20.374 -3.737 -36.661 1.00 93.19 318 GLY A O 1
ATOM 2567 N N . HIS A 1 319 ? 21.746 -2.593 -38.024 1.00 95.19 319 HIS A N 1
ATOM 2568 C CA . HIS A 1 319 ? 22.652 -2.144 -36.967 1.00 95.19 319 HIS A CA 1
ATOM 2569 C C . HIS A 1 319 ? 21.976 -1.122 -36.046 1.00 95.19 319 HIS A C 1
ATOM 2571 O O . HIS A 1 319 ? 22.022 -1.284 -34.827 1.00 95.19 319 HIS A O 1
ATOM 2577 N N . LEU A 1 320 ? 21.262 -0.138 -36.605 1.00 95.69 320 LEU A N 1
ATOM 2578 C CA . LEU A 1 320 ? 20.467 0.805 -35.810 1.00 95.69 320 LEU A CA 1
ATOM 2579 C C . LEU A 1 320 ? 19.360 0.085 -35.022 1.00 95.69 320 LEU A C 1
ATOM 2581 O O . LEU A 1 320 ? 19.157 0.353 -33.838 1.00 95.69 320 LEU A O 1
ATOM 2585 N N . ALA A 1 321 ? 18.656 -0.857 -35.659 1.00 94.69 321 ALA A N 1
ATOM 2586 C CA . ALA A 1 321 ? 17.605 -1.630 -35.006 1.00 94.69 321 ALA A CA 1
ATOM 2587 C C . ALA A 1 321 ? 18.142 -2.477 -33.841 1.00 94.69 321 ALA A C 1
ATOM 2589 O O . ALA A 1 321 ? 17.499 -2.525 -32.787 1.00 94.69 321 ALA A O 1
ATOM 2590 N N . ALA A 1 322 ? 19.317 -3.096 -34.000 1.00 94.69 322 ALA A N 1
ATOM 2591 C CA . ALA A 1 322 ? 20.003 -3.826 -32.936 1.00 94.69 322 ALA A CA 1
ATOM 2592 C C . ALA A 1 322 ? 20.363 -2.896 -31.771 1.00 94.69 322 ALA A C 1
ATOM 2594 O O . ALA A 1 322 ? 19.900 -3.133 -30.655 1.00 94.69 322 ALA A O 1
ATOM 2595 N N . ALA A 1 323 ? 21.054 -1.784 -32.045 1.00 95.31 323 ALA A N 1
ATOM 2596 C CA . ALA A 1 323 ? 21.458 -0.806 -31.035 1.00 95.31 323 ALA A CA 1
ATOM 2597 C C . ALA A 1 323 ? 20.262 -0.276 -30.218 1.00 95.31 323 ALA A C 1
ATOM 2599 O O . ALA A 1 323 ? 20.244 -0.336 -28.988 1.00 95.31 323 ALA A O 1
ATOM 2600 N N . VAL A 1 324 ? 19.188 0.162 -30.887 1.00 95.56 324 VAL A N 1
ATOM 2601 C CA . VAL A 1 324 ? 17.983 0.673 -30.207 1.00 95.56 324 VAL A CA 1
ATOM 2602 C C . VAL A 1 324 ? 17.294 -0.415 -29.377 1.00 95.56 324 VAL A C 1
ATOM 2604 O O . VAL A 1 324 ? 16.816 -0.146 -28.269 1.00 95.56 324 VAL A O 1
ATOM 2607 N N . THR A 1 325 ? 17.210 -1.639 -29.902 1.00 94.56 325 THR A N 1
ATOM 2608 C CA . THR A 1 325 ? 16.547 -2.759 -29.219 1.00 94.56 325 THR A CA 1
ATOM 2609 C C . THR A 1 325 ? 17.324 -3.192 -27.980 1.00 94.56 325 THR A C 1
ATOM 2611 O O . THR A 1 325 ? 16.721 -3.403 -26.925 1.00 94.56 325 THR A O 1
ATOM 2614 N N . GLU A 1 326 ? 18.648 -3.291 -28.083 1.00 93.69 326 GLU A N 1
ATOM 2615 C CA . GLU A 1 326 ? 19.531 -3.685 -26.986 1.00 93.69 326 GLU A CA 1
ATOM 2616 C C . GLU A 1 326 ? 19.567 -2.634 -25.884 1.00 93.69 326 GLU A C 1
ATOM 2618 O O . GLU A 1 326 ? 19.308 -2.984 -24.731 1.00 93.69 326 GLU A O 1
ATOM 2623 N N . ALA A 1 327 ? 19.724 -1.352 -26.228 1.00 95.50 327 ALA A N 1
ATOM 2624 C CA . ALA A 1 327 ? 19.692 -0.264 -25.254 1.00 95.50 327 ALA A CA 1
ATOM 2625 C C . ALA A 1 327 ? 18.368 -0.248 -24.466 1.00 95.50 327 ALA A C 1
ATOM 2627 O O . ALA A 1 327 ? 18.351 -0.241 -23.232 1.00 95.50 327 ALA A O 1
ATOM 2628 N N . LYS A 1 328 ? 17.222 -0.326 -25.163 1.00 94.25 328 LYS A N 1
ATOM 2629 C CA . LYS A 1 328 ? 15.897 -0.370 -24.514 1.00 94.25 328 LYS A CA 1
ATOM 2630 C C . LYS A 1 328 ? 15.710 -1.617 -23.656 1.00 94.25 328 LYS A C 1
ATOM 2632 O O . LYS A 1 328 ? 15.099 -1.532 -22.587 1.00 94.25 328 LYS A O 1
ATOM 2637 N N . ARG A 1 329 ? 16.201 -2.773 -24.115 1.00 93.19 329 ARG A N 1
ATOM 2638 C CA . ARG A 1 329 ? 16.149 -4.031 -23.362 1.00 93.19 329 ARG A CA 1
ATOM 2639 C C . ARG A 1 329 ? 16.962 -3.904 -22.080 1.00 93.19 329 ARG A C 1
ATOM 2641 O O . ARG A 1 329 ? 16.381 -4.081 -21.013 1.00 93.19 329 ARG A O 1
ATOM 2648 N N . ALA A 1 330 ? 18.247 -3.572 -22.181 1.00 94.44 330 ALA A N 1
ATOM 2649 C CA . ALA A 1 330 ? 19.166 -3.479 -21.053 1.00 94.44 330 ALA A CA 1
ATOM 2650 C C . ALA A 1 330 ? 18.655 -2.484 -20.002 1.00 94.44 330 ALA A C 1
ATOM 2652 O O . ALA A 1 330 ? 18.471 -2.852 -18.838 1.00 94.44 330 ALA A O 1
ATOM 2653 N N . ARG A 1 331 ? 18.249 -1.283 -20.440 1.00 95.12 331 ARG A N 1
ATOM 2654 C CA . ARG A 1 331 ? 17.634 -0.272 -19.573 1.00 95.12 331 ARG A CA 1
ATOM 2655 C C . ARG A 1 331 ? 16.396 -0.789 -18.860 1.00 95.12 331 ARG A C 1
ATOM 2657 O O . ARG A 1 331 ? 16.270 -0.634 -17.643 1.00 95.12 331 ARG A O 1
ATOM 2664 N N . LYS A 1 332 ? 15.451 -1.385 -19.598 1.00 92.25 332 LYS A N 1
ATOM 2665 C CA . LYS A 1 332 ? 14.218 -1.927 -19.009 1.00 92.25 332 LYS A CA 1
ATOM 2666 C C . LYS A 1 332 ? 14.553 -3.011 -17.993 1.00 92.25 332 LYS A C 1
ATOM 2668 O O . LYS A 1 332 ? 13.972 -3.015 -16.913 1.00 92.25 332 LYS A O 1
ATOM 2673 N N . TRP A 1 333 ? 15.486 -3.898 -18.330 1.00 93.62 333 TRP A N 1
ATOM 2674 C CA . TRP A 1 333 ? 15.871 -5.013 -17.478 1.00 93.62 333 TRP A CA 1
ATOM 2675 C C . TRP A 1 333 ? 16.462 -4.537 -16.156 1.00 93.62 333 TRP A C 1
ATOM 2677 O O . TRP A 1 333 ? 16.000 -4.941 -15.086 1.00 93.62 333 TRP A O 1
ATOM 2687 N N . ARG A 1 334 ? 17.407 -3.603 -16.252 1.00 94.75 334 ARG A N 1
ATOM 2688 C CA . ARG A 1 334 ? 18.070 -2.964 -15.123 1.00 94.75 334 ARG A CA 1
ATOM 2689 C C . ARG A 1 334 ? 17.076 -2.217 -14.237 1.00 94.75 334 ARG A C 1
ATOM 2691 O O . ARG A 1 334 ? 16.934 -2.540 -13.068 1.00 94.75 334 ARG A O 1
ATOM 2698 N N . THR A 1 335 ? 16.333 -1.273 -14.807 1.00 93.25 335 THR A N 1
ATOM 2699 C CA . THR A 1 335 ? 15.463 -0.374 -14.029 1.00 93.25 335 THR A CA 1
ATOM 2700 C C . THR A 1 335 ? 14.218 -1.052 -13.467 1.00 93.25 335 THR A C 1
ATOM 2702 O O . THR A 1 335 ? 13.794 -0.731 -12.361 1.00 93.25 335 THR A O 1
ATOM 2705 N N . THR A 1 336 ? 13.609 -1.980 -14.213 1.00 91.00 336 THR A N 1
ATOM 2706 C CA . THR A 1 336 ? 12.350 -2.610 -13.794 1.00 91.00 336 THR A CA 1
ATOM 2707 C C . THR A 1 336 ? 12.613 -3.691 -12.755 1.00 91.00 336 THR A C 1
ATOM 2709 O O . THR A 1 336 ? 12.041 -3.638 -11.672 1.00 91.00 336 THR A O 1
ATOM 2712 N N . TRP A 1 337 ? 13.467 -4.671 -13.064 1.00 91.69 337 TRP A N 1
ATOM 2713 C CA . TRP A 1 337 ? 13.652 -5.831 -12.189 1.00 91.69 337 TRP A CA 1
ATOM 2714 C C . TRP A 1 337 ? 14.814 -5.643 -11.225 1.00 91.69 337 TRP A C 1
ATOM 2716 O O . TRP A 1 337 ? 14.616 -5.772 -10.025 1.00 91.69 337 TRP A O 1
ATOM 2726 N N . ILE A 1 338 ? 16.004 -5.300 -11.718 1.00 94.25 338 ILE A N 1
ATOM 2727 C CA . ILE A 1 338 ? 17.219 -5.300 -10.890 1.00 94.25 338 ILE A CA 1
ATOM 2728 C C . ILE A 1 338 ? 17.187 -4.178 -9.849 1.00 94.25 338 ILE A C 1
ATOM 2730 O O . ILE A 1 338 ? 17.236 -4.446 -8.650 1.00 94.25 338 ILE A O 1
ATOM 2734 N N . ASP A 1 339 ? 17.019 -2.933 -10.290 1.00 94.38 339 ASP A N 1
ATOM 2735 C CA . ASP A 1 339 ? 16.905 -1.773 -9.403 1.00 94.38 339 ASP A CA 1
ATOM 2736 C C . ASP A 1 339 ? 15.651 -1.876 -8.521 1.00 94.38 339 ASP A C 1
ATOM 2738 O O . ASP A 1 339 ? 15.685 -1.493 -7.353 1.00 94.38 339 ASP A O 1
ATOM 2742 N N . GLY A 1 340 ? 14.563 -2.448 -9.050 1.00 92.25 340 GLY A N 1
ATOM 2743 C CA . GLY A 1 340 ? 13.341 -2.724 -8.294 1.00 92.25 340 GLY A CA 1
ATOM 2744 C C . GLY A 1 340 ? 13.563 -3.694 -7.129 1.00 92.25 340 GLY A C 1
ATOM 2745 O O . GLY A 1 340 ? 13.158 -3.395 -6.009 1.00 92.25 340 GLY A O 1
ATOM 2746 N N . PHE A 1 341 ? 14.238 -4.825 -7.364 1.00 93.94 341 PHE A N 1
ATOM 2747 C CA . PHE A 1 341 ? 14.548 -5.809 -6.320 1.00 93.94 341 PHE A CA 1
ATOM 2748 C C . PHE A 1 341 ? 15.542 -5.267 -5.297 1.00 93.94 341 PHE A C 1
ATOM 2750 O O . PHE A 1 341 ? 15.317 -5.431 -4.105 1.00 93.94 341 PHE A O 1
ATOM 2757 N N . LEU A 1 342 ? 16.601 -4.584 -5.744 1.00 94.31 342 LEU A N 1
ATOM 2758 C CA . LEU A 1 342 ? 17.582 -3.973 -4.842 1.00 94.31 342 LEU A CA 1
ATOM 2759 C C . LEU A 1 342 ? 16.952 -2.893 -3.957 1.00 94.31 342 LEU A C 1
ATOM 2761 O O . LEU A 1 342 ? 17.315 -2.771 -2.792 1.00 94.31 342 LEU A O 1
ATOM 2765 N N . LYS A 1 343 ? 16.015 -2.104 -4.499 1.00 92.31 343 LYS A N 1
ATOM 2766 C CA . LYS A 1 343 ? 15.319 -1.056 -3.746 1.00 92.31 343 LYS A CA 1
ATOM 2767 C C . LYS A 1 343 ? 14.282 -1.618 -2.769 1.00 92.31 343 LYS A C 1
ATOM 2769 O O . LYS A 1 343 ? 14.098 -1.029 -1.714 1.00 92.31 343 LYS A O 1
ATOM 2774 N N . GLY A 1 344 ? 13.592 -2.699 -3.134 1.00 90.56 344 GLY A N 1
ATOM 2775 C CA . GLY A 1 344 ? 12.547 -3.335 -2.318 1.00 90.56 344 GLY A CA 1
ATOM 2776 C C . GLY A 1 344 ? 13.047 -4.453 -1.397 1.00 90.56 344 GLY A C 1
ATOM 2777 O O . GLY A 1 344 ? 12.248 -5.269 -0.943 1.00 90.56 344 GLY A O 1
ATOM 2778 N N . MET A 1 345 ? 14.361 -4.548 -1.203 1.00 94.12 345 MET A N 1
ATOM 2779 C CA . MET A 1 345 ? 15.018 -5.543 -0.363 1.00 94.12 345 MET A CA 1
ATOM 2780 C C . MET A 1 345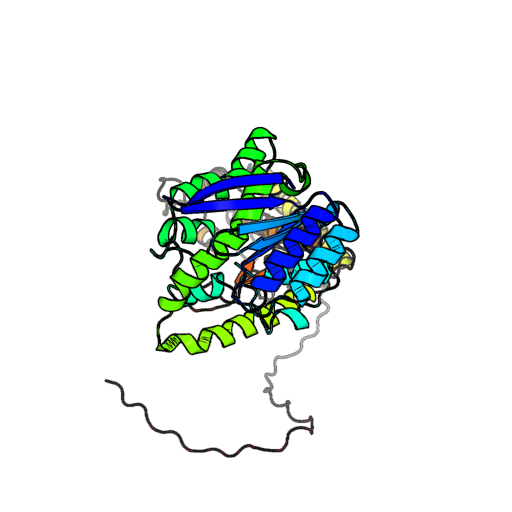 ? 15.084 -5.066 1.096 1.00 94.12 345 MET A C 1
ATOM 2782 O O . MET A 1 345 ? 15.439 -3.919 1.356 1.00 94.12 345 MET A O 1
ATOM 2786 N N . ASP A 1 346 ? 14.802 -5.965 2.038 1.00 95.00 346 ASP A N 1
ATOM 2787 C CA . ASP A 1 346 ? 14.994 -5.757 3.473 1.00 95.00 346 ASP A CA 1
ATOM 2788 C C . ASP A 1 346 ? 16.476 -5.892 3.890 1.00 95.00 346 ASP A C 1
ATOM 2790 O O . ASP A 1 346 ? 17.350 -6.288 3.110 1.00 95.00 346 ASP A O 1
ATOM 2794 N N . SER A 1 347 ? 16.777 -5.610 5.158 1.00 94.62 347 SER A N 1
ATOM 2795 C CA . SER A 1 347 ? 18.133 -5.718 5.715 1.00 94.62 347 SER A CA 1
ATOM 2796 C C . SER A 1 347 ? 18.720 -7.139 5.710 1.00 94.62 347 SER A C 1
ATOM 2798 O O . SER A 1 347 ? 19.937 -7.298 5.815 1.00 94.62 347 SER A O 1
ATOM 2800 N N . ASN A 1 348 ? 17.898 -8.177 5.530 1.00 94.81 348 ASN A N 1
ATOM 2801 C CA . ASN A 1 348 ? 18.321 -9.576 5.431 1.00 94.81 348 ASN A CA 1
ATOM 2802 C C . ASN A 1 348 ? 18.523 -10.046 3.983 1.00 94.81 348 ASN A C 1
ATOM 2804 O O . ASN A 1 348 ? 18.767 -11.237 3.741 1.00 94.81 348 ASN A O 1
ATOM 2808 N N . GLY A 1 349 ? 18.414 -9.141 3.010 1.00 95.62 349 GLY A N 1
ATOM 2809 C CA . GLY A 1 349 ? 18.522 -9.485 1.601 1.00 95.62 349 GLY A CA 1
ATOM 2810 C C . GLY A 1 349 ? 17.277 -10.181 1.054 1.00 95.62 349 GLY A C 1
ATOM 2811 O O . GLY A 1 349 ? 17.391 -10.965 0.112 1.00 95.62 349 GLY A O 1
ATOM 2812 N N . ARG A 1 350 ? 16.101 -9.982 1.657 1.00 96.19 350 ARG A N 1
ATOM 2813 C CA . ARG A 1 350 ? 14.826 -10.557 1.214 1.00 96.19 350 ARG A CA 1
ATOM 2814 C C . ARG A 1 350 ? 13.946 -9.515 0.555 1.00 96.19 350 ARG A C 1
ATOM 2816 O O . ARG A 1 350 ? 13.910 -8.361 0.949 1.00 96.19 350 ARG A O 1
ATOM 2823 N N . VAL A 1 351 ? 13.212 -9.947 -0.458 1.00 95.56 351 VAL A N 1
ATOM 2824 C CA . VAL A 1 351 ? 12.273 -9.121 -1.208 1.00 95.56 351 VAL A CA 1
ATOM 2825 C C . VAL A 1 351 ? 10.863 -9.640 -0.941 1.00 95.56 351 VAL A C 1
ATOM 2827 O O . VAL A 1 351 ? 10.598 -10.835 -1.111 1.00 95.56 351 VAL A O 1
ATOM 2830 N N . HIS A 1 352 ? 9.970 -8.741 -0.528 1.00 94.88 352 HIS A N 1
ATOM 2831 C CA . HIS A 1 352 ? 8.624 -9.056 -0.040 1.00 94.88 352 HIS A CA 1
ATOM 2832 C C . HIS A 1 352 ? 7.563 -8.566 -1.040 1.00 94.88 352 HIS A C 1
ATOM 2834 O O . HIS A 1 352 ? 7.165 -7.402 -1.001 1.00 94.88 352 HIS A O 1
ATOM 2840 N N . PRO A 1 353 ? 7.144 -9.398 -2.013 1.00 92.50 353 PRO A N 1
ATOM 2841 C CA . PRO A 1 353 ? 6.161 -8.991 -3.012 1.00 92.50 353 PRO A CA 1
ATOM 2842 C C . PRO A 1 353 ? 4.775 -8.845 -2.382 1.00 92.50 353 PRO A C 1
ATOM 2844 O O . PRO A 1 353 ? 4.395 -9.690 -1.586 1.00 92.50 353 PRO A O 1
ATOM 2847 N N . SER A 1 354 ? 3.984 -7.856 -2.810 1.00 92.38 354 SER A N 1
ATOM 2848 C CA . SER A 1 354 ? 2.560 -7.796 -2.451 1.00 92.38 354 SER A CA 1
ATOM 2849 C C . SER A 1 354 ? 1.757 -8.673 -3.411 1.00 92.38 354 SER A C 1
ATOM 2851 O O . SER A 1 354 ? 1.714 -8.411 -4.614 1.00 92.38 354 SER A O 1
ATOM 2853 N N . ILE A 1 355 ? 1.150 -9.733 -2.896 1.00 93.88 355 ILE A N 1
ATOM 2854 C CA . ILE A 1 355 ? 0.360 -10.737 -3.597 1.00 93.88 355 ILE A CA 1
ATOM 2855 C C . ILE A 1 355 ? -1.120 -10.436 -3.359 1.00 93.88 355 ILE A C 1
ATOM 2857 O O . ILE A 1 355 ? -1.680 -10.664 -2.296 1.00 93.88 355 ILE A O 1
ATOM 2861 N N . LEU A 1 356 ? -1.794 -9.973 -4.404 1.00 91.06 356 LEU A N 1
ATOM 2862 C CA . LEU A 1 356 ? -3.222 -9.694 -4.383 1.00 91.06 356 LEU A CA 1
ATOM 2863 C C . LEU A 1 356 ? -3.996 -10.902 -4.921 1.00 91.06 356 LEU A C 1
ATOM 2865 O O . LEU A 1 356 ? -4.003 -11.092 -6.145 1.00 91.06 356 LEU A O 1
ATOM 2869 N N . PRO A 1 357 ? -4.660 -11.704 -4.065 1.00 90.00 357 PRO A N 1
ATOM 2870 C CA . PRO A 1 357 ? -5.376 -12.898 -4.510 1.00 90.00 357 PRO A CA 1
ATOM 2871 C C . PRO A 1 357 ? -6.572 -12.576 -5.412 1.00 90.00 357 PRO A C 1
ATOM 2873 O O . PRO A 1 357 ? -6.796 -13.262 -6.406 1.00 90.00 357 PRO A O 1
ATOM 2876 N N . LEU A 1 358 ? -7.258 -11.465 -5.136 1.00 87.31 358 LEU A N 1
ATOM 2877 C CA . LEU A 1 358 ? -8.474 -11.025 -5.821 1.00 87.31 358 LEU A CA 1
ATOM 2878 C C . LEU A 1 358 ? -8.264 -9.712 -6.582 1.00 87.31 358 LEU A C 1
ATOM 2880 O O . LEU A 1 358 ? -8.909 -8.705 -6.301 1.00 87.31 358 LEU A O 1
ATOM 2884 N N . ARG A 1 359 ? -7.302 -9.680 -7.513 1.00 81.56 359 ARG A N 1
ATOM 2885 C CA . ARG A 1 359 ? -7.119 -8.498 -8.376 1.00 81.56 359 ARG A CA 1
ATOM 2886 C C . ARG A 1 359 ? -7.793 -8.643 -9.731 1.00 81.56 359 ARG A C 1
ATOM 2888 O O . ARG A 1 359 ? -8.449 -7.718 -10.188 1.00 81.56 359 ARG A O 1
ATOM 2895 N N . ALA A 1 360 ? -7.542 -9.746 -10.430 1.00 79.56 360 ALA A N 1
ATOM 2896 C CA . ALA A 1 360 ? -8.101 -9.927 -11.762 1.00 79.56 360 ALA A CA 1
ATOM 2897 C C . ALA A 1 360 ? -9.576 -10.327 -11.665 1.00 79.56 360 ALA A C 1
ATOM 2899 O O . ALA A 1 360 ? -9.920 -11.164 -10.836 1.00 79.56 360 ALA A O 1
ATOM 2900 N N . ARG A 1 361 ? -10.404 -9.881 -12.618 1.00 77.81 361 ARG A N 1
ATOM 2901 C CA . ARG A 1 361 ? -11.803 -10.326 -12.768 1.00 77.81 361 ARG A CA 1
ATOM 2902 C C . ARG A 1 361 ? -11.962 -11.852 -12.787 1.00 77.81 361 ARG A C 1
ATOM 2904 O O . ARG A 1 361 ? -12.989 -12.390 -12.394 1.00 77.81 361 ARG A O 1
ATOM 2911 N N . THR A 1 362 ? -10.939 -12.568 -13.258 1.00 81.00 362 THR A N 1
ATOM 2912 C CA . THR A 1 362 ? -10.892 -14.038 -13.280 1.00 81.00 362 THR A CA 1
ATOM 2913 C C . THR A 1 362 ? -10.399 -14.658 -11.963 1.00 81.00 362 THR A C 1
ATOM 2915 O O . THR A 1 362 ? -9.978 -15.812 -11.987 1.00 81.00 362 THR A O 1
ATOM 2918 N N . ALA A 1 363 ? -10.333 -13.891 -10.870 1.00 77.62 363 ALA A N 1
ATOM 2919 C CA . ALA A 1 363 ? -9.771 -14.270 -9.567 1.00 77.62 363 ALA A CA 1
ATOM 2920 C C . ALA A 1 363 ? -8.319 -14.790 -9.624 1.00 77.62 363 ALA A C 1
ATOM 2922 O O . ALA A 1 363 ? -7.881 -15.590 -8.803 1.00 77.62 363 ALA A O 1
ATOM 2923 N N . ARG A 1 364 ? -7.545 -14.365 -10.635 1.00 85.19 364 ARG A N 1
ATOM 2924 C CA . ARG A 1 364 ? -6.114 -14.685 -10.698 1.00 85.19 364 ARG A CA 1
ATOM 2925 C C . ARG A 1 364 ? -5.336 -13.740 -9.793 1.00 85.19 364 ARG A C 1
ATOM 2927 O O . ARG A 1 364 ? -5.544 -12.525 -9.837 1.00 85.19 364 ARG A O 1
ATOM 2934 N N . MET A 1 365 ? -4.369 -14.318 -9.085 1.00 90.88 365 MET A N 1
ATOM 2935 C CA . MET A 1 365 ? -3.405 -13.576 -8.284 1.00 90.88 365 MET A CA 1
ATOM 2936 C C . MET A 1 365 ? -2.619 -12.584 -9.144 1.00 90.88 365 MET A C 1
ATOM 2938 O O . MET A 1 365 ? -2.187 -12.896 -10.260 1.00 90.88 365 MET A O 1
ATOM 2942 N N . SER A 1 366 ? -2.367 -11.403 -8.593 1.00 90.31 366 SER A N 1
ATOM 2943 C CA . SER A 1 366 ? -1.478 -10.398 -9.173 1.00 90.31 366 SER A CA 1
ATOM 2944 C C . SER A 1 366 ? -0.422 -9.992 -8.157 1.00 90.31 366 SER A C 1
ATOM 2946 O O . SER A 1 366 ? -0.714 -9.937 -6.970 1.00 90.31 366 SER A O 1
ATOM 2948 N N . ILE A 1 367 ? 0.785 -9.679 -8.619 1.00 91.06 367 ILE A N 1
ATOM 2949 C CA . ILE A 1 367 ? 1.847 -9.136 -7.776 1.00 91.06 367 ILE A CA 1
ATOM 2950 C C . ILE A 1 367 ? 1.981 -7.627 -8.019 1.00 91.06 367 ILE A C 1
ATOM 2952 O O . ILE A 1 367 ? 1.990 -7.170 -9.165 1.00 91.06 367 ILE A O 1
ATOM 2956 N N . GLN A 1 368 ? 2.081 -6.858 -6.935 1.00 86.19 368 GLN A N 1
ATOM 2957 C CA . GLN A 1 368 ? 2.374 -5.425 -6.909 1.00 86.19 368 GLN A CA 1
ATOM 2958 C C . GLN A 1 368 ? 3.644 -5.121 -6.098 1.00 86.19 368 GLN A C 1
ATOM 2960 O O . GLN A 1 368 ? 4.195 -5.986 -5.417 1.00 86.19 368 GLN A O 1
ATOM 2965 N N . GLY A 1 369 ? 4.130 -3.880 -6.203 1.00 78.62 369 GLY A N 1
ATOM 2966 C CA . GLY A 1 369 ? 5.337 -3.381 -5.529 1.00 78.62 369 GLY A CA 1
ATOM 2967 C C . GLY A 1 369 ? 6.635 -3.848 -6.188 1.00 78.62 369 GLY A C 1
ATOM 2968 O O . GLY A 1 369 ? 7.520 -3.042 -6.458 1.00 78.62 369 GLY A O 1
ATOM 2969 N N . ILE A 1 370 ? 6.708 -5.133 -6.533 1.00 84.75 370 ILE A N 1
ATOM 2970 C CA . ILE A 1 370 ? 7.871 -5.777 -7.138 1.00 84.75 370 ILE A CA 1
ATOM 2971 C C . ILE A 1 370 ? 7.448 -6.509 -8.426 1.00 84.75 370 ILE A C 1
ATOM 2973 O O . ILE A 1 370 ? 6.488 -7.280 -8.402 1.00 84.75 370 ILE A O 1
ATOM 2977 N N . PRO A 1 371 ? 8.144 -6.336 -9.567 1.00 83.25 371 PRO A N 1
ATOM 2978 C CA . PRO A 1 371 ? 7.731 -6.904 -10.855 1.00 83.25 371 PRO A CA 1
ATOM 2979 C C . PRO A 1 371 ? 8.073 -8.399 -11.014 1.00 83.25 371 PRO A C 1
ATOM 2981 O O . PRO A 1 371 ? 8.576 -8.833 -12.049 1.00 83.25 371 PRO A O 1
ATOM 2984 N N . ALA A 1 372 ? 7.779 -9.216 -10.001 1.00 84.50 372 ALA A N 1
ATOM 2985 C CA . ALA A 1 372 ? 8.095 -10.645 -9.996 1.00 84.50 372 ALA A CA 1
ATOM 2986 C C . ALA A 1 372 ? 7.291 -11.441 -11.044 1.00 84.50 372 ALA A C 1
ATOM 2988 O O . ALA A 1 372 ? 7.823 -12.355 -11.667 1.00 84.50 372 ALA A O 1
ATOM 2989 N N . GLN A 1 373 ? 6.032 -11.064 -11.302 1.00 87.25 373 GLN A N 1
ATOM 2990 C CA . GLN A 1 373 ? 5.194 -11.709 -12.328 1.00 87.25 373 GLN A CA 1
ATOM 2991 C C . GLN A 1 373 ? 5.619 -11.397 -13.767 1.00 87.25 373 GLN A C 1
ATOM 2993 O O . GLN A 1 373 ? 5.279 -12.147 -14.678 1.00 87.25 373 GLN A O 1
ATOM 2998 N N . THR A 1 374 ? 6.314 -10.280 -13.991 1.00 86.88 374 THR A N 1
ATOM 2999 C CA . THR A 1 374 ? 6.694 -9.824 -15.337 1.00 86.88 374 THR A CA 1
ATOM 3000 C C . THR A 1 374 ? 8.141 -10.146 -15.676 1.00 86.88 374 THR A C 1
ATOM 3002 O O . THR A 1 374 ? 8.613 -9.741 -16.740 1.00 86.88 374 THR A O 1
ATOM 3005 N N . LEU A 1 375 ? 8.840 -10.873 -14.797 1.00 85.25 375 LEU A N 1
ATOM 3006 C CA . LEU A 1 375 ? 10.177 -11.377 -15.072 1.00 85.25 375 LEU A CA 1
ATOM 3007 C C . LEU A 1 375 ? 10.179 -12.157 -16.397 1.00 85.25 375 LEU A C 1
ATOM 3009 O O . LEU A 1 375 ? 9.343 -13.046 -16.584 1.00 85.25 375 LEU A O 1
ATOM 3013 N N . PRO A 1 376 ? 11.097 -11.850 -17.331 1.00 80.88 376 PRO A N 1
ATOM 3014 C CA . PRO A 1 376 ? 11.152 -12.548 -18.605 1.00 80.88 376 PRO A CA 1
ATOM 3015 C C . PRO A 1 376 ? 11.400 -14.048 -18.404 1.00 80.88 376 PRO A C 1
ATOM 3017 O O . PRO A 1 376 ? 12.444 -14.443 -17.885 1.00 80.88 376 PRO A O 1
ATOM 3020 N N . SER A 1 377 ? 10.468 -14.889 -18.857 1.00 69.25 377 SER A N 1
ATOM 3021 C CA . SER A 1 377 ? 10.630 -16.344 -18.880 1.00 69.25 377 SER A CA 1
ATOM 3022 C C . SER A 1 377 ? 11.295 -16.783 -20.194 1.00 69.25 377 SER A C 1
ATOM 3024 O O . SER A 1 377 ? 10.663 -16.721 -21.249 1.00 69.25 377 SER A O 1
ATOM 3026 N N . GLY A 1 378 ? 12.561 -17.221 -20.162 1.00 53.09 378 GLY A N 1
ATOM 3027 C CA . GLY A 1 378 ? 13.249 -17.796 -21.330 1.00 53.09 378 GLY A CA 1
ATOM 3028 C C . GLY A 1 378 ? 14.782 -17.694 -21.312 1.00 53.09 378 GLY A C 1
ATOM 3029 O O . GLY A 1 378 ? 15.364 -17.006 -20.479 1.00 53.09 378 GLY A O 1
ATOM 3030 N N . ILE A 1 379 ? 15.429 -18.352 -22.288 1.00 41.34 379 ILE A N 1
ATOM 3031 C CA . ILE A 1 379 ? 16.894 -18.461 -22.519 1.00 41.34 379 ILE A CA 1
ATOM 3032 C C . ILE A 1 379 ? 17.615 -17.095 -22.630 1.00 41.34 379 ILE A C 1
ATOM 3034 O O . ILE A 1 379 ? 18.840 -17.045 -22.600 1.00 41.34 379 ILE A O 1
ATOM 3038 N N . GLY A 1 380 ? 16.892 -15.972 -22.689 1.00 43.47 380 GLY A N 1
ATOM 3039 C CA . GLY A 1 380 ? 17.467 -14.621 -22.746 1.00 43.47 380 GLY A CA 1
ATOM 3040 C C . GLY A 1 380 ? 18.386 -14.258 -21.571 1.00 43.47 380 GLY A C 1
ATOM 3041 O O . GLY A 1 380 ? 19.237 -13.394 -21.732 1.00 43.47 380 GLY A O 1
ATOM 3042 N N . TRP A 1 381 ? 18.277 -14.947 -20.430 1.00 42.00 381 TRP A N 1
ATOM 3043 C CA . TRP A 1 381 ? 19.203 -14.786 -19.300 1.00 42.00 381 TRP A CA 1
ATOM 3044 C C . TRP A 1 381 ? 20.546 -15.507 -19.511 1.00 42.00 381 TRP A C 1
ATOM 3046 O O . TRP A 1 381 ? 21.591 -14.995 -19.120 1.00 42.00 381 TRP A O 1
ATOM 3056 N N . TYR A 1 382 ? 20.536 -16.678 -20.159 1.00 33.56 382 TYR A N 1
ATOM 3057 C CA . TYR A 1 382 ? 21.733 -17.503 -20.396 1.00 33.56 382 TYR A CA 1
ATOM 3058 C C . TYR A 1 382 ? 22.404 -17.234 -21.753 1.00 33.56 382 TYR A C 1
ATOM 3060 O O . TYR A 1 382 ? 23.591 -17.509 -21.910 1.00 33.56 382 TYR A O 1
ATOM 3068 N N . GLY A 1 383 ? 21.676 -16.683 -22.730 1.00 30.84 383 GLY A N 1
ATOM 3069 C CA . GLY A 1 383 ? 22.205 -16.367 -24.061 1.00 30.84 383 GLY A CA 1
ATOM 3070 C C . GLY A 1 383 ? 23.203 -15.205 -24.075 1.00 30.84 383 GLY A C 1
ATOM 3071 O O . GLY A 1 383 ? 24.155 -15.247 -24.846 1.00 30.84 383 GLY A O 1
ATOM 3072 N N . ALA A 1 384 ? 23.037 -14.220 -23.185 1.00 34.53 384 ALA A N 1
ATOM 3073 C CA . ALA A 1 384 ? 23.968 -13.096 -23.051 1.00 34.53 384 ALA A CA 1
ATOM 3074 C C . ALA A 1 384 ? 25.259 -13.483 -22.303 1.00 34.53 384 ALA A C 1
ATOM 3076 O O . ALA A 1 384 ? 26.333 -12.986 -22.617 1.00 34.53 384 ALA A O 1
ATOM 3077 N N . ALA A 1 385 ? 25.187 -14.431 -21.360 1.00 31.83 385 ALA A N 1
ATOM 3078 C CA . ALA A 1 385 ? 26.355 -14.893 -20.604 1.00 31.83 385 ALA A CA 1
ATOM 3079 C C . ALA A 1 385 ? 27.230 -15.912 -21.369 1.00 31.83 385 ALA A C 1
ATOM 3081 O O . ALA A 1 385 ? 28.403 -16.087 -21.047 1.00 31.83 385 ALA A O 1
ATOM 3082 N N . LEU A 1 386 ? 26.684 -16.594 -22.384 1.00 28.09 386 LEU A N 1
ATOM 3083 C CA . LEU A 1 386 ? 27.384 -17.653 -23.129 1.00 28.09 386 LEU A CA 1
ATOM 3084 C C . LEU A 1 386 ? 27.908 -17.225 -24.510 1.00 28.09 386 LEU A C 1
ATOM 3086 O O . LEU A 1 386 ? 28.600 -18.016 -25.154 1.00 28.09 386 LEU A O 1
ATOM 3090 N N . SER A 1 387 ? 27.639 -16.000 -24.972 1.00 28.91 387 SER A N 1
ATOM 3091 C CA . SER A 1 387 ? 28.205 -15.500 -26.236 1.00 28.91 387 SER A CA 1
ATOM 3092 C C . SER A 1 387 ? 29.665 -15.038 -26.108 1.00 28.91 387 SER A C 1
ATOM 3094 O O . SER A 1 387 ? 30.373 -15.014 -27.112 1.00 28.91 387 SER A O 1
ATOM 3096 N N . GLN A 1 388 ? 30.160 -14.764 -24.893 1.00 34.06 388 GLN A N 1
ATOM 3097 C CA . GLN A 1 388 ? 31.546 -14.320 -24.662 1.00 34.06 388 GLN A CA 1
ATOM 3098 C C . GLN A 1 388 ? 32.545 -15.449 -24.342 1.00 34.06 388 GLN A C 1
ATOM 3100 O O . GLN A 1 388 ? 33.745 -15.205 -24.249 1.00 34.06 388 GLN A O 1
ATOM 3105 N N . THR A 1 389 ? 32.108 -16.710 -24.230 1.00 31.56 389 THR A N 1
ATOM 3106 C CA . THR A 1 389 ? 33.008 -17.848 -23.962 1.00 31.56 389 THR A CA 1
ATOM 3107 C C . THR A 1 389 ? 32.806 -18.994 -24.948 1.00 31.56 389 THR A C 1
ATOM 3109 O O . THR A 1 389 ? 32.277 -20.049 -24.614 1.00 31.56 389 THR A O 1
ATOM 3112 N N . ARG A 1 390 ? 33.288 -18.831 -26.188 1.00 25.94 390 ARG A N 1
ATOM 3113 C CA . ARG A 1 390 ? 33.661 -19.976 -27.039 1.00 25.94 390 ARG A CA 1
ATOM 3114 C C . ARG A 1 390 ? 34.694 -19.591 -28.100 1.00 25.94 390 ARG A C 1
ATOM 3116 O O . ARG A 1 390 ? 34.393 -19.463 -29.283 1.00 25.94 390 ARG A O 1
ATOM 3123 N N . ALA A 1 391 ? 35.959 -19.572 -27.684 1.00 27.69 391 ALA A N 1
ATOM 3124 C CA . ALA A 1 391 ? 36.978 -20.205 -28.511 1.00 27.69 391 ALA A CA 1
ATOM 3125 C C . ALA A 1 391 ? 36.537 -21.668 -28.697 1.00 27.69 391 ALA A C 1
ATOM 3127 O O . ALA A 1 391 ? 36.413 -22.412 -27.725 1.00 27.69 391 ALA A O 1
ATOM 3128 N N . LYS A 1 392 ? 36.190 -22.062 -29.923 1.00 25.66 392 LYS A N 1
ATOM 3129 C CA . LYS A 1 392 ? 35.906 -23.463 -30.254 1.00 25.66 392 LYS A CA 1
ATOM 3130 C C . LYS A 1 392 ? 37.220 -24.254 -30.200 1.00 25.66 392 LYS A C 1
ATOM 3132 O O . LYS A 1 392 ? 38.136 -23.898 -30.937 1.00 25.66 392 LYS A O 1
ATOM 3137 N N . PRO A 1 393 ? 37.263 -25.412 -29.525 1.00 25.05 393 PRO A N 1
ATOM 3138 C CA . PRO A 1 393 ? 37.941 -26.565 -30.079 1.00 25.05 393 PRO A CA 1
ATOM 3139 C C . PRO A 1 393 ? 36.886 -27.509 -30.646 1.00 25.05 393 PRO A C 1
ATOM 3141 O O . PRO A 1 393 ? 35.866 -27.816 -30.027 1.00 25.05 393 PRO A O 1
ATOM 3144 N N . SER A 1 394 ? 37.142 -27.939 -31.871 1.00 30.22 394 SER A N 1
ATOM 3145 C CA . SER A 1 394 ? 36.417 -28.973 -32.589 1.00 30.22 394 SER A CA 1
ATOM 3146 C C . SER A 1 394 ? 36.213 -30.229 -31.740 1.00 30.22 394 SER A C 1
ATOM 3148 O O . SER A 1 394 ? 37.181 -30.908 -31.411 1.00 30.22 394 SER A O 1
ATOM 3150 N N . LEU A 1 395 ? 34.964 -30.606 -31.486 1.00 23.98 395 LEU A N 1
ATOM 3151 C CA . LEU A 1 395 ? 34.603 -32.010 -31.319 1.00 23.98 395 LEU A CA 1
ATOM 3152 C C . LEU A 1 395 ? 33.135 -32.194 -31.695 1.00 23.98 395 LEU A C 1
ATOM 3154 O O . LEU A 1 395 ? 32.220 -31.711 -31.032 1.00 23.98 395 LEU A O 1
ATOM 3158 N N . ALA A 1 396 ? 32.945 -32.867 -32.824 1.00 29.81 396 ALA A N 1
ATOM 3159 C CA . ALA A 1 396 ? 31.662 -33.336 -33.300 1.00 29.81 396 ALA A CA 1
ATOM 3160 C C . ALA A 1 396 ? 31.062 -34.308 -32.280 1.00 29.81 396 ALA A C 1
ATOM 3162 O O . ALA A 1 396 ? 31.688 -35.317 -31.971 1.00 29.81 396 ALA A O 1
ATOM 3163 N N . TRP A 1 397 ? 29.841 -34.042 -31.816 1.00 22.52 397 TRP A N 1
ATOM 3164 C CA . TRP A 1 397 ? 28.987 -35.078 -31.245 1.00 22.52 397 TRP A CA 1
ATOM 3165 C C . TRP A 1 397 ? 27.568 -34.944 -31.787 1.00 22.52 397 TRP A C 1
ATOM 3167 O O . TRP A 1 397 ? 26.858 -33.962 -31.591 1.00 22.52 397 TRP A O 1
ATOM 3177 N N . THR A 1 398 ? 27.221 -35.979 -32.537 1.00 24.72 398 THR A N 1
ATOM 3178 C CA . THR A 1 398 ? 25.952 -36.283 -33.181 1.00 24.72 398 THR A CA 1
ATOM 3179 C C . THR A 1 398 ? 24.769 -36.254 -32.218 1.00 24.72 398 THR A C 1
ATOM 3181 O O . THR A 1 398 ? 24.794 -36.863 -31.149 1.00 24.72 398 THR A O 1
ATOM 3184 N N . THR A 1 399 ? 23.688 -35.630 -32.668 1.00 27.34 399 THR A N 1
ATOM 3185 C CA . THR A 1 399 ? 22.346 -35.685 -32.095 1.00 27.34 399 THR A CA 1
ATOM 3186 C C . THR A 1 399 ? 21.809 -37.120 -32.051 1.00 27.34 399 THR A C 1
ATOM 3188 O O . THR A 1 399 ? 21.573 -37.751 -33.081 1.00 27.34 399 THR A O 1
ATOM 3191 N N . ARG A 1 400 ? 21.512 -37.627 -30.849 1.00 24.78 400 ARG A N 1
ATOM 3192 C CA . ARG A 1 400 ? 20.514 -38.688 -30.651 1.00 24.78 400 ARG A CA 1
ATOM 3193 C C . ARG A 1 400 ? 19.487 -38.232 -29.623 1.00 24.78 400 ARG A C 1
ATOM 3195 O O . ARG A 1 400 ? 19.782 -38.124 -28.439 1.00 24.78 400 ARG A O 1
ATOM 3202 N N . ARG A 1 401 ? 18.261 -38.007 -30.106 1.00 30.41 401 ARG A N 1
ATOM 3203 C CA . ARG A 1 401 ? 17.038 -37.980 -29.296 1.00 30.41 401 ARG A CA 1
ATOM 3204 C C . ARG A 1 401 ? 16.942 -39.293 -28.511 1.00 30.41 401 ARG A C 1
ATOM 3206 O O . ARG A 1 401 ? 16.935 -40.357 -29.128 1.00 30.41 401 ARG A O 1
ATOM 3213 N N . LYS A 1 402 ? 16.814 -39.222 -27.186 1.00 26.08 402 LYS A N 1
ATOM 3214 C CA . LYS A 1 402 ? 16.254 -40.308 -26.375 1.00 26.08 402 LYS A CA 1
ATOM 3215 C C . LYS A 1 402 ? 15.303 -39.742 -25.321 1.00 26.08 402 LYS A C 1
ATOM 3217 O O . LYS A 1 402 ? 15.683 -38.921 -24.499 1.00 26.08 402 LYS A O 1
ATOM 3222 N N . ASN A 1 403 ? 14.069 -40.203 -25.475 1.00 26.36 403 ASN A N 1
ATOM 3223 C CA . ASN A 1 403 ? 12.908 -40.262 -24.598 1.00 26.36 403 ASN A CA 1
ATOM 3224 C C . ASN A 1 403 ? 13.117 -39.941 -23.111 1.00 26.36 403 ASN A C 1
ATOM 3226 O O . ASN A 1 403 ? 13.987 -40.497 -22.445 1.00 26.36 403 ASN A O 1
ATOM 3230 N N . TYR A 1 404 ? 12.202 -39.114 -22.603 1.00 28.22 404 TYR A N 1
ATOM 3231 C CA . TYR A 1 404 ? 11.910 -38.935 -21.188 1.00 28.22 404 TYR A CA 1
ATOM 3232 C C . TYR A 1 404 ? 11.160 -40.159 -20.645 1.00 28.22 404 TYR A C 1
ATOM 3234 O O . TYR A 1 404 ? 9.958 -40.286 -20.844 1.00 28.22 404 TYR A O 1
ATOM 3242 N N . GLU A 1 405 ? 11.863 -41.020 -19.920 1.00 29.05 405 GLU A N 1
ATOM 3243 C CA . GLU A 1 405 ? 11.294 -41.932 -18.923 1.00 29.05 405 GLU A CA 1
ATOM 3244 C C . GLU A 1 405 ? 12.296 -42.028 -17.771 1.00 29.05 405 GLU A C 1
ATOM 3246 O O . GLU A 1 405 ? 13.258 -42.781 -17.869 1.00 29.05 405 GLU A O 1
ATOM 3251 N N . CYS A 1 406 ? 12.114 -41.240 -16.703 1.00 24.66 406 CYS A N 1
ATOM 3252 C CA . CYS A 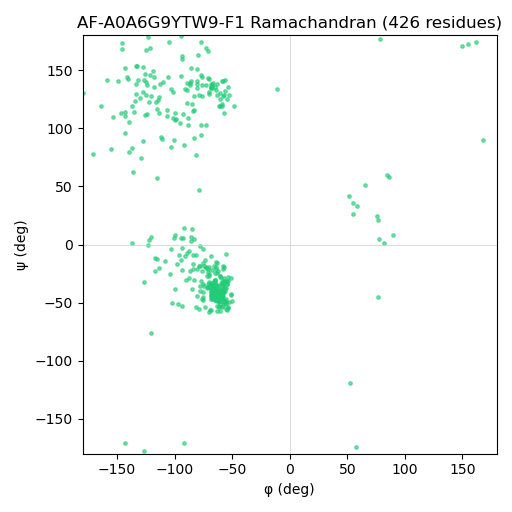1 406 ? 12.635 -41.579 -15.370 1.00 24.66 406 CYS A CA 1
ATOM 3253 C C . CYS A 1 406 ? 12.095 -40.622 -14.292 1.00 24.66 406 CYS A C 1
ATOM 3255 O O . CYS A 1 406 ? 12.795 -39.714 -13.865 1.00 24.66 406 CYS A O 1
ATOM 3257 N N . TRP A 1 407 ? 10.850 -40.808 -13.847 1.00 25.19 407 TRP A N 1
ATOM 3258 C CA . TRP A 1 407 ? 10.393 -40.336 -12.529 1.00 25.19 407 TRP A CA 1
ATOM 3259 C C . TRP A 1 407 ? 9.499 -41.413 -11.912 1.00 25.19 407 TRP A C 1
ATOM 3261 O O . TRP A 1 407 ? 8.274 -41.363 -11.965 1.00 25.19 407 TRP A O 1
ATOM 3271 N N . ARG A 1 408 ? 10.139 -42.435 -11.349 1.00 27.70 408 ARG A N 1
ATOM 3272 C CA . ARG A 1 408 ? 9.587 -43.281 -10.289 1.00 27.70 408 ARG A CA 1
ATOM 3273 C C . ARG A 1 408 ? 10.751 -43.593 -9.367 1.00 27.70 408 ARG A C 1
ATOM 3275 O O . ARG A 1 408 ? 11.688 -44.217 -9.842 1.00 27.70 408 ARG A O 1
ATOM 3282 N N . HIS A 1 409 ? 10.696 -43.106 -8.129 1.00 27.31 409 HIS A N 1
ATOM 3283 C CA . HIS A 1 409 ? 11.170 -43.735 -6.884 1.00 27.31 409 HIS A CA 1
ATOM 3284 C C . HIS A 1 409 ? 11.161 -42.676 -5.767 1.00 27.31 409 HIS A C 1
ATOM 3286 O O . HIS A 1 409 ? 12.141 -41.975 -5.546 1.00 27.31 409 HIS A O 1
ATOM 3292 N N . CYS A 1 410 ? 10.039 -42.570 -5.054 1.00 25.28 410 CYS A N 1
ATOM 3293 C CA . CYS A 1 410 ? 10.018 -42.120 -3.663 1.00 25.28 410 CYS A CA 1
ATOM 3294 C C . CYS A 1 410 ? 8.870 -42.873 -2.957 1.00 25.28 410 CYS A C 1
ATOM 3296 O O . CYS A 1 410 ? 7.720 -42.712 -3.368 1.00 25.28 410 CYS A O 1
ATOM 3298 N N . PRO A 1 411 ? 9.147 -43.770 -1.991 1.00 28.33 411 PRO A N 1
ATOM 3299 C CA . PRO A 1 411 ? 8.137 -44.613 -1.365 1.00 28.33 411 PRO A CA 1
ATOM 3300 C C . PRO A 1 411 ? 7.577 -43.931 -0.112 1.00 28.33 411 PRO A C 1
ATOM 3302 O O . PRO A 1 411 ? 8.026 -44.178 1.000 1.00 28.33 411 PRO A O 1
ATOM 3305 N N . ALA A 1 412 ? 6.582 -43.073 -0.292 1.00 31.33 412 ALA A N 1
ATOM 3306 C CA . ALA A 1 412 ? 5.634 -42.699 0.751 1.00 31.33 412 ALA A CA 1
ATOM 3307 C C . ALA A 1 412 ? 4.386 -42.153 0.056 1.00 31.33 412 ALA A C 1
ATOM 3309 O O . ALA A 1 412 ? 4.511 -41.437 -0.931 1.00 31.33 412 ALA A O 1
ATOM 3310 N N . ILE A 1 413 ? 3.201 -42.468 0.580 1.00 31.27 413 ILE A N 1
ATOM 3311 C CA . ILE A 1 413 ? 1.874 -42.215 -0.016 1.00 31.27 413 ILE A CA 1
ATOM 3312 C C . ILE A 1 413 ? 1.432 -43.334 -0.981 1.00 31.27 413 ILE A C 1
ATOM 3314 O O . ILE A 1 413 ? 1.109 -43.132 -2.146 1.00 31.27 413 ILE A O 1
ATOM 3318 N N . GLN A 1 414 ? 1.359 -44.558 -0.458 1.00 29.05 414 GLN A N 1
ATOM 3319 C CA . GLN A 1 414 ? 0.288 -45.477 -0.840 1.00 29.05 414 GLN A CA 1
ATOM 3320 C C . GLN A 1 414 ? -0.767 -45.392 0.254 1.00 29.05 414 GLN A C 1
ATOM 3322 O O . GLN A 1 414 ? -0.513 -45.858 1.358 1.00 29.05 414 GLN A O 1
ATOM 3327 N N . LEU A 1 415 ? -1.907 -44.771 -0.048 1.00 28.59 415 LEU A N 1
ATOM 3328 C CA . LEU A 1 415 ? -3.250 -45.149 0.403 1.00 28.59 415 LEU A CA 1
ATOM 3329 C C . LEU A 1 415 ? -4.249 -44.145 -0.196 1.00 28.59 415 LEU A C 1
ATOM 3331 O O . LEU A 1 415 ? -4.065 -42.938 -0.086 1.00 28.59 415 LEU A O 1
ATOM 3335 N N . CYS A 1 416 ? -5.304 -44.689 -0.807 1.00 27.88 416 CYS A N 1
ATOM 3336 C CA . CYS A 1 416 ? -6.470 -44.011 -1.392 1.00 27.88 416 CYS A CA 1
ATOM 3337 C C . CYS A 1 416 ? -6.360 -43.479 -2.835 1.00 27.88 416 CYS A C 1
ATOM 3339 O O . CYS A 1 416 ? -6.679 -42.329 -3.111 1.00 27.88 416 CYS A O 1
ATOM 3341 N N . GLU A 1 417 ? -6.093 -44.376 -3.789 1.00 26.42 417 GLU A N 1
ATOM 3342 C CA . GLU A 1 417 ? -6.684 -44.281 -5.132 1.00 26.42 417 GLU A CA 1
ATOM 3343 C C . GLU A 1 417 ? -7.771 -45.361 -5.285 1.00 26.42 417 GLU A C 1
ATOM 3345 O O . GLU A 1 417 ? -7.492 -46.561 -5.263 1.00 26.42 417 GLU A O 1
ATOM 3350 N N . LYS A 1 418 ? -9.030 -44.943 -5.451 1.00 29.23 418 LYS A N 1
ATOM 3351 C CA . LYS A 1 418 ? -10.081 -45.738 -6.104 1.00 29.23 418 LYS A CA 1
ATOM 3352 C C . LYS A 1 418 ? -10.757 -44.850 -7.155 1.00 29.23 418 LYS A C 1
ATOM 3354 O O . LYS A 1 418 ? -11.219 -43.770 -6.791 1.00 29.23 418 LYS A O 1
ATOM 3359 N N . PRO A 1 419 ? -10.847 -45.270 -8.429 1.00 30.88 419 PRO A N 1
ATOM 3360 C CA . PRO A 1 419 ? -11.532 -44.506 -9.463 1.00 30.88 419 PRO A CA 1
ATOM 3361 C C . PRO A 1 419 ? -13.033 -44.838 -9.484 1.00 30.88 419 PRO A C 1
ATOM 3363 O O . PRO A 1 419 ? -13.427 -45.998 -9.378 1.00 30.88 419 PRO A O 1
ATOM 3366 N N . SER A 1 420 ? -13.867 -43.814 -9.661 1.00 28.47 420 SER A N 1
ATOM 3367 C CA . SER A 1 420 ? -15.304 -43.914 -9.958 1.00 28.47 420 SER A CA 1
ATOM 3368 C C . SER A 1 420 ? -15.584 -43.201 -11.296 1.00 28.47 420 SER A C 1
ATOM 3370 O O . SER A 1 420 ? -14.858 -42.259 -11.629 1.00 28.47 420 SER A O 1
ATOM 3372 N N . PRO A 1 421 ? -16.536 -43.679 -12.124 1.00 32.69 421 PRO A N 1
ATOM 3373 C CA . PRO A 1 421 ? -16.470 -43.540 -13.576 1.00 32.69 421 PRO A CA 1
ATOM 3374 C C . PRO A 1 421 ? -17.040 -42.223 -14.121 1.00 32.69 421 PRO A C 1
ATOM 3376 O O . PRO A 1 421 ? -17.957 -41.618 -13.572 1.00 32.69 421 PRO A O 1
ATOM 3379 N N . ARG A 1 422 ? -16.490 -41.826 -15.274 1.00 29.31 422 ARG A N 1
ATOM 3380 C CA . ARG A 1 422 ? -16.893 -40.680 -16.099 1.00 29.31 422 ARG A CA 1
ATOM 3381 C C . ARG A 1 422 ? -18.363 -40.787 -16.535 1.00 29.31 422 ARG A C 1
ATOM 3383 O O . ARG A 1 422 ? -18.735 -41.777 -17.161 1.00 29.31 422 ARG A O 1
ATOM 3390 N N . MET A 1 423 ? -19.148 -39.733 -16.302 1.00 25.78 423 MET A N 1
ATOM 3391 C CA . MET A 1 423 ? -20.400 -39.474 -17.027 1.00 25.78 423 MET A CA 1
ATOM 3392 C C . MET A 1 423 ? -20.149 -38.532 -18.222 1.00 25.78 423 MET A C 1
ATOM 3394 O O . MET A 1 423 ? -19.298 -37.644 -18.124 1.00 25.78 423 MET A O 1
ATOM 3398 N N . PRO A 1 424 ? -20.866 -38.707 -19.347 1.00 30.88 424 PRO A N 1
ATOM 3399 C CA . PRO A 1 424 ? -20.722 -37.878 -20.540 1.00 30.88 424 PRO A CA 1
ATOM 3400 C C . PRO A 1 424 ? -21.488 -36.552 -20.416 1.00 30.88 424 PRO A C 1
ATOM 3402 O O . PRO A 1 424 ? -22.656 -36.525 -20.035 1.00 30.88 424 PRO A O 1
ATOM 3405 N N . ILE A 1 425 ? -20.832 -35.455 -20.798 1.00 29.33 425 ILE A N 1
ATOM 3406 C CA . ILE A 1 425 ? -21.444 -34.132 -20.958 1.00 29.33 425 ILE A CA 1
ATOM 3407 C C . ILE A 1 425 ? -22.088 -34.077 -22.348 1.00 29.33 425 ILE A C 1
ATOM 3409 O O . ILE A 1 425 ? -21.393 -34.156 -23.361 1.00 29.33 425 ILE A O 1
ATOM 3413 N N . PHE A 1 426 ? -23.413 -33.942 -22.390 1.00 25.17 426 PHE A N 1
ATOM 3414 C CA . PHE A 1 426 ? -24.148 -33.528 -23.584 1.00 25.17 426 PHE A CA 1
ATOM 3415 C C . PHE A 1 426 ? -24.118 -32.001 -23.687 1.00 25.17 426 PHE A C 1
ATOM 3417 O O . PHE A 1 426 ? -24.465 -31.302 -22.739 1.00 25.17 426 PHE A O 1
ATOM 3424 N N . ILE A 1 427 ? -23.711 -31.501 -24.852 1.00 32.03 427 ILE A N 1
ATOM 3425 C CA . ILE A 1 427 ? -23.783 -30.089 -25.230 1.00 32.03 427 ILE A CA 1
ATOM 3426 C C . ILE A 1 427 ? -25.183 -29.816 -25.792 1.00 32.03 427 ILE A C 1
ATOM 3428 O O . ILE A 1 427 ? -25.557 -30.415 -26.805 1.00 32.03 427 ILE A O 1
ATOM 3432 N N . ARG A 1 428 ? -25.915 -28.891 -25.167 1.00 33.12 428 ARG A N 1
ATOM 3433 C CA . ARG A 1 428 ? -26.836 -27.952 -25.819 1.00 33.12 428 ARG A CA 1
ATOM 3434 C C . ARG A 1 428 ? -26.805 -26.625 -25.087 1.00 33.12 428 ARG A C 1
ATOM 3436 O O . ARG A 1 428 ? -26.851 -26.667 -23.839 1.00 33.12 428 ARG A O 1
#

Mean predicted aligned error: 9.26 Å

Sequence (428 aa):
MREYPYRIGSEPVTVRVPENDEDLATFWEWLTAVAELPIGVDSETTGLDIYADTNRLRTVQFGSEWDGWVIPVEKGSKFYQAARLALERLEHPVLHNAAFDLQVFDRHLEMPMEQLWSKVTDTRIIAHLADPRGQEEGGTGHGLEQLIREHIDPVVADEVKGLMARLAKEHKTTKDRIWSSIGIDHPDYTMYAGMDPILAIRLYWKLNPLVPHYSRHLIGYEHKLAEICSYMERAGFKLDVEYTLDLRTRLTIEEEEAVWHAETFFDVDSVNSSEQVADALEGLGHRFTEFTNTGKRKVDKKLLDSLLTDTPEVGSPGHLAAAVTEAKRARKWRTTWIDGFLKGMDSNGRVHPSILPLRARTARMSIQGIPAQTLPSGIGWYGAALSQTRAKPSLAWTTRRKNYECWRHCPAIQLCEKPSPRMPIFIR

InterPro domains:
  IPR002298 DNA polymerase A [PTHR10133] (93-368)
  IPR002562 3'-5' exonuclease domain [PF01612] (18-210)
  IPR002562 3'-5' exonuclease domain [SM00474] (18-193)
  IPR012337 Ribonuclease H-like superfamily [SSF53098] (15-219)
  IPR036397 Ribonuclease H superfamily [G3DSA:3.30.420.10] (18-234)
  IPR043502 DNA/RNA polymerase superfamily [SSF56672] (216-378)

Secondary structure (DSSP, 8-state):
-EEEEEEETTEEEEEEE--SHHHHHHHHHHHHHHTTSEEEEEEEES-S-SSSTT--EEEEEEE-SSEEEEE-GGG-HHHHHHHHHHHHH-SEEEESSHHHHHHHHHHHSS--HHHHTTT-EEHHHHHHHH----GGGTS--SSHHHHHHHHT-HHHHHHTTTHHHHHHHHTT--HHHHHHHS-TT-HHHHHHHHHHHHHHHHHHHHHTTTS-GGGTTHHHHHHHHHHHHHHHHHH-EE--HHHHHHHHHHHHHHHHHHHHHHHHHH--S-TT-HHHHHHHHHHTT-----B-TTS-B---HHHHHHH--SSPPTTSHHHHHHHHHHHHHHHHIIIIIIHHHHHTB-TTSEE--EEETT-STT---EEESS-GGGS--STHHHHHHHSS---PPP--------------------S-----PPPP----